Protein AF-0000000084530466 (afdb_homodimer)

InterPro domains:
  IPR011576 Pyridoxamine 5'-phosphate oxidase, N-terminal [PF01243] (36-156)
  IPR012349 FMN-binding split barrel [G3DSA:2.30.110.10] (25-154)
  IPR024029 Pyridoxamine 5-phosphate oxidase, FMN-dependent [TIGR04025] (15-194)

Sequence (422 aa):
MFAALSAGALTDPAQLREIYEQPGDHARRKQVDRLHDVAKRLIACSSLVFVASADADGNCDVSPRGGPAGLVSVLDDHTLAIPDATGNKRLDTLRNILENGRVGLLFTVPGRDTTLRVNGRACVSADPELLRQLTAVGKPPRSAIVVAVEEVYAHCPKAFLRGSAWQPDRWLAEDAQPSSAEVTLSHLRDDSLTIEMIEQTEREALLYRYEMFAALSAGALTDPAQLREIYEQPGDHARRKQVDRLHDVAKRLIACSSLVFVASADADGNCDVSPRGGPAGLVSVLDDHTLAIPDATGNKRLDTLRNILENGRVGLLFTVPGRDTTLRVNGRACVSADPELLRQLTAVGKPPRSAIVVAVEEVYAHCPKAFLRGSAWQPDRWLAEDAQPSSAEVTLSHLRDDSLTIEMIEQTEREALLYRYE

Foldseek 3Di:
DVVVVVVPDDDDPVVVCVVDPDDDPCVPVQKDFWADPVNQVLQQQFQKKKKWFAALVGRIDIDMDGDHRRQWPDPDRFKIKHFDADDPPPCVRQNRCVGPQWMKMWTDHALDLKIKIWIAGKHKDQDPVVQVPGDYQQDRGRIIIMGGTGIMGIDDSVVCVVVVVRPVVPDDDPPPDDDPLVVVCVVVVDPVDDSVNSVVVVVVCCVVRSD/DVVVVVVPDDDDPVVVCVVDPDDDPCVPVQKDFWADPVNQVLQQQFQKKKKWFAALVGRIDIDMDGDHRRQWDDPDRFKIKHFDADDPPPCVRQNRCVGPQWMWMWTDRALDLKIKIWIAGKHKDQDPVVQVPGDYQQDRGRIIIMGGTGIMGIDDSVVCVVVVVRPVVPDDDPPPDDDPLVVVCVVVVDPVDDSVNSVVVVVCCCVVRSD

Secondary structure (DSSP, 8-state):
-HHHHHHTSB--HHHHHHHSPPPPHHHHHT-BSS--HHHHHHHHH-SEEEEEEE-TT--EEEEEEE-STT-SEEEETTEEEEE--S--S--HHHHHHHHH-EEEEEEE-TT---EEEEEEEEEEE--HHHHTTSPPBSBPPS-EEEEEEEEEEEE-THHHHHTTTT-GGGSPPGGGS--HHHHHHHHH--TT--HHHHHHHHHHHHHTT--/-HHHHHHTSB--HHHHHHHSPPPPHHHHHT-BSS--HHHHHHHHH-SEEEEEEE-TT--EEEEEEE-STT-SEEEETTEEEEE--S--S--HHHHHHHHH-EEEEEEE-TT---EEEEEEEEEEE--HHHHTTSPPBSBPPS-EEEEEEEEEEEE-THHHHHTTTT-GGGSPPGGGS--HHHHHHHHH--TT--HHHHHHHHHHHHHTT--

Structure (mmCIF, N/CA/C/O backbone):
data_AF-0000000084530466-model_v1
#
loop_
_entity.id
_entity.type
_entity.pdbx_description
1 polymer "Pyridoxamine 5'-phosphate oxidase"
#
loop_
_atom_site.group_PDB
_atom_site.id
_atom_site.type_symbol
_atom_site.label_atom_id
_atom_site.label_alt_id
_atom_site.label_comp_id
_atom_site.label_asym_id
_atom_site.label_entity_id
_atom_site.label_seq_id
_atom_site.pdbx_PDB_ins_code
_atom_site.Cartn_x
_atom_site.Cartn_y
_atom_site.Cartn_z
_atom_site.occupancy
_atom_site.B_iso_or_equiv
_atom_site.auth_seq_id
_atom_site.auth_comp_id
_atom_site.auth_asym_id
_atom_site.auth_atom_id
_atom_site.pdbx_PDB_model_num
ATOM 1 N N . MET A 1 1 ? -15.133 21.594 1.714 1 93.19 1 MET A N 1
ATOM 2 C CA . MET A 1 1 ? -13.812 21.609 2.336 1 93.19 1 MET A CA 1
ATOM 3 C C . MET A 1 1 ? -12.727 21.281 1.317 1 93.19 1 MET A C 1
ATOM 5 O O . MET A 1 1 ? -11.859 22.109 1.041 1 93.19 1 MET A O 1
ATOM 9 N N . PHE A 1 2 ? -12.82 20.266 0.573 1 95.31 2 PHE A N 1
ATOM 10 C CA . PHE A 1 2 ? -11.789 19.875 -0.383 1 95.31 2 PHE A CA 1
ATOM 11 C C . PHE A 1 2 ? -11.648 20.922 -1.487 1 95.31 2 PHE A C 1
ATOM 13 O O . PHE A 1 2 ? -10.531 21.281 -1.868 1 95.31 2 PHE A O 1
ATOM 20 N N . ALA A 1 3 ? -12.781 21.344 -1.98 1 95 3 ALA A N 1
ATOM 21 C CA . ALA A 1 3 ? -12.742 22.312 -3.068 1 95 3 ALA A CA 1
ATOM 22 C C . ALA A 1 3 ? -11.93 23.547 -2.67 1 95 3 ALA A C 1
ATOM 24 O O . ALA A 1 3 ? -11.133 24.047 -3.459 1 95 3 ALA A O 1
ATOM 25 N N . ALA A 1 4 ? -12.141 23.984 -1.486 1 93.81 4 ALA A N 1
ATOM 26 C CA . ALA A 1 4 ? -11.438 25.156 -0.991 1 93.81 4 ALA A CA 1
ATOM 27 C C . ALA A 1 4 ? -9.938 24.891 -0.865 1 93.81 4 ALA A C 1
ATOM 29 O O . ALA A 1 4 ? -9.117 25.719 -1.259 1 93.81 4 ALA A O 1
ATOM 30 N N . LEU A 1 5 ? -9.586 23.766 -0.377 1 93.5 5 LEU A N 1
ATOM 31 C CA . LEU A 1 5 ? -8.18 23.406 -0.165 1 93.5 5 LEU A CA 1
ATOM 32 C C . LEU A 1 5 ? -7.484 23.141 -1.493 1 93.5 5 LEU A C 1
ATOM 34 O O . LEU A 1 5 ? -6.305 23.469 -1.657 1 93.5 5 LEU A O 1
ATOM 38 N N . SER A 1 6 ? -8.227 22.547 -2.4 1 95.62 6 SER A N 1
ATOM 39 C CA . SER A 1 6 ? -7.664 22.25 -3.711 1 95.62 6 SER A CA 1
ATOM 40 C C . SER A 1 6 ? -7.383 23.516 -4.5 1 95.62 6 SER A C 1
ATOM 42 O O . SER A 1 6 ? -6.477 23.547 -5.336 1 95.62 6 SER A O 1
ATOM 44 N N . ALA A 1 7 ? -8.141 24.547 -4.277 1 95.56 7 ALA A N 1
ATOM 45 C CA . ALA A 1 7 ? -7.957 25.828 -4.977 1 95.56 7 ALA A CA 1
ATOM 46 C C . ALA A 1 7 ? -6.578 26.406 -4.695 1 95.56 7 ALA A C 1
ATOM 48 O O . ALA A 1 7 ? -5.984 27.062 -5.559 1 95.56 7 ALA A O 1
ATOM 49 N N . GLY A 1 8 ? -5.996 26.188 -3.52 1 95.81 8 GLY A N 1
ATOM 50 C CA . GLY A 1 8 ? -4.695 26.719 -3.139 1 95.81 8 GLY A CA 1
ATOM 51 C C . GLY A 1 8 ? -3.598 25.672 -3.168 1 95.81 8 GLY A C 1
ATOM 52 O O . GLY A 1 8 ? -2.494 25.906 -2.676 1 95.81 8 GLY A O 1
ATOM 53 N N . ALA A 1 9 ? -3.92 24.516 -3.742 1 97.69 9 ALA A N 1
ATOM 54 C CA . ALA A 1 9 ? -2.984 23.391 -3.73 1 97.69 9 ALA A CA 1
ATOM 55 C C . ALA A 1 9 ? -1.842 23.625 -4.719 1 97.69 9 ALA A C 1
ATOM 57 O O . ALA A 1 9 ? -1.961 24.438 -5.637 1 97.69 9 ALA A O 1
ATOM 58 N N . LEU A 1 10 ? -0.747 22.969 -4.469 1 98 10 LEU A N 1
ATOM 59 C CA . LEU A 1 10 ? 0.37 22.984 -5.41 1 98 10 LEU A CA 1
ATOM 60 C C . LEU A 1 10 ? -0.025 22.344 -6.734 1 98 10 LEU A C 1
ATOM 62 O O . LEU A 1 10 ? -0.763 21.359 -6.754 1 98 10 LEU A O 1
ATOM 66 N N . THR A 1 11 ? 0.463 22.875 -7.859 1 96.06 11 THR A N 1
ATOM 67 C CA . THR A 1 11 ? 0.063 22.344 -9.156 1 96.06 11 THR A CA 1
ATOM 68 C C . THR A 1 11 ? 1.285 22.047 -10.023 1 96.06 11 THR A C 1
ATOM 70 O O . THR A 1 11 ? 1.169 21.422 -11.078 1 96.06 11 THR A O 1
ATOM 73 N N . ASP A 1 12 ? 2.457 22.438 -9.5 1 95.19 12 ASP A N 1
ATOM 74 C CA . ASP A 1 12 ? 3.695 22.359 -10.266 1 95.19 12 ASP A CA 1
ATOM 75 C C . ASP A 1 12 ? 4.812 21.719 -9.445 1 95.19 12 ASP A C 1
ATOM 77 O O . ASP A 1 12 ? 5.078 22.141 -8.32 1 95.19 12 ASP A O 1
ATOM 81 N N . PRO A 1 13 ? 5.473 20.828 -10.109 1 94.12 13 PRO A N 1
ATOM 82 C CA . PRO A 1 13 ? 6.594 20.203 -9.398 1 94.12 13 PRO A CA 1
ATOM 83 C C . PRO A 1 13 ? 7.621 21.234 -8.914 1 94.12 13 PRO A C 1
ATOM 85 O O . PRO A 1 13 ? 8.281 21.016 -7.895 1 94.12 13 PRO A O 1
ATOM 88 N N . ALA A 1 14 ? 7.754 22.312 -9.609 1 96.38 14 ALA A N 1
ATOM 89 C CA . ALA A 1 14 ? 8.695 23.344 -9.188 1 96.38 14 ALA A CA 1
ATOM 90 C C . ALA A 1 14 ? 8.312 23.906 -7.824 1 96.38 14 ALA A C 1
ATOM 92 O O . ALA A 1 14 ? 9.18 24.297 -7.035 1 96.38 14 ALA A O 1
ATOM 93 N N . GLN A 1 15 ? 7.027 24.031 -7.527 1 97.62 15 GLN A N 1
ATOM 94 C CA . GLN A 1 15 ? 6.559 24.516 -6.23 1 97.62 15 GLN A CA 1
ATOM 95 C C . GLN A 1 15 ? 6.977 23.562 -5.109 1 97.62 15 GLN A C 1
ATOM 97 O O . GLN A 1 15 ? 7.281 24.016 -3.998 1 97.62 15 GLN A O 1
ATOM 102 N N . LEU A 1 16 ? 6.992 22.203 -5.379 1 97.31 16 LEU A N 1
ATOM 103 C CA . LEU A 1 16 ? 7.484 21.25 -4.402 1 97.31 16 LEU A CA 1
ATOM 104 C C . LEU A 1 16 ? 8.945 21.516 -4.059 1 97.31 16 LEU A C 1
ATOM 106 O O . LEU A 1 16 ? 9.344 21.438 -2.893 1 97.31 16 LEU A O 1
ATOM 110 N N . ARG A 1 17 ? 9.688 21.953 -5.09 1 96.38 17 ARG A N 1
ATOM 111 C CA . ARG A 1 17 ? 11.117 22.141 -4.891 1 96.38 17 ARG A CA 1
ATOM 112 C C . ARG A 1 17 ? 11.391 23.484 -4.199 1 96.38 17 ARG A C 1
ATOM 114 O O . ARG A 1 17 ? 12.492 23.703 -3.695 1 96.38 17 ARG A O 1
ATOM 121 N N . GLU A 1 18 ? 10.438 24.359 -4.133 1 96.81 18 GLU A N 1
ATOM 122 C CA . GLU A 1 18 ? 10.531 25.562 -3.293 1 96.81 18 GLU A CA 1
ATOM 123 C C . GLU A 1 18 ? 10.383 25.203 -1.815 1 96.81 18 GLU A C 1
ATOM 125 O O . GLU A 1 18 ? 10.914 25.906 -0.949 1 96.81 18 GLU A O 1
ATOM 130 N N . ILE A 1 19 ? 9.688 24.109 -1.568 1 96.31 19 ILE A N 1
ATOM 131 C CA . ILE A 1 19 ? 9.367 23.688 -0.209 1 96.31 19 ILE A CA 1
ATOM 132 C C . ILE A 1 19 ? 10.398 22.672 0.273 1 96.31 19 ILE A C 1
ATOM 134 O O . ILE A 1 19 ? 10.812 22.703 1.436 1 96.31 19 ILE A O 1
ATOM 138 N N . TYR A 1 20 ? 10.828 21.797 -0.697 1 95.94 20 TYR A N 1
ATOM 139 C CA . TYR A 1 20 ? 11.727 20.703 -0.349 1 95.94 20 TYR A CA 1
ATOM 140 C C . TYR A 1 20 ? 13.062 20.844 -1.077 1 95.94 20 TYR A C 1
ATOM 142 O O . TYR A 1 20 ? 13.094 21.109 -2.277 1 95.94 20 TYR A O 1
ATOM 150 N N . GLU A 1 21 ? 14.125 20.547 -0.371 1 94.69 21 GLU A N 1
ATOM 151 C CA . GLU A 1 21 ? 15.43 20.438 -1.012 1 94.69 21 GLU A CA 1
ATOM 152 C C . GLU A 1 21 ? 15.5 19.188 -1.89 1 94.69 21 GLU A C 1
ATOM 154 O O . GLU A 1 21 ? 14.633 18.312 -1.814 1 94.69 21 GLU A O 1
ATOM 159 N N . GLN A 1 22 ? 16.547 19.141 -2.746 1 93.69 22 GLN A N 1
ATOM 160 C CA . GLN A 1 22 ? 16.797 17.953 -3.562 1 93.69 22 GLN A CA 1
ATOM 161 C C . GLN A 1 22 ? 17.219 16.766 -2.699 1 93.69 22 GLN A C 1
ATOM 163 O O . GLN A 1 22 ? 17.859 16.938 -1.661 1 93.69 22 GLN A O 1
ATOM 168 N N . PRO A 1 23 ? 16.75 15.555 -3.195 1 91.56 23 PRO A N 1
ATOM 169 C CA . PRO A 1 23 ? 17.25 14.398 -2.451 1 91.56 23 PRO A CA 1
ATOM 170 C C . PRO A 1 23 ? 18.766 14.273 -2.5 1 91.56 23 PRO A C 1
ATOM 172 O O . PRO A 1 23 ? 19.406 14.773 -3.432 1 91.56 23 PRO A O 1
ATOM 175 N N . GLY A 1 24 ? 19.234 13.656 -1.497 1 86.25 24 GLY A N 1
ATOM 176 C CA . GLY A 1 24 ? 20.656 13.367 -1.513 1 86.25 24 GLY A CA 1
ATOM 177 C C . GLY A 1 24 ? 21.047 12.352 -2.568 1 86.25 24 GLY A C 1
ATOM 178 O O . GLY A 1 24 ? 20.188 11.68 -3.139 1 86.25 24 GLY A O 1
ATOM 179 N N . ASP A 1 25 ? 22.328 12.234 -2.879 1 84 25 ASP A N 1
ATOM 180 C CA . ASP A 1 25 ? 22.859 11.344 -3.9 1 84 25 ASP A CA 1
ATOM 181 C C . ASP A 1 25 ? 22.484 9.891 -3.607 1 84 25 ASP A C 1
ATOM 183 O O . ASP A 1 25 ? 22.094 9.148 -4.512 1 84 25 ASP A O 1
ATOM 187 N N . HIS A 1 26 ? 22.5 9.516 -2.428 1 78.81 26 HIS A N 1
ATOM 188 C CA . HIS A 1 26 ? 22.203 8.141 -2.057 1 78.81 26 HIS A CA 1
ATOM 189 C C . HIS A 1 26 ? 20.75 7.797 -2.334 1 78.81 26 HIS A C 1
ATOM 191 O O . HIS A 1 26 ? 20.438 6.711 -2.83 1 78.81 26 HIS A O 1
ATOM 197 N N . ALA A 1 27 ? 19.922 8.711 -2.016 1 80.94 27 ALA A N 1
ATOM 198 C CA . ALA A 1 27 ? 18.5 8.484 -2.225 1 80.94 27 ALA A CA 1
ATOM 199 C C . ALA A 1 27 ? 18.188 8.266 -3.701 1 80.94 27 ALA A C 1
ATOM 201 O O . ALA A 1 27 ? 17.281 7.512 -4.043 1 80.94 27 ALA A O 1
ATOM 202 N N . ARG A 1 28 ? 19.031 8.781 -4.477 1 81.94 28 ARG A N 1
ATOM 203 C CA . ARG A 1 28 ? 18.844 8.633 -5.914 1 81.94 28 ARG A CA 1
ATOM 204 C C . ARG A 1 28 ? 19.5 7.355 -6.426 1 81.94 28 ARG A C 1
ATOM 206 O O . ARG A 1 28 ? 18.906 6.625 -7.223 1 81.94 28 ARG A O 1
ATOM 213 N N . ARG A 1 29 ? 20.594 7.094 -5.949 1 85.94 29 ARG A N 1
ATOM 214 C CA . ARG A 1 29 ? 21.406 6.027 -6.516 1 85.94 29 ARG A CA 1
ATOM 215 C C . ARG A 1 29 ? 20.938 4.66 -6.031 1 85.94 29 ARG A C 1
ATOM 217 O O . ARG A 1 29 ? 21.312 3.633 -6.602 1 85.94 29 ARG A O 1
ATOM 224 N N . LYS A 1 30 ? 20.125 4.711 -5.086 1 90.5 30 LYS A N 1
ATOM 225 C CA . LYS A 1 30 ? 19.734 3.422 -4.52 1 90.5 30 LYS A CA 1
ATOM 226 C C . LYS A 1 30 ? 18.734 2.709 -5.418 1 90.5 30 LYS A C 1
ATOM 228 O O . LYS A 1 30 ? 18.453 1.522 -5.227 1 90.5 30 LYS A O 1
ATOM 233 N N . GLN A 1 31 ? 18.156 3.385 -6.246 1 94.94 31 GLN A N 1
ATOM 234 C CA . GLN A 1 31 ? 17.188 2.809 -7.172 1 94.94 31 GLN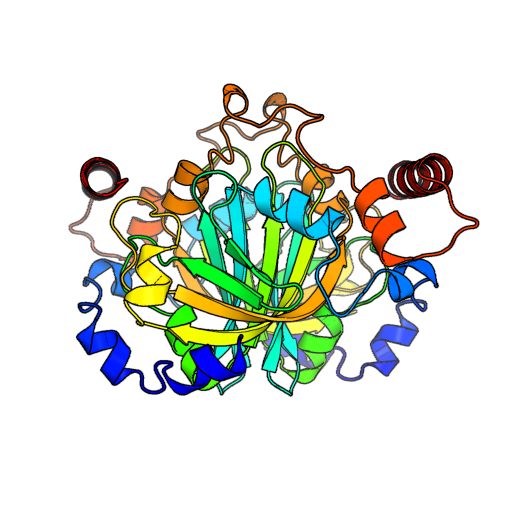 A CA 1
ATOM 235 C C . GLN A 1 31 ? 17.891 2.102 -8.328 1 94.94 31 GLN A C 1
ATOM 237 O O . GLN A 1 31 ? 18.75 2.684 -8.984 1 94.94 31 GLN A O 1
ATOM 242 N N . VAL A 1 32 ? 17.531 0.839 -8.523 1 97.19 32 VAL A N 1
ATOM 243 C CA . VAL A 1 32 ? 18.094 0.057 -9.617 1 97.19 32 VAL A CA 1
ATOM 244 C C . VAL A 1 32 ? 16.969 -0.461 -10.516 1 97.19 32 VAL A C 1
ATOM 246 O O . VAL A 1 32 ? 15.781 -0.312 -10.188 1 97.19 32 VAL A O 1
ATOM 249 N N . ASP A 1 33 ? 17.359 -1.123 -11.672 1 97.44 33 ASP A N 1
ATOM 250 C CA . ASP A 1 33 ? 16.359 -1.459 -12.688 1 97.44 33 ASP A CA 1
ATOM 251 C C . ASP A 1 33 ? 16.141 -2.967 -12.758 1 97.44 33 ASP A C 1
ATOM 253 O O . ASP A 1 33 ? 15.531 -3.467 -13.711 1 97.44 33 ASP A O 1
ATOM 257 N N . ARG A 1 34 ? 16.672 -3.693 -11.781 1 97.62 34 ARG A N 1
ATOM 258 C CA . ARG A 1 34 ? 16.516 -5.141 -11.734 1 97.62 34 ARG A CA 1
ATOM 259 C C . ARG A 1 34 ? 16.688 -5.672 -10.32 1 97.62 34 ARG A C 1
ATOM 261 O O . ARG A 1 34 ? 17.156 -4.953 -9.438 1 97.62 34 ARG A O 1
ATOM 268 N N . LEU A 1 35 ? 16.281 -6.883 -10.109 1 98.06 35 LEU A N 1
ATOM 269 C CA . LEU A 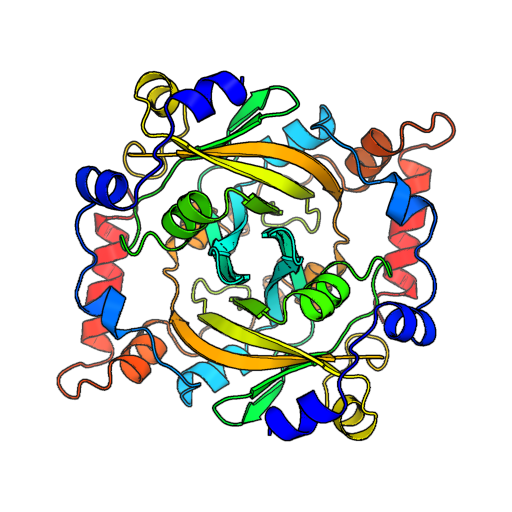1 35 ? 16.422 -7.543 -8.82 1 98.06 35 LEU A CA 1
ATOM 270 C C . LEU A 1 35 ? 17.828 -8.109 -8.648 1 98.06 35 LEU A C 1
ATOM 272 O O . LEU A 1 35 ? 18.156 -9.133 -9.25 1 98.06 35 LEU A O 1
ATOM 276 N N . HIS A 1 36 ? 18.594 -7.453 -7.832 1 96.56 36 HIS A N 1
ATOM 277 C CA . HIS A 1 36 ? 19.859 -8.055 -7.422 1 96.56 36 HIS A CA 1
ATOM 278 C C . HIS A 1 36 ? 19.625 -9.188 -6.422 1 96.56 36 HIS A C 1
ATOM 280 O O . HIS A 1 36 ? 18.547 -9.297 -5.844 1 96.56 36 HIS A O 1
ATOM 286 N N . ASP A 1 37 ? 20.656 -9.977 -6.195 1 96.62 37 ASP A N 1
ATOM 287 C CA . ASP A 1 37 ? 20.516 -11.188 -5.395 1 96.62 37 ASP A CA 1
ATOM 288 C C . ASP A 1 37 ? 19.984 -10.875 -3.998 1 96.62 37 ASP A C 1
ATOM 290 O O . ASP A 1 37 ? 19.172 -11.617 -3.455 1 96.62 37 ASP A O 1
ATOM 294 N N . VAL A 1 38 ? 20.438 -9.805 -3.408 1 96.25 38 VAL A N 1
ATOM 295 C CA . VAL A 1 38 ? 20.031 -9.445 -2.057 1 96.25 38 VAL A CA 1
ATOM 296 C C . VAL A 1 38 ? 18.547 -9.102 -2.041 1 96.25 38 VAL A C 1
ATOM 298 O O . VAL A 1 38 ? 17.828 -9.484 -1.116 1 96.25 38 VAL A O 1
ATOM 301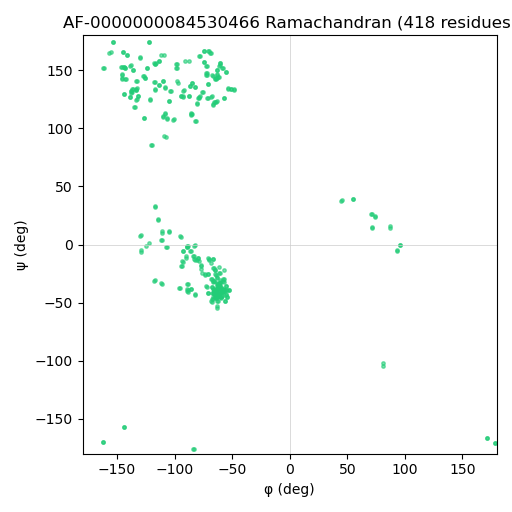 N N . ALA A 1 39 ? 18.062 -8.422 -3.045 1 96.69 39 ALA A N 1
ATOM 302 C CA . ALA A 1 39 ? 16.641 -8.109 -3.166 1 96.69 39 ALA A CA 1
ATOM 303 C C . ALA A 1 39 ? 15.82 -9.383 -3.322 1 96.69 39 ALA A C 1
ATOM 305 O O . ALA A 1 39 ? 14.742 -9.508 -2.732 1 96.69 39 ALA A O 1
ATOM 306 N N . LYS A 1 40 ? 16.312 -10.328 -4.117 1 98.12 40 LYS A N 1
ATOM 307 C CA . LYS A 1 40 ? 15.633 -11.609 -4.289 1 98.12 40 LYS A CA 1
ATOM 308 C C . LYS A 1 40 ? 15.484 -12.336 -2.953 1 98.12 40 LYS A C 1
ATOM 310 O O . LYS A 1 40 ? 14.43 -12.898 -2.664 1 98.12 40 LYS A O 1
ATOM 315 N N . ARG A 1 41 ? 16.484 -12.289 -2.148 1 97.38 41 ARG A N 1
ATOM 316 C CA . ARG A 1 41 ? 16.453 -12.93 -0.835 1 97.38 41 ARG A CA 1
ATOM 317 C C . ARG A 1 41 ? 15.43 -12.25 0.073 1 97.38 41 ARG A C 1
ATOM 319 O O . ARG A 1 41 ? 14.734 -12.922 0.844 1 97.38 41 ARG A O 1
ATOM 326 N N . LEU A 1 42 ? 15.414 -10.945 0.017 1 97 42 LEU A N 1
ATOM 327 C CA . LEU A 1 42 ? 14.422 -10.227 0.81 1 97 42 LEU A CA 1
ATOM 328 C C . LEU A 1 42 ? 13.008 -10.609 0.389 1 97 42 LEU A C 1
ATOM 330 O O . LEU A 1 42 ? 12.148 -10.852 1.238 1 97 42 LEU A O 1
ATOM 334 N N . ILE A 1 43 ? 12.758 -10.672 -0.922 1 98.12 43 ILE A N 1
ATOM 335 C CA . ILE A 1 43 ? 11.453 -11.047 -1.448 1 98.12 43 ILE A CA 1
ATOM 336 C C . ILE A 1 43 ? 11.102 -12.461 -0.985 1 98.12 43 ILE A C 1
ATOM 338 O O . ILE A 1 43 ? 9.953 -12.727 -0.609 1 98.12 43 ILE A O 1
ATOM 342 N N . ALA A 1 44 ? 12.086 -13.328 -0.935 1 97.56 44 ALA A N 1
ATOM 343 C CA . ALA A 1 44 ? 11.875 -14.711 -0.497 1 97.56 44 ALA A CA 1
ATOM 344 C C . ALA A 1 44 ? 11.461 -14.766 0.972 1 97.56 44 ALA A C 1
ATOM 346 O O . ALA A 1 44 ? 10.844 -15.727 1.414 1 97.56 44 ALA A O 1
ATOM 347 N N . CYS A 1 45 ? 11.773 -13.734 1.723 1 97.5 45 CYS A N 1
ATOM 348 C CA . CYS A 1 45 ? 11.445 -13.672 3.141 1 97.5 45 CYS A CA 1
ATOM 349 C C . CYS A 1 45 ? 10.109 -12.969 3.355 1 97.5 45 CYS A C 1
ATOM 351 O O . CYS A 1 45 ? 9.547 -13.016 4.453 1 97.5 45 CYS A O 1
ATOM 353 N N . SER A 1 46 ? 9.633 -12.312 2.379 1 97.62 46 SER A N 1
ATOM 354 C CA . SER A 1 46 ? 8.438 -11.492 2.533 1 97.62 46 SER A CA 1
ATOM 355 C C . SER A 1 46 ? 7.172 -12.344 2.514 1 97.62 46 SER A C 1
ATOM 357 O O . SER A 1 46 ? 6.949 -13.117 1.576 1 97.62 46 SER A O 1
ATOM 359 N N . SER A 1 47 ? 6.352 -12.172 3.549 1 97.5 47 SER A N 1
ATOM 360 C CA . SER A 1 47 ? 5.066 -12.859 3.602 1 97.5 47 SER A CA 1
ATOM 361 C C . SER A 1 47 ? 3.914 -11.898 3.334 1 97.5 47 SER A C 1
ATOM 363 O O . SER A 1 47 ? 2.75 -12.305 3.336 1 97.5 47 SER A O 1
ATOM 365 N N . LEU A 1 48 ? 4.199 -10.625 3.145 1 97.81 48 LEU A N 1
ATOM 366 C CA . LEU A 1 48 ? 3.223 -9.578 2.848 1 97.81 48 LEU A CA 1
ATOM 367 C C . LEU A 1 48 ? 3.727 -8.664 1.736 1 97.81 48 LEU A C 1
ATOM 369 O O . LEU A 1 48 ? 4.895 -8.273 1.731 1 97.81 48 LEU A O 1
ATOM 373 N N . VAL A 1 49 ? 2.867 -8.375 0.786 1 98.69 49 VAL A N 1
ATOM 374 C CA . VAL A 1 49 ? 3.166 -7.391 -0.25 1 98.69 49 VAL A CA 1
ATOM 375 C C . VAL A 1 49 ? 1.94 -6.516 -0.504 1 98.69 49 VAL A C 1
ATOM 377 O O . VAL A 1 49 ? 0.813 -7.016 -0.545 1 98.69 49 VAL A O 1
ATOM 380 N N . PHE A 1 50 ? 2.115 -5.223 -0.539 1 98.88 50 PHE A N 1
ATOM 381 C CA . PHE A 1 50 ? 1.072 -4.27 -0.902 1 98.88 50 PHE A CA 1
ATOM 382 C C . PHE A 1 50 ? 1.151 -3.918 -2.383 1 98.88 50 PHE A C 1
ATOM 384 O O . PHE A 1 50 ? 2.221 -3.57 -2.887 1 98.88 50 PHE A O 1
ATOM 391 N N . VAL A 1 51 ? 0.058 -4.043 -3.08 1 98.94 51 VAL A N 1
ATOM 392 C CA . VAL A 1 51 ? 0.005 -3.852 -4.523 1 98.94 51 VAL A CA 1
ATOM 393 C C . VAL A 1 51 ? -0.771 -2.576 -4.848 1 98.94 51 VAL A C 1
ATOM 395 O O . VAL A 1 51 ? -1.984 -2.508 -4.633 1 98.94 51 VAL A O 1
ATOM 398 N N . ALA A 1 52 ? -0.117 -1.593 -5.305 1 98.94 52 ALA A N 1
ATOM 399 C CA . ALA A 1 52 ? -0.75 -0.394 -5.848 1 98.94 52 ALA A CA 1
ATOM 400 C C . ALA A 1 52 ? -1.081 -0.57 -7.328 1 98.94 52 ALA A C 1
ATOM 402 O O . ALA A 1 52 ? -0.277 -1.111 -8.094 1 98.94 52 ALA A O 1
ATOM 403 N N . SER A 1 53 ? -2.199 -0.175 -7.719 1 98.88 53 SER A N 1
ATOM 404 C CA . SER A 1 53 ? -2.65 -0.215 -9.109 1 98.88 53 SER A CA 1
ATOM 405 C C . SER A 1 53 ? -3.529 0.987 -9.438 1 98.88 53 SER A C 1
ATOM 407 O O . SER A 1 53 ? -3.936 1.73 -8.539 1 98.88 53 SER A O 1
ATOM 409 N N . ALA A 1 54 ? -3.766 1.229 -10.695 1 98.81 54 ALA A N 1
ATOM 410 C CA . ALA A 1 54 ? -4.641 2.297 -11.164 1 98.81 54 ALA A CA 1
ATOM 411 C C . ALA A 1 54 ? -5.387 1.876 -12.43 1 98.81 54 ALA A C 1
ATOM 413 O O . ALA A 1 54 ? -4.871 1.091 -13.227 1 98.81 54 ALA A O 1
ATOM 414 N N . ASP A 1 55 ? -6.598 2.357 -12.562 1 98.38 55 ASP A N 1
ATOM 415 C CA . ASP A 1 55 ? -7.309 2.096 -13.812 1 98.38 55 ASP A CA 1
ATOM 416 C C . ASP A 1 55 ? -6.926 3.109 -14.883 1 98.38 55 ASP A C 1
ATOM 418 O O . ASP A 1 55 ? -6.012 3.914 -14.688 1 98.38 55 ASP A O 1
ATOM 422 N N . ALA A 1 56 ? -7.547 3.053 -16.031 1 97.38 56 ALA A N 1
ATOM 423 C CA . ALA A 1 56 ? -7.199 3.873 -17.188 1 97.38 56 ALA A CA 1
ATOM 424 C C . ALA A 1 56 ? -7.449 5.352 -16.906 1 97.38 56 ALA A C 1
ATOM 426 O O . ALA A 1 56 ? -6.824 6.223 -17.516 1 97.38 56 ALA A O 1
ATOM 427 N N . ASP A 1 57 ? -8.375 5.68 -15.977 1 97.75 57 ASP A N 1
ATOM 428 C CA . ASP A 1 57 ? -8.703 7.059 -15.641 1 97.75 57 ASP A CA 1
ATOM 429 C C . ASP A 1 57 ? -7.816 7.582 -14.516 1 97.75 57 ASP A C 1
ATOM 431 O O . ASP A 1 57 ? -7.945 8.734 -14.094 1 97.75 57 ASP A O 1
ATOM 435 N N . GLY A 1 58 ? -6.898 6.746 -13.945 1 98.31 58 GLY A N 1
ATOM 436 C CA . GLY A 1 58 ? -5.945 7.164 -12.93 1 98.31 58 GLY A CA 1
ATOM 437 C C . GLY A 1 58 ? -6.426 6.887 -11.516 1 98.31 58 GLY A C 1
ATOM 438 O O . GLY A 1 58 ? -5.73 7.203 -10.547 1 98.31 58 GLY A O 1
ATOM 439 N N . ASN A 1 59 ? -7.652 6.316 -11.359 1 98.75 59 ASN A N 1
ATOM 440 C CA . ASN A 1 59 ? -8.117 5.957 -10.023 1 98.75 59 ASN A CA 1
ATOM 441 C C . ASN A 1 59 ? -7.227 4.895 -9.383 1 98.75 59 ASN A C 1
ATOM 443 O O . ASN A 1 59 ? -7.051 3.811 -9.938 1 98.75 59 ASN A O 1
ATOM 447 N N . CYS A 1 60 ? -6.688 5.191 -8.227 1 98.81 60 CYS A N 1
ATOM 448 C CA . CYS A 1 60 ? -5.688 4.348 -7.586 1 98.81 60 CYS A CA 1
ATOM 449 C C . CYS A 1 60 ? -6.32 3.463 -6.52 1 98.81 60 CYS A C 1
ATOM 451 O O . CYS A 1 60 ? -7.336 3.826 -5.926 1 98.81 60 CYS A O 1
ATOM 453 N N . ASP A 1 61 ? -5.711 2.35 -6.31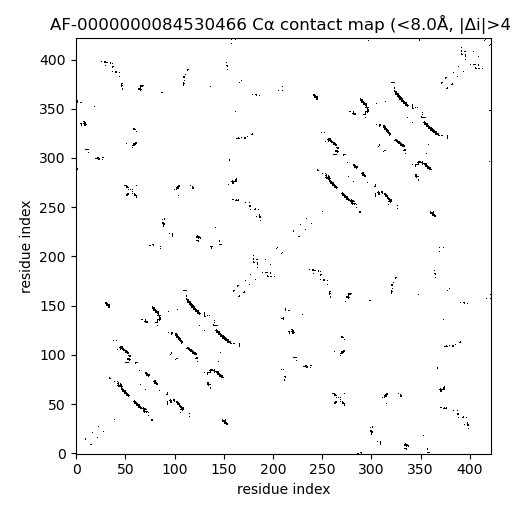6 1 98.5 61 ASP A N 1
ATOM 454 C CA . ASP A 1 61 ? -6.059 1.393 -5.273 1 98.5 61 ASP A CA 1
ATOM 455 C C . ASP A 1 61 ? -4.809 0.726 -4.699 1 98.5 61 ASP A C 1
ATOM 457 O O . ASP A 1 61 ? -3.773 0.66 -5.367 1 98.5 61 ASP A O 1
ATOM 461 N N . VAL A 1 62 ? -4.891 0.299 -3.473 1 98.88 62 VAL A N 1
ATOM 462 C CA . VAL A 1 62 ? -3.836 -0.508 -2.871 1 98.88 62 VAL A CA 1
ATOM 463 C C . VAL A 1 62 ? -4.453 -1.649 -2.064 1 98.88 62 VAL A C 1
ATOM 465 O O . VAL A 1 62 ? -5.391 -1.438 -1.295 1 98.88 62 VAL A O 1
ATOM 468 N N . SER A 1 63 ? -3.971 -2.82 -2.293 1 98 63 SER A N 1
ATOM 469 C CA . SER A 1 63 ? -4.473 -4.016 -1.627 1 98 63 SER A CA 1
ATOM 470 C C . SER A 1 63 ? -3.328 -4.875 -1.095 1 98 63 SER A C 1
ATOM 472 O O . SER A 1 63 ? -2.285 -4.996 -1.739 1 98 63 SER A O 1
ATOM 474 N N . PRO A 1 64 ? -3.514 -5.43 0.063 1 98.12 64 PRO A N 1
ATOM 475 C CA . PRO A 1 64 ? -2.506 -6.344 0.602 1 98.12 64 PRO A CA 1
ATOM 476 C C . PRO A 1 64 ? -2.678 -7.773 0.094 1 98.12 64 PRO A C 1
ATOM 478 O O . PRO A 1 64 ? -3.807 -8.234 -0.088 1 98.12 64 PRO A O 1
ATOM 481 N N . ARG A 1 65 ? -1.578 -8.398 -0.215 1 97.06 65 ARG A N 1
ATOM 482 C CA . ARG A 1 65 ? -1.486 -9.836 -0.451 1 97.06 65 ARG A CA 1
ATOM 483 C C . ARG A 1 65 ? -0.586 -10.5 0.582 1 97.06 65 ARG A C 1
ATOM 485 O O . ARG A 1 65 ? 0.459 -9.961 0.946 1 97.06 65 ARG A O 1
ATOM 492 N N . GLY A 1 66 ? -1.06 -11.578 1.105 1 96.69 66 GLY A N 1
ATOM 493 C CA . GLY A 1 66 ? -0.294 -12.273 2.129 1 96.69 66 GLY A CA 1
ATOM 494 C C . GLY A 1 66 ? -0.323 -13.781 1.976 1 96.69 66 GLY A C 1
ATOM 495 O O . GLY A 1 66 ? -1.285 -14.344 1.443 1 96.69 66 GLY A O 1
ATOM 496 N N . GLY A 1 67 ? 0.638 -14.43 2.441 1 95.94 67 GLY A N 1
ATOM 497 C CA . GLY A 1 67 ? 0.854 -15.867 2.414 1 95.94 67 GLY A CA 1
ATOM 498 C C . GLY A 1 67 ? 2.162 -16.281 3.057 1 95.94 67 GLY A C 1
ATOM 499 O O . GLY A 1 67 ? 2.787 -15.5 3.773 1 95.94 67 GLY A O 1
ATOM 500 N N . PRO A 1 68 ? 2.512 -17.547 2.893 1 94.75 68 PRO A N 1
ATOM 501 C CA . PRO A 1 68 ? 3.809 -17.969 3.426 1 94.75 68 PRO A CA 1
ATOM 502 C C . PRO A 1 68 ? 4.977 -17.172 2.842 1 94.75 68 PRO A C 1
ATOM 504 O O . PRO A 1 68 ? 4.871 -16.641 1.733 1 94.75 68 PRO A O 1
ATOM 507 N N . ALA A 1 69 ? 6.051 -17.062 3.633 1 94.06 69 ALA A N 1
ATOM 508 C CA . ALA A 1 69 ? 7.254 -16.422 3.1 1 94.06 69 ALA A CA 1
ATOM 509 C C . ALA A 1 69 ? 7.609 -16.984 1.728 1 94.06 69 ALA A C 1
ATOM 511 O O . ALA A 1 69 ? 7.578 -18.203 1.523 1 94.06 69 ALA A O 1
ATOM 512 N N . GLY A 1 70 ? 7.898 -16.094 0.8 1 92.56 70 GLY A N 1
ATOM 513 C CA . GLY A 1 70 ? 8.172 -16.5 -0.566 1 92.56 70 GLY A CA 1
ATOM 514 C C . GLY A 1 70 ? 6.918 -16.625 -1.415 1 92.56 70 GLY A C 1
ATOM 515 O O . GLY A 1 70 ? 6.93 -17.281 -2.453 1 92.56 70 GLY A O 1
ATOM 516 N N . LEU A 1 71 ? 5.828 -16.062 -0.949 1 96.19 71 LEU A N 1
ATOM 517 C CA . LEU A 1 71 ? 4.57 -16.078 -1.688 1 96.19 71 LEU A CA 1
ATOM 518 C C . LEU A 1 71 ? 4.766 -15.555 -3.104 1 96.19 71 LEU A C 1
ATOM 520 O O . LEU A 1 71 ? 4.156 -16.062 -4.047 1 96.19 71 LEU A O 1
ATOM 524 N N . VAL A 1 72 ? 5.574 -14.531 -3.273 1 98.44 72 VAL A N 1
ATOM 525 C CA . VAL A 1 72 ? 5.871 -13.969 -4.586 1 98.44 72 VAL A CA 1
ATOM 526 C C . VAL A 1 72 ? 7.055 -14.703 -5.207 1 98.44 72 VAL A C 1
ATOM 528 O O . VAL A 1 72 ? 8.102 -14.852 -4.574 1 98.44 72 VAL A O 1
ATOM 531 N N . SER A 1 73 ? 6.91 -15.172 -6.395 1 98.44 73 SER A N 1
ATOM 532 C CA . SER A 1 73 ? 7.965 -15.906 -7.086 1 98.44 73 SER A CA 1
ATOM 533 C C . SER A 1 73 ? 8.82 -14.969 -7.938 1 98.44 73 SER A C 1
ATOM 535 O O . SER A 1 73 ? 8.289 -14.188 -8.727 1 98.44 73 SER A O 1
ATOM 537 N N . VAL A 1 74 ? 10.07 -15.055 -7.723 1 98.56 74 VAL A N 1
ATOM 538 C CA . VAL A 1 74 ? 11.016 -14.422 -8.633 1 98.56 74 VAL A CA 1
ATOM 539 C C . VAL A 1 74 ? 11.312 -15.359 -9.797 1 98.56 74 VAL A C 1
ATOM 541 O O . VAL A 1 74 ? 11.938 -16.406 -9.617 1 98.56 74 VAL A O 1
ATOM 544 N N . LEU A 1 75 ? 10.891 -14.969 -11.008 1 98.12 75 LEU A N 1
ATOM 545 C CA . LEU A 1 75 ? 11.031 -15.852 -12.164 1 98.12 75 LEU A CA 1
ATOM 546 C C . LEU A 1 75 ? 12.383 -15.641 -12.844 1 98.12 75 LEU A C 1
ATOM 548 O O . LEU A 1 75 ? 12.953 -16.578 -13.406 1 98.12 75 LEU A O 1
ATOM 552 N N . ASP A 1 76 ? 12.898 -14.438 -12.859 1 98.06 76 ASP A N 1
ATOM 553 C CA . ASP A 1 76 ? 14.242 -14.023 -13.242 1 98.06 76 ASP A CA 1
ATOM 554 C C . ASP A 1 76 ? 14.562 -12.633 -12.703 1 98.06 76 ASP A C 1
ATOM 556 O O . ASP A 1 76 ? 13.82 -12.094 -11.875 1 98.06 76 ASP A O 1
ATOM 560 N N . ASP A 1 77 ? 15.656 -12.008 -13.117 1 98.19 77 ASP A N 1
ATOM 561 C CA . ASP A 1 77 ? 16.109 -10.75 -12.547 1 98.19 77 ASP A CA 1
ATOM 562 C C . ASP A 1 77 ? 15.141 -9.617 -12.859 1 98.19 77 ASP A C 1
ATOM 564 O O . ASP A 1 77 ? 15.219 -8.539 -12.266 1 98.19 77 ASP A O 1
ATOM 568 N N . HIS A 1 78 ? 14.195 -9.844 -13.781 1 98.62 78 HIS A N 1
ATOM 569 C CA . HIS A 1 78 ? 13.352 -8.75 -14.258 1 98.62 78 HIS A CA 1
ATOM 570 C C . HIS A 1 78 ? 11.875 -9.117 -14.18 1 98.62 78 HIS A C 1
ATOM 572 O O . HIS A 1 78 ? 11.016 -8.383 -14.672 1 98.62 78 HIS A O 1
ATOM 578 N N . THR A 1 79 ? 11.547 -10.289 -13.547 1 98.75 79 THR A N 1
ATOM 579 C CA . THR A 1 79 ? 10.164 -10.734 -13.617 1 98.75 79 THR A CA 1
ATOM 580 C C . THR A 1 79 ? 9.734 -11.398 -12.312 1 98.75 79 THR A C 1
ATOM 582 O O . THR A 1 79 ? 10.438 -12.258 -11.789 1 98.75 79 THR A O 1
ATOM 585 N N . LEU A 1 80 ? 8.602 -10.945 -11.805 1 98.69 80 LEU A N 1
ATOM 586 C CA . LEU A 1 80 ? 7.938 -11.516 -10.641 1 98.69 80 LEU A CA 1
ATOM 587 C C . LEU A 1 80 ? 6.566 -12.07 -11.008 1 98.69 80 LEU A C 1
ATOM 589 O O . LEU A 1 80 ? 5.957 -11.633 -11.984 1 98.69 80 LEU A O 1
ATOM 593 N N . ALA A 1 81 ? 6.141 -13.031 -10.188 1 98.81 81 ALA A N 1
ATOM 594 C CA . ALA A 1 81 ? 4.758 -13.5 -10.273 1 98.81 81 ALA A CA 1
ATOM 595 C C . ALA A 1 81 ? 4.117 -13.555 -8.891 1 98.81 81 ALA A C 1
ATOM 597 O O . ALA A 1 81 ? 4.684 -14.125 -7.957 1 98.81 81 ALA A O 1
ATOM 598 N N . ILE A 1 82 ? 2.986 -12.961 -8.734 1 98.69 82 ILE A N 1
ATOM 599 C CA . ILE A 1 82 ? 2.182 -12.969 -7.52 1 98.69 82 ILE A CA 1
ATOM 600 C C . ILE A 1 82 ? 0.941 -13.836 -7.73 1 98.69 82 ILE A C 1
ATOM 602 O O . ILE A 1 82 ? 0.046 -13.477 -8.5 1 98.69 82 ILE A O 1
ATOM 606 N N . PRO A 1 83 ? 0.872 -14.945 -7.035 1 98.25 83 PRO A N 1
ATOM 607 C CA . PRO A 1 83 ? -0.318 -15.781 -7.211 1 98.25 83 PRO A CA 1
ATOM 608 C C . PRO A 1 83 ? -1.569 -15.164 -6.594 1 98.25 83 PRO A C 1
ATOM 610 O O . PRO A 1 83 ? -1.494 -14.531 -5.531 1 98.25 83 PRO A O 1
ATOM 613 N N . ASP A 1 84 ? -2.631 -15.297 -7.344 1 96 84 ASP A N 1
ATOM 614 C CA . ASP A 1 84 ? -3.9 -14.906 -6.738 1 96 84 ASP A CA 1
ATOM 615 C C . ASP A 1 84 ? -4.25 -15.812 -5.562 1 96 84 ASP A C 1
ATOM 617 O O . ASP A 1 84 ? -3.918 -17 -5.57 1 96 84 ASP A O 1
ATOM 621 N N . ALA A 1 85 ? -4.824 -15.242 -4.543 1 92.81 85 ALA A N 1
ATOM 622 C CA . ALA A 1 85 ? -5.363 -15.977 -3.4 1 92.81 85 ALA A CA 1
ATOM 623 C C . ALA A 1 85 ? -6.883 -15.852 -3.34 1 92.81 85 ALA A C 1
ATOM 625 O O . ALA A 1 85 ? -7.461 -14.922 -3.908 1 92.81 85 ALA A O 1
ATOM 626 N N . THR A 1 86 ? -7.492 -16.766 -2.689 1 86.88 86 THR A N 1
ATOM 627 C CA . THR A 1 86 ? -8.945 -16.719 -2.543 1 86.88 86 THR A CA 1
ATOM 628 C C . THR A 1 86 ? -9.367 -15.398 -1.887 1 86.88 86 THR A C 1
ATOM 630 O O . THR A 1 86 ? -8.852 -15.031 -0.83 1 86.88 86 THR A O 1
ATOM 633 N N . GLY A 1 87 ? -10.289 -14.688 -2.564 1 86.69 87 GLY A N 1
ATOM 634 C CA . GLY A 1 87 ? -10.727 -13.398 -2.059 1 86.69 87 GLY A CA 1
ATOM 635 C C . GLY A 1 87 ? -12.203 -13.125 -2.316 1 86.69 87 GLY A C 1
ATOM 636 O O . GLY A 1 87 ? -13 -14.062 -2.398 1 86.69 87 GLY A O 1
ATO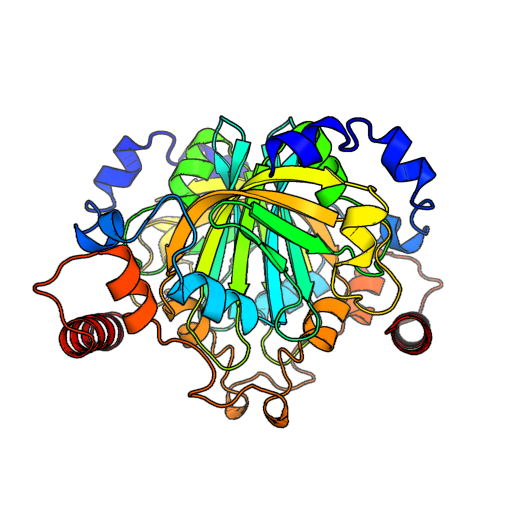M 637 N N . ASN A 1 88 ? -12.578 -11.898 -2.328 1 85.75 88 ASN A N 1
ATOM 638 C CA . ASN A 1 88 ? -13.969 -11.453 -2.385 1 85.75 88 ASN A CA 1
ATOM 639 C C . ASN A 1 88 ? -14.477 -11.383 -3.824 1 85.75 88 ASN A C 1
ATOM 641 O O . ASN A 1 88 ? -15.633 -11.039 -4.059 1 85.75 88 ASN A O 1
ATOM 645 N N . LYS A 1 89 ? -13.656 -11.594 -4.805 1 91.31 89 LYS A N 1
ATOM 646 C CA . LYS A 1 89 ? -13.969 -11.695 -6.227 1 91.31 89 LYS A CA 1
ATOM 647 C C . LYS A 1 89 ? -14.344 -10.336 -6.809 1 91.31 89 LYS A C 1
ATOM 649 O O . LYS A 1 89 ? -14.945 -10.258 -7.879 1 91.31 89 LYS A O 1
ATOM 654 N N . ARG A 1 90 ? -14.062 -9.25 -6.086 1 93.44 90 ARG A N 1
ATOM 655 C CA . ARG A 1 90 ? -14.234 -7.926 -6.668 1 93.44 90 ARG A CA 1
ATOM 656 C C . ARG A 1 90 ? -13.32 -7.73 -7.871 1 93.44 90 ARG A C 1
ATOM 658 O O . ARG A 1 90 ? -13.727 -7.16 -8.883 1 93.44 90 ARG A O 1
ATOM 665 N N . LEU A 1 91 ? -12.047 -8.156 -7.781 1 96.44 91 LEU A N 1
ATOM 666 C CA . LEU A 1 91 ? -11.039 -8.219 -8.836 1 96.44 91 LEU A CA 1
ATOM 667 C C . LEU A 1 91 ? -10.57 -6.82 -9.227 1 96.44 91 LEU A C 1
ATOM 669 O O . LEU A 1 91 ? -10.211 -6.578 -10.383 1 96.44 91 LEU A O 1
ATOM 673 N N . ASP A 1 92 ? -10.664 -5.855 -8.281 1 96.62 92 ASP A N 1
ATOM 674 C CA . ASP A 1 92 ? -10.32 -4.469 -8.57 1 96.62 92 ASP A CA 1
ATOM 675 C C . ASP A 1 92 ? -8.898 -4.355 -9.102 1 96.62 92 ASP A C 1
ATOM 677 O O . ASP A 1 92 ? -8.672 -3.734 -10.148 1 96.62 92 ASP A O 1
ATOM 681 N N . THR A 1 93 ? -7.938 -4.973 -8.445 1 98.25 93 THR A N 1
ATOM 682 C CA . THR A 1 93 ? -6.535 -4.891 -8.852 1 98.25 93 THR A CA 1
ATOM 683 C C . THR A 1 93 ? -6.332 -5.512 -10.227 1 98.25 93 THR A C 1
ATOM 685 O O . THR A 1 93 ? -5.668 -4.926 -11.086 1 98.25 93 THR A O 1
ATOM 688 N N . LEU A 1 94 ? -6.91 -6.664 -10.445 1 98.5 94 LEU A N 1
ATOM 689 C CA . LEU A 1 94 ? -6.742 -7.355 -11.727 1 98.5 94 LEU A CA 1
ATOM 690 C C . LEU A 1 94 ? -7.336 -6.535 -12.867 1 98.5 94 LEU A C 1
ATOM 692 O O . LEU A 1 94 ? -6.727 -6.418 -13.93 1 98.5 94 LEU A O 1
ATOM 696 N N . ARG A 1 95 ? -8.5 -5.945 -12.633 1 98.25 95 ARG A N 1
ATOM 697 C CA . ARG A 1 95 ? -9.125 -5.105 -13.648 1 98.25 95 ARG A CA 1
ATOM 698 C C . ARG A 1 95 ? -8.266 -3.881 -13.953 1 98.25 95 ARG A C 1
ATOM 700 O O . ARG A 1 95 ? -8.086 -3.514 -15.117 1 98.25 95 ARG A O 1
ATOM 707 N N . ASN A 1 96 ? -7.789 -3.242 -12.898 1 98.69 96 ASN A N 1
ATOM 708 C CA . ASN A 1 96 ? -6.895 -2.104 -13.086 1 98.69 96 ASN A CA 1
ATOM 709 C C . ASN A 1 96 ? -5.699 -2.471 -13.961 1 98.69 96 ASN A C 1
ATOM 711 O O . ASN A 1 96 ? -5.316 -1.708 -14.852 1 98.69 96 ASN A O 1
ATOM 715 N N . ILE A 1 97 ? -5.094 -3.627 -13.68 1 98.75 97 ILE A N 1
ATOM 716 C CA . ILE A 1 97 ? -3.912 -4.074 -14.414 1 98.75 97 ILE A CA 1
ATOM 717 C C . ILE A 1 97 ? -4.27 -4.309 -15.875 1 98.75 97 ILE A C 1
ATOM 719 O O . ILE A 1 97 ? -3.49 -3.975 -16.781 1 98.75 97 ILE A O 1
ATOM 723 N N . LEU A 1 98 ? -5.441 -4.84 -16.172 1 98.56 98 LEU A N 1
ATOM 724 C CA . LEU A 1 98 ? -5.867 -5.027 -17.562 1 98.56 98 LEU A CA 1
ATOM 725 C C . LEU A 1 98 ? -5.941 -3.693 -18.297 1 98.56 98 LEU A C 1
ATOM 727 O O . LEU A 1 98 ? -5.625 -3.613 -19.484 1 98.56 98 LEU A O 1
ATOM 731 N N . GLU A 1 99 ? -6.281 -2.672 -17.609 1 98.06 99 GLU A N 1
ATOM 732 C CA . GLU A 1 99 ? -6.543 -1.375 -18.219 1 98.06 99 GLU A CA 1
ATOM 733 C C . GLU A 1 99 ? -5.266 -0.547 -18.328 1 98.06 99 GLU A C 1
ATOM 735 O O . GLU A 1 99 ? -5.047 0.138 -19.328 1 98.06 99 GLU A O 1
ATOM 740 N N . ASN A 1 100 ? -4.43 -0.608 -17.328 1 97.75 100 ASN A N 1
ATOM 741 C CA . ASN A 1 100 ? -3.303 0.308 -17.188 1 97.75 100 ASN A CA 1
ATOM 742 C C . ASN A 1 100 ? -1.972 -0.409 -17.391 1 97.75 100 ASN A C 1
ATOM 744 O O . ASN A 1 100 ? -0.997 0.197 -17.844 1 97.75 100 ASN A O 1
ATOM 748 N N . GLY A 1 101 ? -1.907 -1.641 -16.984 1 98.5 101 GLY A N 1
ATOM 749 C CA . GLY A 1 101 ? -0.744 -2.488 -17.188 1 98.5 101 GLY A CA 1
ATOM 750 C C . GLY A 1 101 ? 0.422 -2.135 -16.281 1 98.5 101 GLY A C 1
ATOM 751 O O . GLY A 1 101 ? 1.582 -2.334 -16.656 1 98.5 101 GLY A O 1
ATOM 752 N N . ARG A 1 102 ? 0.177 -1.524 -15.148 1 98.81 102 ARG A N 1
ATOM 753 C CA . ARG A 1 102 ? 1.245 -1.118 -14.242 1 98.81 102 ARG A CA 1
ATOM 754 C C . ARG A 1 102 ? 0.893 -1.452 -12.797 1 98.81 102 ARG A C 1
ATOM 756 O O . ARG A 1 102 ? -0.283 -1.471 -12.43 1 98.81 102 ARG A O 1
ATOM 763 N N . VAL A 1 103 ? 1.896 -1.722 -11.984 1 98.94 103 VAL A N 1
ATOM 764 C CA . VAL A 1 103 ? 1.708 -1.901 -10.547 1 98.94 103 VAL A CA 1
ATOM 765 C C . VAL A 1 103 ? 2.896 -1.312 -9.797 1 98.94 103 VAL A C 1
ATOM 767 O O . VAL A 1 103 ? 3.977 -1.138 -10.367 1 98.94 103 VAL A O 1
ATOM 770 N N . GLY A 1 104 ? 2.715 -0.87 -8.617 1 98.94 104 GLY A N 1
ATOM 771 C CA . GLY A 1 104 ? 3.719 -0.658 -7.586 1 98.94 104 GLY A CA 1
ATOM 772 C C . GLY A 1 104 ? 3.613 -1.643 -6.438 1 98.94 104 GLY A C 1
ATOM 773 O O . GLY A 1 104 ? 2.51 -1.975 -5.996 1 98.94 104 GLY A O 1
ATOM 774 N N . LEU A 1 105 ? 4.742 -2.09 -5.945 1 98.94 105 LEU A N 1
ATOM 775 C CA . LEU A 1 105 ? 4.762 -3.096 -4.891 1 98.94 105 LEU A CA 1
ATOM 776 C C . LEU A 1 105 ? 5.59 -2.621 -3.701 1 98.94 105 LEU A C 1
ATOM 778 O O . LEU A 1 105 ? 6.641 -1.996 -3.881 1 98.94 105 LEU A O 1
ATOM 782 N N . LEU A 1 106 ? 5.156 -2.955 -2.572 1 98.88 106 LEU A N 1
ATOM 783 C CA . LEU A 1 106 ? 5.93 -2.818 -1.345 1 98.88 106 LEU A CA 1
ATOM 784 C C . LEU A 1 106 ? 6 -4.145 -0.595 1 98.88 106 LEU A C 1
ATOM 786 O O . LEU A 1 106 ? 5.004 -4.586 -0.015 1 98.88 106 LEU A O 1
ATOM 790 N N . PHE A 1 107 ? 7.164 -4.742 -0.591 1 98.69 107 PHE A N 1
ATOM 791 C CA . PHE A 1 107 ? 7.398 -5.988 0.13 1 98.69 107 PHE A CA 1
ATOM 792 C C . PHE A 1 107 ? 7.668 -5.715 1.605 1 98.69 107 PHE A C 1
ATOM 794 O O . PHE A 1 107 ? 8.461 -4.836 1.945 1 98.69 107 PHE A O 1
ATOM 801 N N . THR A 1 108 ? 7.051 -6.508 2.422 1 97.62 108 THR A N 1
ATOM 802 C CA . THR A 1 108 ? 7.156 -6.355 3.869 1 97.62 108 THR A CA 1
ATOM 803 C C . THR A 1 108 ? 7.41 -7.699 4.539 1 97.62 108 THR A C 1
ATOM 805 O O . THR A 1 108 ? 6.77 -8.695 4.203 1 97.62 108 THR A O 1
ATOM 808 N N . VAL A 1 109 ? 8.367 -7.719 5.434 1 97.31 109 VAL A N 1
ATOM 809 C CA . VAL A 1 109 ? 8.641 -8.859 6.305 1 97.31 109 VAL A CA 1
ATOM 810 C C . VAL A 1 109 ? 8.188 -8.539 7.727 1 97.31 109 VAL A C 1
ATOM 812 O O . VAL A 1 109 ? 8.812 -7.73 8.414 1 97.31 109 VAL A O 1
ATOM 815 N N . PRO A 1 110 ? 7.098 -9.188 8.156 1 97.25 110 PRO A N 1
ATOM 816 C CA . PRO A 1 110 ? 6.629 -8.906 9.516 1 97.25 110 PRO A CA 1
ATOM 817 C C . PRO A 1 110 ? 7.734 -9.023 10.562 1 97.25 110 PRO A C 1
ATOM 819 O O . PRO A 1 110 ? 8.539 -9.953 10.508 1 97.25 110 PRO A O 1
ATOM 822 N N . GLY A 1 111 ? 7.777 -8.023 11.414 1 96.5 111 GLY A N 1
ATOM 823 C CA . GLY A 1 111 ? 8.781 -8 12.461 1 96.5 111 GLY A CA 1
ATOM 824 C C . GLY A 1 111 ? 10.031 -7.23 12.07 1 96.5 111 GLY A C 1
ATOM 825 O O . GLY A 1 111 ? 10.922 -7.02 12.898 1 96.5 111 GLY A O 1
ATOM 826 N N . ARG A 1 112 ? 10.062 -6.805 10.844 1 94.19 112 ARG A N 1
ATOM 827 C CA . ARG A 1 112 ? 11.211 -6.062 10.336 1 94.19 112 ARG A CA 1
ATOM 828 C C . ARG A 1 112 ? 10.781 -4.746 9.703 1 94.19 112 ARG A C 1
ATOM 830 O O . ARG A 1 112 ? 9.758 -4.684 9.023 1 94.19 112 ARG A O 1
ATOM 837 N N . ASP A 1 113 ? 11.609 -3.809 9.883 1 89.06 113 ASP A N 1
ATOM 838 C CA . ASP A 1 113 ? 11.25 -2.498 9.352 1 89.06 113 ASP A CA 1
ATOM 839 C C . ASP A 1 113 ? 11.742 -2.326 7.918 1 89.06 113 ASP A C 1
ATOM 841 O O . ASP A 1 113 ? 11.383 -1.361 7.242 1 89.06 113 ASP A O 1
ATOM 845 N N . THR A 1 114 ? 12.602 -3.268 7.484 1 88.56 114 THR A N 1
ATOM 846 C CA . THR A 1 114 ? 13.117 -3.225 6.121 1 88.56 114 THR A CA 1
ATOM 847 C C . THR A 1 114 ? 12 -3.502 5.117 1 88.56 114 THR A C 1
ATOM 849 O O . THR A 1 114 ? 11.211 -4.434 5.297 1 88.56 114 THR A O 1
ATOM 852 N N . THR A 1 115 ? 11.859 -2.613 4.145 1 95.38 115 THR A N 1
ATOM 853 C CA . THR A 1 115 ? 10.906 -2.838 3.064 1 95.38 115 THR A CA 1
ATOM 854 C C . THR A 1 115 ? 11.562 -2.625 1.706 1 95.38 115 THR A C 1
ATOM 856 O O . THR A 1 115 ? 12.656 -2.061 1.623 1 95.38 115 THR A O 1
ATOM 859 N N . LEU A 1 116 ? 11 -3.113 0.715 1 97.69 116 LEU A N 1
ATOM 860 C CA . LEU A 1 116 ? 11.5 -3.045 -0.653 1 97.69 116 LEU A CA 1
ATOM 861 C C . LEU A 1 116 ? 10.398 -2.641 -1.62 1 97.69 116 LEU A C 1
ATOM 863 O O . LEU A 1 116 ? 9.328 -3.258 -1.643 1 97.69 116 LEU A O 1
ATOM 867 N N . ARG A 1 117 ? 10.648 -1.607 -2.342 1 98.38 117 ARG A N 1
ATOM 868 C CA . ARG A 1 117 ? 9.758 -1.179 -3.412 1 98.38 117 ARG A CA 1
ATOM 869 C C . ARG A 1 117 ? 10.164 -1.791 -4.746 1 98.38 117 ARG A C 1
ATOM 871 O O . ARG A 1 117 ? 11.352 -1.812 -5.086 1 98.38 117 ARG A O 1
ATOM 878 N N . VAL A 1 118 ? 9.211 -2.316 -5.438 1 98.81 118 VAL A N 1
ATOM 879 C CA . VAL A 1 118 ? 9.383 -2.828 -6.793 1 98.81 118 VAL A CA 1
ATOM 880 C C . VAL A 1 118 ? 8.227 -2.348 -7.676 1 98.81 118 VAL A C 1
ATOM 882 O O . VAL A 1 118 ? 7.066 -2.658 -7.41 1 98.81 118 VAL A O 1
ATOM 885 N N . ASN A 1 119 ? 8.516 -1.593 -8.711 1 98.88 119 ASN A N 1
ATOM 886 C CA . ASN A 1 119 ? 7.5 -1.07 -9.617 1 98.88 119 ASN A CA 1
ATOM 887 C C . ASN A 1 119 ? 7.777 -1.47 -11.062 1 98.88 119 ASN A C 1
ATOM 889 O O . ASN A 1 119 ? 8.93 -1.693 -11.438 1 98.88 119 ASN A O 1
ATOM 893 N N . GLY A 1 120 ? 6.68 -1.575 -11.836 1 98.88 120 GLY A N 1
ATOM 894 C CA . GLY A 1 120 ? 6.898 -1.86 -13.25 1 98.88 120 GLY A CA 1
ATOM 895 C C . GLY A 1 120 ? 5.617 -2.168 -14 1 98.88 120 GLY A C 1
ATOM 896 O O . GLY A 1 120 ? 4.523 -1.838 -13.539 1 98.88 120 GLY A O 1
ATOM 897 N N . ARG A 1 121 ? 5.777 -2.695 -15.195 1 98.75 121 ARG A N 1
ATOM 898 C CA . ARG A 1 121 ? 4.652 -3.168 -16 1 98.75 121 ARG A CA 1
ATOM 899 C C . ARG A 1 121 ? 4.078 -4.461 -15.43 1 98.75 121 ARG A C 1
ATOM 901 O O . ARG A 1 121 ? 4.781 -5.211 -14.75 1 98.75 121 ARG A O 1
ATOM 908 N N . ALA A 1 122 ? 2.848 -4.652 -15.695 1 98.88 122 ALA A N 1
ATOM 909 C CA . ALA A 1 122 ? 2.211 -5.852 -15.156 1 98.88 122 ALA A CA 1
ATOM 910 C C . ALA A 1 122 ? 1.153 -6.387 -16.125 1 98.88 122 ALA A C 1
ATOM 912 O O . ALA A 1 122 ? 0.594 -5.629 -16.922 1 98.88 122 ALA A O 1
ATOM 913 N N . CYS A 1 123 ? 0.899 -7.633 -16.094 1 98.81 123 CYS A N 1
ATOM 914 C CA . CYS A 1 123 ? -0.2 -8.305 -16.766 1 98.81 123 CYS A CA 1
ATOM 915 C C . CYS A 1 123 ? -0.79 -9.406 -15.898 1 98.81 123 CYS A C 1
ATOM 917 O O . CYS A 1 123 ? -0.233 -9.742 -14.852 1 98.81 123 CYS A O 1
ATOM 919 N N . VAL A 1 124 ? -1.986 -9.844 -16.25 1 98.81 124 VAL A N 1
ATOM 920 C CA . VAL A 1 124 ? -2.652 -10.938 -15.555 1 98.81 124 VAL A CA 1
ATOM 921 C C . VAL A 1 124 ? -2.588 -12.211 -16.406 1 98.81 124 VAL A C 1
ATOM 923 O O . VAL A 1 124 ? -3.045 -12.219 -17.547 1 98.81 124 VAL A O 1
ATOM 926 N N . SER A 1 125 ? -2.023 -13.266 -15.812 1 98.62 125 SER A N 1
ATOM 927 C CA . SER A 1 125 ? -1.886 -14.523 -16.531 1 98.62 125 SER A CA 1
ATOM 928 C C . SER A 1 125 ? -2.756 -15.609 -15.914 1 98.62 125 SER A C 1
ATOM 930 O O . SER A 1 125 ? -2.844 -15.727 -14.695 1 98.62 125 SER A O 1
ATOM 932 N N . ALA A 1 126 ? -3.396 -16.359 -16.766 1 97.75 126 ALA A N 1
ATOM 933 C CA . ALA A 1 126 ? -4.109 -17.562 -16.359 1 97.75 126 ALA A CA 1
ATOM 934 C C . ALA A 1 126 ? -3.467 -18.812 -16.953 1 97.75 126 ALA A C 1
ATOM 936 O O . ALA A 1 126 ? -4.113 -19.859 -17.062 1 97.75 126 ALA A O 1
ATOM 937 N N . ASP A 1 127 ? -2.211 -18.75 -17.344 1 97 127 ASP A N 1
ATOM 938 C CA . ASP A 1 127 ? -1.481 -19.859 -17.938 1 97 127 ASP A CA 1
ATOM 939 C C . ASP A 1 127 ? -1.279 -20.984 -16.922 1 97 127 ASP A C 1
ATOM 941 O O . ASP A 1 127 ? -0.584 -20.812 -15.922 1 97 127 ASP A O 1
ATOM 945 N N . PRO A 1 128 ? -1.801 -22.188 -17.219 1 96.62 128 PRO A N 1
ATOM 946 C CA . PRO A 1 128 ? -1.699 -23.266 -16.25 1 96.62 128 PRO A CA 1
ATOM 947 C C . PRO A 1 128 ? -0.254 -23.672 -15.953 1 96.62 128 PRO A C 1
ATOM 949 O O . PRO A 1 128 ? 0.058 -24.094 -14.836 1 96.62 128 PRO A O 1
ATOM 952 N N . GLU A 1 129 ? 0.629 -23.578 -16.938 1 96.81 129 GLU A N 1
ATOM 953 C CA . GLU A 1 129 ? 2.027 -23.938 -16.719 1 96.81 129 GLU A CA 1
ATOM 954 C C . GLU A 1 129 ? 2.693 -23 -15.711 1 96.81 129 GLU A C 1
ATOM 956 O O . GLU A 1 129 ? 3.457 -23.453 -14.852 1 96.81 129 GLU A O 1
ATOM 961 N N . LEU A 1 130 ? 2.377 -21.75 -15.812 1 97.81 130 LEU A N 1
ATOM 962 C CA . LEU A 1 130 ? 2.885 -20.797 -14.828 1 97.81 130 LEU A CA 1
ATOM 963 C C . LEU A 1 130 ? 2.266 -21.062 -13.461 1 97.81 130 LEU A C 1
ATOM 965 O O . LEU A 1 130 ? 2.98 -21.156 -12.461 1 97.81 130 LEU A O 1
ATOM 969 N N . LEU A 1 131 ? 0.974 -21.188 -13.422 1 97.88 131 LEU A N 1
ATOM 970 C CA . LEU A 1 131 ? 0.234 -21.25 -12.164 1 97.88 131 LEU A CA 1
ATOM 971 C C . LEU A 1 131 ? 0.66 -22.469 -11.352 1 97.88 131 LEU A C 1
ATOM 973 O O . LEU A 1 131 ? 0.731 -22.406 -10.125 1 97.88 131 LEU A O 1
ATOM 977 N N . ARG A 1 132 ? 0.99 -23.547 -11.953 1 96.81 132 ARG A N 1
ATOM 978 C CA . ARG A 1 132 ? 1.394 -24.766 -11.273 1 96.81 132 ARG A CA 1
ATOM 979 C C . ARG A 1 132 ? 2.719 -24.578 -10.547 1 96.81 132 ARG A C 1
ATOM 981 O O . ARG A 1 132 ? 3.045 -25.344 -9.633 1 96.81 132 ARG A O 1
ATOM 988 N N . GLN A 1 133 ? 3.461 -23.594 -10.938 1 96.25 133 GLN A N 1
ATOM 989 C CA . GLN A 1 133 ? 4.789 -23.375 -10.367 1 96.25 133 GLN A CA 1
ATOM 990 C C . GLN A 1 133 ? 4.727 -22.406 -9.188 1 96.25 133 GLN A C 1
ATOM 992 O O . GLN A 1 133 ? 5.723 -22.203 -8.492 1 96.25 133 GLN A O 1
ATOM 997 N N . LEU A 1 134 ? 3.578 -21.828 -8.93 1 97.12 134 LEU A N 1
ATOM 998 C CA . LEU A 1 134 ? 3.482 -20.766 -7.934 1 97.12 134 LEU A CA 1
ATOM 999 C C . LEU A 1 134 ? 2.99 -21.312 -6.598 1 97.12 134 LEU A C 1
ATOM 1001 O O . LEU A 1 134 ? 2.357 -22.375 -6.551 1 97.12 134 LEU A O 1
ATOM 1005 N N . THR A 1 135 ? 3.361 -20.578 -5.559 1 92.38 135 THR A N 1
ATOM 1006 C CA . THR A 1 135 ? 2.912 -20.922 -4.215 1 92.38 135 THR A CA 1
ATOM 1007 C C . THR A 1 135 ? 1.398 -20.766 -4.094 1 92.38 135 THR A C 1
ATOM 1009 O O . THR A 1 135 ? 0.861 -19.688 -4.359 1 92.38 135 THR A O 1
ATOM 1012 N N . ALA A 1 136 ? 0.762 -21.844 -3.723 1 90.62 136 ALA A N 1
ATOM 1013 C CA . ALA A 1 136 ? -0.671 -21.75 -3.455 1 90.62 136 ALA A CA 1
ATOM 1014 C C . ALA A 1 136 ? -0.933 -21.094 -2.104 1 90.62 136 ALA A C 1
ATOM 1016 O O . ALA A 1 136 ? -0.25 -21.391 -1.12 1 90.62 136 ALA A O 1
ATOM 1017 N N . VAL A 1 137 ? -1.753 -20.188 -2.062 1 88.5 137 VAL A N 1
ATOM 1018 C CA . VAL A 1 137 ? -2.264 -19.594 -0.833 1 88.5 137 VAL A CA 1
ATOM 1019 C C . VAL A 1 137 ? -3.709 -20.031 -0.608 1 88.5 137 VAL A C 1
ATOM 1021 O O . VAL A 1 137 ? -4.645 -19.359 -1.049 1 88.5 137 VAL A O 1
ATOM 1024 N N . GLY A 1 138 ? -3.9 -21.078 0.119 1 81.69 138 GLY A N 1
ATOM 1025 C CA . GLY A 1 138 ? -5.176 -21.781 0.163 1 81.69 138 GLY A CA 1
ATOM 1026 C C . GLY A 1 138 ? -5.379 -22.719 -1.01 1 81.69 138 GLY A C 1
ATOM 1027 O O . GLY A 1 138 ? -4.781 -23.797 -1.062 1 81.69 138 GLY A O 1
ATOM 1028 N N . LYS A 1 139 ? -6.188 -22.328 -1.942 1 87.94 139 LYS A N 1
ATOM 1029 C CA . LYS A 1 139 ? -6.438 -23.078 -3.17 1 87.94 139 LYS A CA 1
ATOM 1030 C C . LYS A 1 139 ? -5.43 -22.719 -4.254 1 87.94 139 LYS A C 1
ATOM 1032 O O . LYS A 1 139 ? -4.797 -21.656 -4.191 1 87.94 139 LYS A O 1
ATOM 1037 N N . PRO A 1 140 ? -5.293 -23.656 -5.191 1 93.31 140 PRO A N 1
ATOM 1038 C CA . PRO A 1 140 ? -4.449 -23.266 -6.324 1 93.31 140 PRO A CA 1
ATOM 1039 C C . PRO A 1 140 ? -4.891 -21.953 -6.977 1 93.31 140 PRO A C 1
ATOM 1041 O O . PRO A 1 140 ? -6.09 -21.703 -7.121 1 93.31 140 PRO A O 1
ATOM 1044 N N . PRO A 1 141 ? -3.932 -21.141 -7.223 1 96.38 141 PRO A N 1
ATOM 1045 C CA . PRO A 1 141 ? -4.328 -19.859 -7.809 1 96.38 141 PRO A CA 1
ATOM 1046 C C . PRO A 1 141 ? -5.004 -20.016 -9.172 1 96.38 141 PRO A C 1
ATOM 1048 O O . PRO A 1 141 ? -4.605 -20.875 -9.961 1 96.38 141 PRO A O 1
ATOM 1051 N N . ARG A 1 142 ? -5.941 -19.203 -9.438 1 96.81 142 ARG A N 1
ATOM 1052 C CA . ARG A 1 142 ? -6.652 -19.234 -10.711 1 96.81 142 ARG A CA 1
ATOM 1053 C C . ARG A 1 142 ? -6.035 -18.25 -11.695 1 96.81 142 ARG A C 1
ATOM 1055 O O . ARG A 1 142 ? -6.297 -18.312 -12.898 1 96.81 142 ARG A O 1
ATOM 1062 N N . SER A 1 143 ? -5.289 -17.328 -11.25 1 97.94 143 SER A N 1
ATOM 1063 C CA . SER A 1 143 ? -4.496 -16.375 -12.031 1 97.94 143 SER A CA 1
ATOM 1064 C C . SER A 1 143 ? -3.293 -15.883 -11.242 1 97.94 143 SER A C 1
ATOM 1066 O O . SER A 1 143 ? -3.105 -16.266 -10.078 1 97.94 143 SER A O 1
ATOM 1068 N N . ALA A 1 144 ? -2.477 -15.125 -11.891 1 98.62 144 ALA A N 1
ATOM 1069 C CA . ALA A 1 144 ? -1.326 -14.484 -11.266 1 98.62 144 ALA A CA 1
ATOM 1070 C C . ALA A 1 144 ? -1.05 -13.117 -11.883 1 98.62 144 ALA A C 1
ATOM 1072 O O . ALA A 1 144 ? -1.271 -12.914 -13.078 1 98.62 144 ALA A O 1
ATOM 1073 N N . ILE A 1 145 ? -0.666 -12.234 -11.07 1 98.88 145 ILE A N 1
ATOM 1074 C CA . ILE A 1 145 ? -0.088 -10.984 -11.57 1 98.88 145 ILE A CA 1
ATOM 1075 C C . ILE A 1 145 ? 1.379 -11.203 -11.93 1 98.88 145 ILE A C 1
ATOM 1077 O O . ILE A 1 145 ? 2.174 -11.641 -11.086 1 98.88 145 ILE A O 1
ATOM 1081 N N . VAL A 1 146 ? 1.724 -10.945 -13.164 1 98.94 146 VAL A N 1
ATOM 1082 C CA . VAL A 1 146 ? 3.111 -11 -13.609 1 98.94 146 VAL A CA 1
ATOM 1083 C C . VAL A 1 146 ? 3.656 -9.578 -13.758 1 98.94 146 VAL A C 1
ATOM 1085 O O . VAL A 1 146 ? 3.014 -8.719 -14.367 1 98.94 146 VAL A O 1
ATOM 1088 N N . VAL A 1 147 ? 4.844 -9.344 -13.203 1 98.94 147 VAL A N 1
ATOM 1089 C CA . VAL A 1 147 ? 5.398 -7.996 -13.164 1 98.94 147 VAL A CA 1
ATOM 1090 C C . VAL A 1 147 ? 6.742 -7.961 -13.883 1 98.94 147 VAL A C 1
ATOM 1092 O O . VAL A 1 147 ? 7.625 -8.773 -13.602 1 98.94 147 VAL A O 1
ATOM 1095 N N . ALA A 1 148 ? 6.844 -7.078 -14.836 1 98.94 148 ALA A N 1
ATOM 1096 C CA . ALA A 1 148 ? 8.141 -6.703 -15.391 1 98.94 148 ALA A CA 1
ATOM 1097 C C . ALA A 1 148 ? 8.789 -5.59 -14.562 1 98.94 148 ALA A C 1
ATOM 1099 O O . ALA A 1 148 ? 8.352 -4.441 -14.609 1 98.94 148 ALA A O 1
ATOM 1100 N N . VAL A 1 149 ? 9.859 -5.914 -13.891 1 98.81 149 VAL A N 1
ATOM 1101 C CA . VAL A 1 149 ? 10.508 -5.023 -12.93 1 98.81 149 VAL A CA 1
ATOM 1102 C C . VAL A 1 149 ? 11.195 -3.879 -13.672 1 98.81 149 VAL A C 1
ATOM 1104 O O . VAL A 1 149 ? 12.008 -4.113 -14.57 1 98.81 149 VAL A O 1
ATOM 1107 N N . GLU A 1 150 ? 10.852 -2.664 -13.266 1 98.62 150 GLU A N 1
ATOM 1108 C CA . GLU A 1 150 ? 11.484 -1.498 -13.875 1 98.62 150 GLU A CA 1
ATOM 1109 C C . GLU A 1 150 ? 12.281 -0.698 -12.852 1 98.62 150 GLU A C 1
ATOM 1111 O O . GLU A 1 150 ? 13.258 -0.027 -13.195 1 98.62 150 GLU A O 1
ATOM 1116 N N . GLU A 1 151 ? 11.883 -0.697 -11.617 1 97.94 151 GLU A N 1
ATOM 1117 C CA . GLU A 1 151 ? 12.609 -0.036 -10.531 1 97.94 151 GLU A CA 1
ATOM 1118 C C . GLU A 1 151 ? 12.531 -0.845 -9.242 1 97.94 151 GLU A C 1
ATOM 1120 O O . GLU A 1 151 ? 11.5 -1.435 -8.93 1 97.94 151 GLU A O 1
ATOM 1125 N N . VAL A 1 152 ? 13.602 -0.861 -8.523 1 98.31 152 VAL A N 1
ATOM 1126 C CA . VAL A 1 152 ? 13.758 -1.528 -7.238 1 98.31 152 VAL A CA 1
ATOM 1127 C C . VAL A 1 152 ? 14.547 -0.63 -6.285 1 98.31 152 VAL A C 1
ATOM 1129 O O . VAL A 1 152 ? 15.625 -0.14 -6.629 1 98.31 152 VAL A O 1
ATOM 1132 N N . TYR A 1 153 ? 14.039 -0.375 -5.129 1 96.44 153 TYR A N 1
ATOM 1133 C CA . TYR A 1 153 ? 14.789 0.398 -4.141 1 96.44 153 TYR A CA 1
ATOM 1134 C C . TYR A 1 153 ? 14.227 0.183 -2.742 1 96.44 153 TYR A C 1
ATOM 1136 O O . TYR A 1 153 ? 13.031 -0.086 -2.58 1 96.44 153 TYR A O 1
ATOM 1144 N N . ALA A 1 154 ? 15.094 0.322 -1.776 1 94.5 154 ALA A N 1
ATOM 1145 C CA . ALA A 1 154 ? 14.68 0.218 -0.379 1 94.5 154 ALA A CA 1
ATOM 1146 C C . ALA A 1 154 ? 13.867 1.44 0.047 1 94.5 154 ALA A C 1
ATOM 1148 O O . ALA A 1 154 ? 14.062 2.535 -0.488 1 94.5 154 ALA A O 1
ATOM 1149 N N . HIS A 1 155 ? 12.938 1.201 0.902 1 92.56 155 HIS A N 1
ATOM 1150 C CA . HIS A 1 155 ? 12.18 2.279 1.524 1 92.56 155 HIS A CA 1
ATOM 1151 C C . HIS A 1 155 ? 12.562 2.449 2.99 1 92.56 155 HIS A C 1
ATOM 1153 O O . HIS A 1 155 ? 12.695 1.466 3.719 1 92.56 155 HIS A O 1
ATOM 1159 N N . CYS A 1 156 ? 12.75 3.6 3.391 1 90.25 156 CYS A N 1
ATOM 1160 C CA . CYS A 1 156 ? 13.172 3.898 4.754 1 90.25 156 CYS A CA 1
ATOM 1161 C C . CYS A 1 156 ? 12.219 3.283 5.77 1 90.25 156 CYS A C 1
ATOM 1163 O O . CYS A 1 156 ? 11 3.271 5.559 1 90.25 156 CYS A O 1
ATOM 1165 N N . PRO A 1 157 ? 12.734 2.885 6.953 1 92.81 157 PRO A N 1
ATOM 1166 C CA . PRO A 1 157 ? 11.93 2.158 7.941 1 92.81 157 PRO A CA 1
ATOM 1167 C C . PRO A 1 157 ? 11.078 3.082 8.805 1 92.81 157 PRO A C 1
ATOM 1169 O O . PRO A 1 157 ? 10.289 2.611 9.625 1 92.81 157 PRO A O 1
ATOM 1172 N N . LYS A 1 158 ? 11.086 4.336 8.672 1 93.06 158 LYS A N 1
ATOM 1173 C CA . LYS A 1 158 ? 10.586 5.312 9.641 1 93.06 158 LYS A CA 1
ATOM 1174 C C . LYS A 1 158 ? 9.078 5.156 9.836 1 93.06 158 LYS A C 1
ATOM 1176 O O . LYS A 1 158 ? 8.586 5.281 10.961 1 93.06 158 LYS A O 1
ATOM 1181 N N . ALA A 1 159 ? 8.383 4.906 8.758 1 95.5 159 ALA A N 1
ATOM 1182 C CA . ALA A 1 159 ? 6.93 4.805 8.891 1 95.5 159 ALA A CA 1
ATOM 1183 C C . ALA A 1 159 ? 6.547 3.686 9.859 1 95.5 159 ALA A C 1
ATOM 1185 O O . ALA A 1 159 ? 5.695 3.873 10.727 1 95.5 159 ALA A O 1
ATOM 1186 N N . PHE A 1 160 ? 7.168 2.516 9.719 1 96.5 160 PHE A N 1
ATOM 1187 C CA . PHE A 1 160 ? 6.871 1.362 10.555 1 96.5 160 PHE A CA 1
ATOM 1188 C C . PHE A 1 160 ? 7.312 1.608 11.992 1 96.5 160 PHE A C 1
ATOM 1190 O O . PHE A 1 160 ? 6.645 1.18 12.938 1 96.5 160 PHE A O 1
ATOM 1197 N N . LEU A 1 161 ? 8.438 2.305 12.133 1 94.75 161 LEU A N 1
ATOM 1198 C CA . LEU A 1 161 ? 8.922 2.654 13.461 1 94.75 161 LEU A CA 1
ATOM 1199 C C . LEU A 1 161 ? 7.977 3.643 14.141 1 94.75 161 LEU A C 1
ATOM 1201 O O . LEU A 1 161 ? 7.562 3.43 15.281 1 94.75 161 LEU A O 1
ATOM 1205 N N . ARG A 1 162 ? 7.578 4.656 13.461 1 94.81 162 ARG A N 1
ATOM 1206 C CA . ARG A 1 162 ? 6.73 5.715 14 1 94.81 162 ARG A CA 1
ATOM 1207 C C . ARG A 1 162 ? 5.336 5.184 14.328 1 94.81 162 ARG A C 1
ATOM 1209 O O . ARG A 1 162 ? 4.695 5.652 15.266 1 94.81 162 ARG A O 1
ATOM 1216 N N . GLY A 1 163 ? 4.941 4.211 13.547 1 95.88 163 GLY A N 1
ATOM 1217 C CA . GLY A 1 163 ? 3.635 3.611 13.766 1 95.88 163 GLY A CA 1
ATOM 1218 C C . GLY A 1 163 ? 3.66 2.451 14.742 1 95.88 163 GLY A C 1
ATOM 1219 O O . GLY A 1 163 ? 2.631 1.823 14.992 1 95.88 163 GLY A O 1
ATOM 1220 N N . SER A 1 164 ? 4.828 2.127 15.242 1 96.88 164 SER A N 1
ATOM 1221 C CA . SER A 1 164 ? 5.016 1.001 16.156 1 96.88 164 SER A CA 1
ATOM 1222 C C . SER A 1 164 ? 4.477 -0.292 15.547 1 96.88 164 SER A C 1
ATOM 1224 O O . SER A 1 164 ? 3.852 -1.094 16.25 1 96.88 164 SER A O 1
ATOM 1226 N N . ALA A 1 165 ? 4.672 -0.49 14.25 1 97.06 165 ALA A N 1
ATOM 1227 C CA . ALA A 1 165 ? 4.066 -1.599 13.516 1 97.06 165 ALA A CA 1
ATOM 1228 C C . ALA A 1 165 ? 4.453 -2.939 14.133 1 97.06 165 ALA A C 1
ATOM 1230 O O . ALA A 1 165 ? 3.609 -3.83 14.281 1 97.06 165 ALA A O 1
ATOM 1231 N N . TRP A 1 166 ? 5.723 -3.051 14.562 1 97.5 166 TRP A N 1
ATOM 1232 C CA . TRP A 1 166 ? 6.219 -4.348 15 1 97.5 166 TRP A CA 1
ATOM 1233 C C . TRP A 1 166 ? 6.602 -4.316 16.484 1 97.5 166 TRP A C 1
ATOM 1235 O O . TRP A 1 166 ? 7.578 -4.945 16.891 1 97.5 166 TRP A O 1
ATOM 1245 N N . GLN A 1 167 ? 5.867 -3.516 17.219 1 97.19 167 GLN A N 1
ATOM 1246 C CA . GLN A 1 167 ? 6.059 -3.393 18.656 1 97.19 167 GLN A CA 1
ATOM 1247 C C . GLN A 1 167 ? 4.793 -3.773 19.422 1 97.19 167 GLN A C 1
ATOM 1249 O O . GLN A 1 167 ? 4.039 -2.902 19.859 1 97.19 167 GLN A O 1
ATOM 1254 N N . PRO A 1 168 ? 4.617 -5.07 19.703 1 97.06 168 PRO A N 1
ATOM 1255 C CA . PRO A 1 168 ? 3.365 -5.551 20.281 1 97.06 168 PRO A CA 1
ATOM 1256 C C . PRO A 1 168 ? 3.039 -4.871 21.609 1 97.06 168 PRO A C 1
ATOM 1258 O O . PRO A 1 168 ? 1.865 -4.668 21.938 1 97.06 168 PRO A O 1
ATOM 1261 N N . ASP A 1 169 ? 4.02 -4.492 22.359 1 96.81 169 ASP A N 1
ATOM 1262 C CA . ASP A 1 169 ? 3.797 -3.867 23.656 1 96.81 169 ASP A CA 1
ATOM 1263 C C . ASP A 1 169 ? 3.23 -2.457 23.5 1 96.81 169 ASP A C 1
ATOM 1265 O O . ASP A 1 169 ? 2.732 -1.872 24.469 1 96.81 169 ASP A O 1
ATOM 1269 N N . ARG A 1 170 ? 3.246 -1.909 22.281 1 96.5 170 ARG A N 1
ATOM 1270 C CA . ARG A 1 170 ? 2.779 -0.549 22.031 1 96.5 170 ARG A CA 1
ATOM 1271 C C . ARG A 1 170 ? 1.491 -0.552 21.203 1 96.5 170 ARG A C 1
ATOM 1273 O O . ARG A 1 170 ? 0.982 0.508 20.844 1 96.5 170 ARG A O 1
ATOM 1280 N N . TRP A 1 171 ? 0.986 -1.731 20.938 1 97.06 171 TRP A N 1
ATOM 1281 C CA . TRP A 1 171 ? -0.255 -1.808 20.172 1 97.06 171 TRP A CA 1
ATOM 1282 C C . TRP A 1 171 ? -1.443 -1.365 21.016 1 97.06 171 TRP A C 1
ATOM 1284 O O . TRP A 1 171 ? -1.438 -1.526 22.234 1 97.06 171 TRP A O 1
ATOM 1294 N N . LEU A 1 172 ? -2.432 -0.766 20.359 1 94.94 172 LEU A N 1
ATOM 1295 C CA . LEU A 1 172 ? -3.66 -0.382 21.047 1 94.94 172 LEU A CA 1
ATOM 1296 C C . LEU A 1 172 ? -4.355 -1.603 21.641 1 94.94 172 LEU A C 1
ATOM 1298 O O . LEU A 1 172 ? -4.234 -2.711 21.109 1 94.94 172 LEU A O 1
ATOM 1302 N N . ALA A 1 173 ? -5.117 -1.32 22.625 1 93.5 173 ALA A N 1
ATOM 1303 C CA . ALA A 1 173 ? -5.945 -2.377 23.203 1 93.5 173 ALA A CA 1
ATOM 1304 C C . ALA A 1 173 ? -6.957 -2.896 22.188 1 93.5 173 ALA A C 1
ATOM 1306 O O . ALA A 1 173 ? -7.383 -2.16 21.297 1 93.5 173 ALA A O 1
ATOM 1307 N N . GLU A 1 174 ? -7.301 -4.152 22.328 1 86.06 174 GLU A N 1
ATOM 1308 C CA . GLU A 1 174 ? -8.18 -4.82 21.375 1 86.06 174 GLU A CA 1
ATOM 1309 C C . GLU A 1 174 ? -9.492 -4.07 21.219 1 86.06 174 GLU A C 1
ATOM 1311 O O . GLU A 1 174 ? -10.039 -3.99 20.109 1 86.06 174 GLU A O 1
ATOM 1316 N N . ASP A 1 175 ? -9.969 -3.512 22.219 1 88.56 175 ASP A N 1
ATOM 1317 C CA . ASP A 1 175 ? -11.289 -2.887 22.188 1 88.56 175 ASP A CA 1
ATOM 1318 C C . ASP A 1 175 ? -11.188 -1.395 21.875 1 88.56 175 ASP A C 1
ATOM 1320 O O . ASP A 1 175 ? -12.18 -0.671 21.938 1 88.56 175 ASP A O 1
ATOM 1324 N N . ALA A 1 176 ? -9.992 -0.963 21.562 1 90.25 176 ALA A N 1
ATOM 1325 C CA . ALA A 1 176 ? -9.797 0.457 21.297 1 90.25 176 ALA A CA 1
ATOM 1326 C C . ALA A 1 176 ? -10.305 0.826 19.906 1 90.25 176 ALA A C 1
ATOM 1328 O O . ALA A 1 176 ? -10.602 1.993 19.641 1 90.25 176 ALA A O 1
ATOM 1329 N N . GLN A 1 177 ? -10.414 -0.144 19.062 1 90.94 177 GLN A N 1
ATOM 1330 C CA . GLN A 1 177 ? -10.82 0.14 17.688 1 90.94 177 GLN A CA 1
ATOM 1331 C C . GLN A 1 177 ? -12.141 -0.56 17.359 1 90.94 177 GLN A C 1
ATOM 1333 O O . GLN A 1 177 ? -12.477 -1.58 17.953 1 90.94 177 GLN A O 1
ATOM 1338 N N . PRO A 1 178 ? -12.836 0.045 16.344 1 92.31 178 PRO A N 1
ATOM 1339 C CA . PRO A 1 178 ? -13.992 -0.698 15.844 1 92.31 178 PRO A CA 1
ATOM 1340 C C . PRO A 1 178 ? -13.609 -2.031 15.211 1 92.31 178 PRO A C 1
ATOM 1342 O O . PRO A 1 178 ? -12.539 -2.143 14.602 1 92.31 178 PRO A O 1
ATOM 1345 N N . SER A 1 179 ? -14.547 -2.979 15.414 1 90.5 179 SER A N 1
ATOM 1346 C CA . SER A 1 179 ? -14.336 -4.266 14.758 1 90.5 179 SER A CA 1
ATOM 1347 C C . SER A 1 179 ? -14.695 -4.199 13.281 1 90.5 179 SER A C 1
ATOM 1349 O O . SER A 1 179 ? -15.375 -3.268 12.844 1 90.5 179 SER A O 1
ATOM 1351 N N . SER A 1 180 ? -14.188 -5.191 12.547 1 90.06 180 SER A N 1
ATOM 1352 C CA . SER A 1 180 ? -14.57 -5.316 11.141 1 90.06 180 SER A CA 1
ATOM 1353 C C . SER A 1 180 ? -16.078 -5.391 10.984 1 90.06 180 SER A C 1
ATOM 1355 O O . SER A 1 180 ? -16.641 -4.789 10.062 1 90.06 180 SER A O 1
ATOM 1357 N N . ALA A 1 181 ? -16.688 -6.066 11.852 1 91.25 181 ALA A N 1
ATOM 1358 C CA . ALA A 1 181 ? -18.141 -6.23 11.797 1 91.25 181 ALA A CA 1
ATOM 1359 C C . ALA A 1 181 ? -18.859 -4.895 12.016 1 91.25 181 ALA A C 1
ATOM 1361 O O . ALA A 1 181 ? -19.875 -4.613 11.383 1 91.25 181 ALA A O 1
ATOM 1362 N N . GLU A 1 182 ? -18.375 -4.105 12.906 1 93.31 182 GLU A N 1
ATOM 1363 C CA . GLU A 1 182 ? -18.953 -2.789 13.148 1 93.31 182 GLU A CA 1
ATOM 1364 C C . GLU A 1 182 ? -18.844 -1.897 11.914 1 93.31 182 GLU A C 1
ATOM 1366 O O . GLU A 1 182 ? -19.797 -1.201 11.562 1 93.31 182 GLU A O 1
ATOM 1371 N N . VAL A 1 183 ? -17.719 -1.891 11.289 1 92.5 183 VAL A N 1
ATOM 1372 C CA . VAL A 1 183 ? -17.516 -1.093 10.086 1 92.5 183 VAL A CA 1
ATOM 1373 C C . VAL A 1 183 ? -18.469 -1.56 8.984 1 92.5 183 VAL A C 1
ATOM 1375 O O . VAL A 1 183 ? -19.156 -0.746 8.375 1 92.5 183 VAL A O 1
ATOM 1378 N N . THR A 1 184 ? -18.484 -2.922 8.781 1 91.44 184 THR A N 1
ATOM 1379 C CA . THR A 1 184 ? -19.328 -3.5 7.754 1 91.44 184 THR A CA 1
ATOM 1380 C C . THR A 1 184 ? -20.797 -3.141 8 1 91.44 184 THR A C 1
ATOM 1382 O O . THR A 1 184 ? -21.5 -2.729 7.078 1 91.44 184 THR A O 1
ATOM 1385 N N . LEU A 1 185 ? -21.203 -3.242 9.203 1 92.38 185 LEU A N 1
ATOM 1386 C CA . LEU A 1 185 ? -22.578 -2.916 9.555 1 92.38 185 LEU A CA 1
ATOM 1387 C C . LEU A 1 185 ? -22.875 -1.449 9.258 1 92.38 185 LEU A C 1
ATOM 1389 O O . LEU A 1 185 ? -23.953 -1.12 8.734 1 92.38 185 LEU A O 1
ATOM 1393 N N . SER A 1 186 ? -22 -0.624 9.594 1 92.69 186 SER A N 1
ATOM 1394 C CA . SER A 1 186 ? -22.203 0.807 9.391 1 92.69 186 SER A CA 1
ATOM 1395 C C . SER A 1 186 ? -22.328 1.14 7.906 1 92.69 186 SER A C 1
ATOM 1397 O O . SER A 1 186 ? -22.984 2.117 7.539 1 92.69 186 SER A O 1
ATOM 1399 N N . HIS A 1 187 ? -21.734 0.397 7.016 1 93.44 187 HIS A N 1
ATOM 1400 C CA . HIS A 1 187 ? -21.766 0.649 5.578 1 93.44 187 HIS A CA 1
ATOM 1401 C C . HIS A 1 187 ? -23 0.043 4.93 1 93.44 187 HIS A C 1
ATOM 1403 O O . HIS A 1 187 ? -23.562 0.623 4 1 93.44 187 HIS A O 1
ATOM 1409 N N . LEU A 1 188 ? -23.391 -1.105 5.379 1 89.94 188 LEU A N 1
ATOM 1410 C CA . LEU A 1 188 ? -24.5 -1.815 4.75 1 89.94 188 LEU A CA 1
ATOM 1411 C C . LEU A 1 188 ? -25.828 -1.119 5.039 1 89.94 188 LEU A C 1
ATOM 1413 O O . LEU A 1 188 ? -26.766 -1.229 4.258 1 89.94 188 LEU A O 1
ATOM 1417 N N . ARG A 1 189 ? -26 -0.368 6.102 1 85 189 ARG A N 1
ATOM 1418 C CA . ARG A 1 189 ? -27.203 0.327 6.52 1 85 189 ARG A CA 1
ATOM 1419 C C . ARG A 1 189 ? -28.438 -0.574 6.375 1 85 189 ARG A C 1
ATOM 1421 O O . ARG A 1 189 ? -29.453 -0.164 5.812 1 85 189 ARG A O 1
ATOM 1428 N N . ASP A 1 190 ? -28.328 -1.792 6.645 1 87.06 190 ASP A N 1
ATOM 1429 C CA . ASP A 1 190 ? -29.375 -2.805 6.648 1 87.06 190 ASP A CA 1
ATOM 1430 C C . ASP A 1 190 ? -29.859 -3.092 8.07 1 87.06 190 ASP A C 1
ATOM 1432 O O . ASP A 1 190 ? -29.156 -3.734 8.852 1 87.06 190 ASP A O 1
ATOM 1436 N N . ASP A 1 191 ? -31 -2.676 8.398 1 89.44 191 ASP A N 1
ATOM 1437 C CA . ASP A 1 191 ? -31.516 -2.732 9.758 1 89.44 191 ASP A CA 1
ATOM 1438 C C . ASP A 1 191 ? -31.812 -4.172 10.18 1 89.44 191 ASP A C 1
ATOM 1440 O O . ASP A 1 191 ? -32 -4.453 11.359 1 89.44 191 ASP A O 1
ATOM 1444 N N . SER A 1 192 ? -31.828 -5.012 9.234 1 92.75 192 SER A N 1
ATOM 1445 C CA . SER A 1 192 ? -32.094 -6.406 9.555 1 92.75 192 SER A CA 1
ATOM 1446 C C . SER A 1 192 ? -30.844 -7.137 10 1 92.75 192 SER A C 1
ATOM 1448 O O . SER A 1 192 ? -30.906 -8.258 10.516 1 92.75 192 SER A O 1
ATOM 1450 N N . LEU A 1 193 ? -29.75 -6.512 9.844 1 91.94 193 LEU A N 1
ATOM 1451 C CA . LEU A 1 193 ? -28.469 -7.133 10.211 1 91.94 193 LEU A CA 1
ATOM 1452 C C . LEU A 1 193 ? -28.031 -6.688 11.602 1 91.94 193 LEU A C 1
ATOM 1454 O O . LEU A 1 193 ? -28.219 -5.523 11.969 1 91.94 193 LEU A O 1
ATOM 1458 N N . THR A 1 194 ? -27.516 -7.664 12.352 1 93.94 194 THR A N 1
ATOM 1459 C CA . THR A 1 194 ? -26.859 -7.367 13.625 1 93.94 194 THR A CA 1
ATOM 1460 C C . THR A 1 194 ? -25.359 -7.59 13.531 1 93.94 194 THR A C 1
ATOM 1462 O O . THR A 1 194 ? -24.875 -8.242 12.602 1 93.94 194 THR A O 1
ATOM 1465 N N . ILE A 1 195 ? -24.672 -7.035 14.477 1 93 195 ILE A N 1
ATOM 1466 C CA . ILE A 1 195 ? -23.219 -7.207 14.523 1 93 195 ILE A CA 1
ATOM 1467 C C . ILE A 1 195 ? -22.891 -8.695 14.617 1 93 195 ILE A C 1
ATOM 1469 O O . ILE A 1 195 ? -21.938 -9.164 13.977 1 93 195 ILE A O 1
ATOM 1473 N N . GLU A 1 196 ? -23.656 -9.391 15.367 1 94 196 GLU A N 1
ATOM 1474 C CA . GLU A 1 196 ? -23.422 -10.812 15.578 1 94 196 GLU A CA 1
ATOM 1475 C C . GLU A 1 196 ? -23.578 -11.602 14.281 1 94 196 GLU A C 1
ATOM 1477 O O . GLU A 1 196 ? -22.812 -12.539 14.023 1 94 196 GLU A O 1
ATOM 1482 N N . MET A 1 197 ? -24.547 -11.25 13.516 1 93.56 197 MET A N 1
ATOM 1483 C CA . MET A 1 197 ? -24.766 -11.914 12.234 1 93.56 197 MET A CA 1
ATOM 1484 C C . MET A 1 197 ? -23.578 -11.711 11.297 1 93.56 197 MET A C 1
ATOM 1486 O O . MET A 1 197 ? -23.141 -12.641 10.633 1 93.56 197 MET A O 1
ATOM 1490 N N . ILE A 1 198 ? -23.062 -10.516 11.336 1 91 198 ILE A N 1
ATOM 1491 C CA . ILE A 1 198 ? -21.938 -10.195 10.477 1 91 198 ILE A CA 1
ATOM 1492 C C . ILE A 1 198 ? -20.688 -10.922 10.969 1 91 198 ILE A C 1
ATOM 1494 O O . ILE A 1 198 ? -19.938 -11.484 10.172 1 91 198 ILE A O 1
ATOM 1498 N N . GLU A 1 199 ? -20.5 -10.945 12.242 1 91 199 GLU A N 1
ATOM 1499 C CA . GLU A 1 199 ? -19.359 -11.656 12.82 1 91 199 GLU A CA 1
ATOM 1500 C C . GLU A 1 199 ? -19.375 -13.133 12.445 1 91 199 GLU A C 1
ATOM 1502 O O . GLU A 1 199 ? -18.344 -13.719 12.148 1 91 199 GLU A O 1
ATOM 1507 N N . GLN A 1 200 ? -20.531 -13.688 12.477 1 90.31 200 GLN A N 1
ATOM 1508 C CA . GLN A 1 200 ? -20.688 -15.094 12.117 1 90.31 200 GLN A CA 1
ATOM 1509 C C . GLN A 1 200 ? -20.328 -15.328 10.648 1 90.31 200 GLN A C 1
ATOM 1511 O O . GLN A 1 200 ? -19.641 -16.297 10.32 1 90.31 200 GLN A O 1
ATOM 1516 N N . THR A 1 201 ? -20.797 -14.469 9.867 1 85.75 201 THR A N 1
ATOM 1517 C CA . THR A 1 201 ? -20.5 -14.562 8.438 1 85.75 201 THR A CA 1
ATOM 1518 C C . THR A 1 201 ? -18.984 -14.445 8.195 1 85.75 201 THR A C 1
ATOM 1520 O O . THR A 1 201 ? -18.422 -15.195 7.395 1 85.75 201 THR A O 1
ATOM 1523 N N . GLU A 1 202 ? -18.344 -13.523 8.891 1 86 202 GLU A N 1
ATOM 1524 C CA . GLU A 1 202 ? -16.906 -13.32 8.75 1 86 202 GLU A CA 1
ATOM 1525 C C . GLU A 1 202 ? -16.141 -14.539 9.25 1 86 202 GLU A C 1
ATOM 1527 O O . GLU A 1 202 ? -15.148 -14.945 8.633 1 86 202 GLU A O 1
ATOM 1532 N N . ARG A 1 203 ? -16.594 -15.094 10.359 1 85.88 203 ARG A N 1
ATOM 1533 C CA . ARG A 1 203 ? -15.945 -16.281 10.898 1 85.88 203 ARG A CA 1
ATOM 1534 C C . ARG A 1 203 ? -16.031 -17.453 9.922 1 85.88 203 ARG A C 1
ATOM 1536 O O . ARG A 1 203 ? -15.055 -18.172 9.711 1 85.88 203 ARG A O 1
ATOM 1543 N N . GLU A 1 204 ? -17.109 -17.625 9.359 1 82.88 204 GLU A N 1
ATOM 1544 C CA . GLU A 1 204 ? -17.328 -18.703 8.406 1 82.88 204 GLU A CA 1
ATOM 1545 C C . GLU A 1 204 ? -16.484 -18.516 7.152 1 82.88 204 GLU A C 1
ATOM 1547 O O . GLU A 1 204 ? -15.953 -19.484 6.598 1 82.88 204 GLU A O 1
ATOM 1552 N N . ALA A 1 205 ? -16.422 -17.266 6.809 1 77.75 205 ALA A N 1
ATOM 1553 C CA . ALA A 1 205 ? -15.602 -16.953 5.637 1 77.75 205 ALA A CA 1
ATOM 1554 C C . ALA A 1 205 ? -14.125 -17.25 5.895 1 77.75 205 ALA A C 1
ATOM 1556 O O . ALA A 1 205 ? -13.398 -17.641 4.977 1 77.75 205 ALA A O 1
ATOM 1557 N N . LEU A 1 206 ? -13.688 -17.109 7.105 1 80.06 206 LEU A N 1
ATOM 1558 C CA . LEU A 1 206 ? -12.289 -17.328 7.473 1 80.06 206 LEU A CA 1
ATOM 1559 C C . LEU A 1 206 ? -12.016 -18.812 7.695 1 80.06 206 LEU A C 1
ATOM 1561 O O . LEU A 1 206 ? -10.922 -19.297 7.402 1 80.06 206 LEU A O 1
ATOM 1565 N N . LEU A 1 207 ? -12.883 -19.516 8.352 1 66.5 207 LEU A N 1
ATOM 1566 C CA . LEU A 1 207 ? -12.734 -20.938 8.641 1 66.5 207 LEU A CA 1
ATOM 1567 C C . LEU A 1 207 ? -12.711 -21.766 7.359 1 66.5 207 LEU A C 1
ATOM 1569 O O . LEU A 1 207 ? -11.891 -22.672 7.211 1 66.5 207 LEU A O 1
ATOM 1573 N N . TYR A 1 208 ? -13.688 -21.562 6.59 1 52.44 208 TYR A N 1
ATOM 1574 C CA . TYR A 1 208 ? -13.852 -22.438 5.438 1 52.44 208 TYR A CA 1
ATOM 1575 C C . TYR A 1 208 ? -12.984 -21.969 4.27 1 52.44 208 TYR A C 1
ATOM 1577 O O . TYR A 1 208 ? -12.789 -22.703 3.301 1 52.44 208 TYR A O 1
ATOM 1585 N N . ARG A 1 209 ? -12.469 -20.75 4.422 1 52 209 ARG A N 1
ATOM 1586 C CA . ARG A 1 209 ? -11.852 -20.234 3.205 1 52 209 ARG A CA 1
ATOM 1587 C C . ARG A 1 209 ? -10.406 -19.828 3.453 1 52 209 ARG A C 1
ATOM 1589 O O . ARG A 1 209 ? -9.789 -19.156 2.625 1 52 209 ARG A O 1
ATOM 1596 N N . TYR A 1 210 ? -9.906 -19.984 4.797 1 50.75 210 TYR A N 1
ATOM 1597 C CA . TYR A 1 210 ? -8.508 -19.594 4.93 1 50.75 210 TYR A CA 1
ATOM 1598 C C . TYR A 1 210 ? -7.613 -20.453 4.047 1 50.75 210 TYR A C 1
ATOM 1600 O O . TYR A 1 210 ? -6.488 -20.062 3.723 1 50.75 210 TYR A O 1
ATOM 1608 N N . GLU A 1 211 ? -8.203 -21.625 3.656 1 45.41 211 GLU A N 1
ATOM 1609 C CA . GLU A 1 211 ? -7.48 -22.484 2.711 1 45.41 211 GLU A CA 1
ATOM 1610 C C . GLU A 1 211 ? -7.707 -22.016 1.273 1 45.41 211 GLU A C 1
ATOM 1612 O O . GLU A 1 211 ? -8.766 -21.469 0.95 1 45.41 211 GLU A O 1
ATOM 1617 N N . MET B 1 1 ? 11.297 -13.445 -20.484 1 93.12 1 MET B N 1
ATOM 1618 C CA . MET B 1 1 ? 10.297 -14.133 -19.672 1 93.12 1 MET B CA 1
ATOM 1619 C C . MET B 1 1 ? 8.992 -13.344 -19.625 1 93.12 1 MET B C 1
ATOM 1621 O O . MET B 1 1 ? 7.957 -13.828 -20.094 1 93.12 1 MET B O 1
ATOM 1625 N N . PHE B 1 2 ? 8.977 -12.125 -19.359 1 95.25 2 PHE B N 1
ATOM 1626 C CA . PHE B 1 2 ? 7.762 -11.328 -19.25 1 95.25 2 PHE B CA 1
ATOM 1627 C C . PHE B 1 2 ? 7.066 -11.219 -20.609 1 95.25 2 PHE B C 1
ATOM 1629 O O . PHE B 1 2 ? 5.848 -11.359 -20.703 1 95.25 2 PHE B O 1
ATOM 1636 N N . ALA B 1 3 ? 7.879 -10.953 -21.594 1 94.94 3 ALA B N 1
ATOM 1637 C CA . ALA B 1 3 ? 7.297 -10.805 -22.938 1 94.94 3 ALA B CA 1
ATOM 1638 C C . ALA B 1 3 ? 6.492 -12.039 -23.312 1 94.94 3 ALA B C 1
ATOM 1640 O O . ALA B 1 3 ? 5.395 -11.93 -23.859 1 94.94 3 ALA B O 1
ATOM 1641 N N . ALA B 1 4 ? 7.031 -13.172 -23.031 1 93.69 4 ALA B N 1
ATOM 1642 C CA . ALA B 1 4 ? 6.359 -14.422 -23.359 1 93.69 4 ALA B CA 1
ATOM 1643 C C . ALA B 1 4 ? 5.07 -14.586 -22.562 1 93.69 4 ALA B C 1
ATOM 1645 O O . ALA B 1 4 ? 4.035 -14.977 -23.109 1 93.69 4 ALA B O 1
ATOM 1646 N N . LEU B 1 5 ? 5.098 -14.258 -21.328 1 93.44 5 LEU B N 1
ATOM 1647 C CA . LEU B 1 5 ? 3.941 -14.414 -20.453 1 93.44 5 LEU B CA 1
ATOM 1648 C C . LEU B 1 5 ? 2.873 -13.375 -20.766 1 93.44 5 LEU B C 1
ATOM 1650 O O . LEU B 1 5 ? 1.677 -13.656 -20.688 1 93.44 5 LEU B O 1
ATOM 1654 N N . SER B 1 6 ? 3.342 -12.203 -21.125 1 95.56 6 SER B N 1
ATOM 1655 C CA . SER B 1 6 ? 2.41 -11.133 -21.453 1 95.56 6 SER B CA 1
ATOM 1656 C C . SER B 1 6 ? 1.658 -11.438 -22.75 1 95.56 6 SER B C 1
ATOM 1658 O O . SER B 1 6 ? 0.522 -10.992 -22.938 1 95.56 6 SER B O 1
ATOM 1660 N N . ALA B 1 7 ? 2.264 -12.156 -23.656 1 95.62 7 ALA B N 1
ATOM 1661 C CA . ALA B 1 7 ? 1.637 -12.508 -24.922 1 95.62 7 ALA B CA 1
ATOM 1662 C C . ALA B 1 7 ? 0.373 -13.328 -24.703 1 95.62 7 ALA B C 1
ATOM 1664 O O . ALA B 1 7 ? -0.589 -13.227 -25.469 1 95.62 7 ALA B O 1
ATOM 1665 N N . GLY B 1 8 ? 0.294 -14.133 -23.641 1 95.81 8 GLY B N 1
ATOM 1666 C CA . GLY B 1 8 ? -0.853 -14.977 -23.344 1 95.81 8 GLY B CA 1
ATOM 1667 C C . GLY B 1 8 ? -1.704 -14.445 -22.203 1 95.81 8 GLY B C 1
ATOM 1668 O O . GLY B 1 8 ? -2.584 -15.148 -21.703 1 95.81 8 GLY B O 1
ATOM 1669 N N . ALA B 1 9 ? -1.429 -13.211 -21.812 1 97.69 9 ALA B N 1
ATOM 1670 C CA . ALA B 1 9 ? -2.104 -12.633 -20.656 1 97.69 9 ALA B CA 1
ATOM 1671 C C . ALA B 1 9 ? -3.543 -12.258 -21 1 97.69 9 ALA B C 1
ATOM 1673 O O . ALA B 1 9 ? -3.895 -12.102 -22.172 1 97.69 9 ALA B O 1
ATOM 1674 N N . LEU B 1 10 ? -4.355 -12.18 -19.984 1 98 10 LEU B N 1
ATOM 1675 C CA . LEU B 1 10 ? -5.715 -11.688 -20.141 1 98 10 LEU B CA 1
ATOM 1676 C C . LEU B 1 10 ? -5.715 -10.227 -20.578 1 98 10 LEU B C 1
ATOM 1678 O O . LEU B 1 10 ? -4.883 -9.438 -20.125 1 98 10 LEU B O 1
ATOM 1682 N N . THR B 1 11 ? -6.648 -9.844 -21.453 1 96.12 11 THR B N 1
ATOM 1683 C CA . THR B 1 11 ? -6.652 -8.469 -21.953 1 96.12 11 THR B CA 1
ATOM 1684 C C . THR B 1 11 ? -8.039 -7.844 -21.812 1 96.12 11 THR B C 1
ATOM 1686 O O . THR B 1 11 ? -8.203 -6.641 -22.031 1 96.12 11 THR B O 1
ATOM 1689 N N . ASP B 1 12 ? -8.984 -8.672 -21.359 1 95.19 12 ASP B N 1
ATOM 1690 C CA . ASP B 1 12 ? -10.391 -8.266 -21.312 1 95.19 12 ASP B CA 1
ATOM 1691 C C . ASP B 1 12 ? -11.023 -8.625 -19.969 1 95.19 12 ASP B C 1
ATOM 1693 O O . ASP B 1 12 ? -10.93 -9.773 -19.531 1 95.19 12 ASP B O 1
ATOM 1697 N N . PRO B 1 13 ? -11.719 -7.656 -19.469 1 94.12 13 PRO B N 1
ATOM 1698 C CA . PRO B 1 13 ? -12.406 -7.957 -18.203 1 94.12 13 PRO B CA 1
ATOM 1699 C C . PRO B 1 13 ? -13.352 -9.148 -18.312 1 94.12 13 PRO B C 1
ATOM 1701 O O . PRO B 1 13 ? -13.555 -9.867 -17.328 1 94.12 13 PRO B O 1
ATOM 1704 N N . ALA B 1 14 ? -13.898 -9.367 -19.453 1 96.31 14 ALA B N 1
ATOM 1705 C CA . ALA B 1 14 ? -14.781 -10.516 -19.641 1 96.31 14 ALA B CA 1
ATOM 1706 C C . ALA B 1 14 ? -14.039 -11.828 -19.406 1 96.31 14 ALA B C 1
ATOM 1708 O O . ALA B 1 14 ? -14.625 -12.805 -18.922 1 96.31 14 ALA B O 1
ATOM 1709 N N . GLN B 1 15 ? -12.773 -11.922 -19.781 1 97.56 15 GLN B N 1
ATOM 1710 C CA . GLN B 1 15 ? -11.961 -13.109 -19.547 1 97.56 15 GLN B CA 1
ATOM 1711 C C . GLN B 1 15 ? -11.797 -13.383 -18.062 1 97.56 15 GLN B C 1
ATOM 1713 O O . GLN B 1 15 ? -11.75 -14.539 -17.625 1 97.56 15 GLN B O 1
ATOM 1718 N N . LEU B 1 16 ? -11.68 -12.289 -17.219 1 97.25 16 LEU B N 1
ATOM 1719 C CA . LEU B 1 16 ? -11.625 -12.453 -15.766 1 97.25 16 LEU B CA 1
ATOM 1720 C C . LEU B 1 16 ? -12.891 -13.133 -15.25 1 97.25 16 LEU B C 1
ATOM 1722 O O . LEU B 1 16 ? -12.828 -13.992 -14.367 1 97.25 16 LEU B O 1
ATOM 1726 N N . ARG B 1 17 ? -14.008 -12.773 -15.891 1 96.38 17 ARG B N 1
ATOM 1727 C CA . ARG B 1 17 ? -15.289 -13.289 -15.414 1 96.38 17 ARG B CA 1
ATOM 1728 C C . ARG B 1 17 ? -15.516 -14.719 -15.883 1 96.38 17 ARG B C 1
ATOM 1730 O O . ARG B 1 17 ? -16.391 -15.422 -15.367 1 96.38 17 ARG B O 1
ATOM 1737 N N . GLU B 1 18 ? -14.742 -15.195 -16.844 1 96.75 18 GLU B N 1
ATOM 1738 C CA . GLU B 1 18 ? -14.734 -16.609 -17.203 1 96.75 18 GLU B CA 1
ATOM 1739 C C . GLU B 1 18 ? -14.016 -17.438 -16.141 1 96.75 18 GLU B C 1
ATOM 1741 O O . GLU B 1 18 ? -14.305 -18.625 -15.961 1 96.75 18 GLU B O 1
ATOM 1746 N N . ILE B 1 19 ? -13.125 -16.781 -15.438 1 96.25 19 ILE B N 1
ATOM 1747 C CA . ILE B 1 19 ? -12.273 -17.453 -14.453 1 96.25 19 ILE B CA 1
ATOM 1748 C C . ILE B 1 19 ? -12.891 -17.297 -13.062 1 96.25 19 ILE B C 1
ATOM 1750 O O . ILE B 1 19 ? -12.867 -18.234 -12.266 1 96.25 19 ILE B O 1
ATOM 1754 N N . TYR B 1 20 ? -13.477 -16.094 -12.828 1 95.88 20 TYR B N 1
ATOM 1755 C CA . TYR B 1 20 ? -14 -15.773 -11.5 1 95.88 20 TYR B CA 1
ATOM 1756 C C . TYR B 1 20 ? -15.508 -15.547 -11.555 1 95.88 20 TYR B C 1
ATOM 1758 O O . TYR B 1 20 ? -16.016 -14.867 -12.445 1 95.88 20 TYR B O 1
ATOM 1766 N N . GLU B 1 21 ? -16.188 -16.047 -10.547 1 94.62 21 GLU B N 1
ATOM 1767 C CA . GLU B 1 21 ? -17.594 -15.711 -10.375 1 94.62 21 GLU B CA 1
ATOM 1768 C C . GLU B 1 21 ? -17.766 -14.258 -9.945 1 94.62 21 GLU B C 1
ATOM 1770 O O . GLU B 1 21 ? -16.797 -13.586 -9.586 1 94.62 21 GLU B O 1
ATOM 1775 N N . GLN B 1 22 ? -19.031 -13.766 -10.039 1 93.62 22 GLN B N 1
ATOM 1776 C CA . GLN B 1 22 ? -19.359 -12.43 -9.562 1 93.62 22 GLN B CA 1
ATOM 1777 C C . GLN B 1 22 ? -19.234 -12.336 -8.047 1 93.62 22 GLN B C 1
ATOM 1779 O O . GLN B 1 22 ? -19.5 -13.32 -7.34 1 93.62 22 GLN B O 1
ATOM 1784 N N . PRO B 1 23 ? -18.781 -11.109 -7.613 1 91.38 23 PRO B N 1
ATOM 1785 C CA . PRO B 1 23 ? -18.797 -10.969 -6.156 1 91.38 23 PRO B CA 1
ATOM 1786 C C . PRO B 1 23 ? -20.188 -11.102 -5.555 1 91.38 23 PRO B C 1
ATOM 1788 O O . PRO B 1 23 ? -21.188 -10.844 -6.238 1 91.38 23 PRO B O 1
ATOM 1791 N N . GLY B 1 24 ? -20.172 -11.492 -4.359 1 86.06 24 GLY B N 1
ATOM 1792 C CA . GLY B 1 24 ? -21.438 -11.523 -3.654 1 86.06 24 GLY B CA 1
ATOM 1793 C C . GLY B 1 24 ? -22 -10.148 -3.379 1 86.06 24 GLY B C 1
ATOM 1794 O O . GLY B 1 24 ? -21.297 -9.141 -3.512 1 86.06 24 GLY B O 1
ATOM 1795 N N . ASP B 1 25 ? -23.266 -10.055 -3.031 1 83.62 25 ASP B N 1
ATOM 1796 C CA . ASP B 1 25 ? -23.969 -8.797 -2.775 1 83.62 25 ASP B CA 1
ATOM 1797 C C . ASP B 1 25 ? -23.297 -8 -1.666 1 83.62 25 ASP B C 1
ATOM 1799 O O . ASP B 1 25 ? -23.141 -6.785 -1.776 1 83.62 25 ASP B O 1
ATOM 1803 N N . HIS B 1 26 ? -22.844 -8.641 -0.71 1 78.5 26 HIS B N 1
ATOM 1804 C CA . HIS B 1 26 ? -22.219 -7.961 0.418 1 78.5 26 HIS B CA 1
ATOM 1805 C C . HIS B 1 26 ? -20.906 -7.285 -0.001 1 78.5 26 HIS B C 1
ATOM 1807 O O . HIS B 1 26 ? -20.641 -6.156 0.405 1 78.5 26 HIS B O 1
ATOM 1813 N N . ALA B 1 27 ? -20.188 -7.984 -0.769 1 80 27 ALA B N 1
ATOM 1814 C CA . ALA B 1 27 ? -18.906 -7.449 -1.225 1 80 27 ALA B CA 1
ATOM 1815 C C . ALA B 1 27 ? -19.094 -6.164 -2.021 1 80 27 ALA B C 1
ATOM 1817 O O . ALA B 1 27 ? -18.266 -5.262 -1.975 1 80 27 ALA B O 1
ATOM 1818 N N . ARG B 1 28 ? -20.25 -6.066 -2.555 1 81.5 28 ARG B N 1
ATOM 1819 C CA . ARG B 1 28 ? -20.547 -4.879 -3.344 1 81.5 28 ARG B CA 1
ATOM 1820 C C . ARG B 1 28 ? -21.125 -3.771 -2.467 1 81.5 28 ARG B C 1
ATOM 1822 O O . ARG B 1 28 ? -20.734 -2.607 -2.592 1 81.5 28 ARG B O 1
ATOM 1829 N N . ARG B 1 29 ? -21.922 -4.129 -1.606 1 85.75 29 ARG B N 1
ATOM 1830 C CA . ARG B 1 29 ? -22.703 -3.15 -0.859 1 85.75 29 ARG B CA 1
ATOM 1831 C C . ARG B 1 29 ? -21.875 -2.529 0.262 1 85.75 29 ARG B C 1
ATOM 1833 O O . ARG B 1 29 ? -22.266 -1.494 0.817 1 85.75 29 ARG B O 1
ATOM 1840 N N . LYS B 1 30 ? -20.812 -3.109 0.479 1 90.5 30 LYS B N 1
ATOM 1841 C CA . LYS B 1 30 ? -20.031 -2.607 1.612 1 90.5 30 LYS B CA 1
ATOM 1842 C C . LYS B 1 30 ? -19.312 -1.313 1.254 1 90.5 30 LYS B C 1
ATOM 1844 O O . LYS B 1 30 ? -18.797 -0.621 2.133 1 90.5 30 LYS B O 1
ATOM 1849 N N . GLN B 1 31 ? -19.188 -1.07 0.072 1 94.88 31 GLN B N 1
ATOM 1850 C CA . GLN B 1 31 ? -18.516 0.145 -0.39 1 94.88 31 GLN B CA 1
ATOM 1851 C C . GLN B 1 31 ? -19.453 1.348 -0.301 1 94.88 31 GLN B C 1
ATOM 1853 O O . GLN B 1 31 ? -20.578 1.304 -0.801 1 94.88 31 GLN B O 1
ATOM 1858 N N . VAL B 1 32 ? -18.984 2.381 0.389 1 97.19 32 VAL B N 1
ATOM 1859 C CA . VAL B 1 32 ? -19.766 3.607 0.522 1 97.19 32 VAL B CA 1
ATOM 1860 C C . VAL B 1 32 ? -18.953 4.789 -0.018 1 97.19 32 VAL B C 1
ATOM 1862 O O . VAL B 1 32 ? -17.781 4.645 -0.357 1 97.19 32 VAL B O 1
ATOM 1865 N N . ASP B 1 33 ? -19.609 6.012 -0.069 1 97.44 33 ASP B N 1
ATOM 1866 C CA . ASP B 1 33 ? -19 7.141 -0.766 1 97.44 33 ASP B CA 1
ATOM 1867 C C . ASP B 1 33 ? -18.562 8.227 0.217 1 97.44 33 ASP B C 1
ATOM 1869 O O . ASP B 1 33 ? -18.281 9.359 -0.185 1 97.44 33 ASP B O 1
ATOM 1873 N N . ARG B 1 34 ? -18.609 7.91 1.508 1 97.69 34 ARG B N 1
ATOM 1874 C CA . ARG B 1 34 ? -18.203 8.867 2.537 1 97.69 34 ARG B CA 1
ATOM 1875 C C . ARG B 1 34 ? -17.766 8.141 3.809 1 97.69 34 ARG B C 1
ATOM 1877 O O . ARG B 1 34 ? -18 6.945 3.961 1 97.69 34 ARG B O 1
ATOM 1884 N N . LEU B 1 35 ? -17.125 8.852 4.676 1 98.06 35 LEU B N 1
ATOM 1885 C CA . LEU B 1 35 ? -16.688 8.312 5.961 1 98.06 35 LEU B CA 1
ATOM 1886 C C . LEU B 1 35 ? -17.844 8.336 6.973 1 98.06 35 LEU B C 1
ATOM 1888 O O . LEU B 1 35 ? -18.172 9.398 7.504 1 98.06 35 LEU B O 1
ATOM 1892 N N . HIS B 1 36 ? -18.359 7.191 7.234 1 96.62 36 HIS B N 1
ATOM 1893 C CA . HIS B 1 36 ? -19.281 7.082 8.359 1 96.62 36 HIS B CA 1
ATOM 1894 C C . HIS B 1 36 ? -18.531 7.133 9.688 1 96.62 36 HIS B C 1
ATOM 1896 O O . HIS B 1 36 ? -17.312 6.961 9.727 1 96.62 36 HIS B O 1
ATOM 1902 N N . ASP B 1 37 ? -19.266 7.32 10.773 1 96.75 37 ASP B N 1
ATOM 1903 C CA . ASP B 1 37 ? -18.672 7.555 12.078 1 96.75 37 ASP B CA 1
ATOM 1904 C C . ASP B 1 37 ? -17.734 6.406 12.469 1 96.75 37 ASP B C 1
ATOM 1906 O O . ASP B 1 37 ? -16.672 6.633 13.039 1 96.75 37 ASP B O 1
ATOM 1910 N N . VAL B 1 38 ? -18.125 5.203 12.195 1 96.31 38 VAL B N 1
ATOM 1911 C CA . VAL B 1 38 ? -17.328 4.039 12.57 1 96.31 38 VAL B CA 1
ATOM 1912 C C . VAL B 1 38 ? -16.016 4.043 11.805 1 96.31 38 VAL B C 1
ATOM 1914 O O . VAL B 1 38 ? -14.961 3.732 12.367 1 96.31 38 VAL B O 1
ATOM 1917 N N . ALA B 1 39 ? -16.047 4.402 10.547 1 96.75 39 ALA B N 1
ATOM 1918 C CA . ALA B 1 39 ? -14.828 4.516 9.75 1 96.75 39 ALA B CA 1
ATOM 1919 C C . ALA B 1 39 ? -13.906 5.602 10.297 1 96.75 39 ALA B C 1
ATOM 1921 O O . ALA B 1 39 ? -12.688 5.426 10.344 1 96.75 39 ALA B O 1
ATOM 1922 N N . LYS B 1 40 ? -14.477 6.734 10.695 1 98.12 40 LYS B N 1
ATOM 1923 C CA . LYS B 1 40 ? -13.695 7.816 11.289 1 98.12 40 LYS B CA 1
ATOM 1924 C C . LYS B 1 40 ? -12.969 7.344 12.547 1 98.12 40 LYS B C 1
ATOM 1926 O O . LYS B 1 40 ? -11.805 7.672 12.758 1 98.12 40 LYS B O 1
ATOM 1931 N N . ARG B 1 41 ? -13.625 6.562 13.344 1 97.38 41 ARG B N 1
ATOM 1932 C CA . ARG B 1 41 ? -13.023 6.023 14.562 1 97.38 41 ARG B CA 1
ATOM 1933 C C . ARG B 1 41 ? -11.883 5.074 14.234 1 97.38 41 ARG B C 1
ATOM 1935 O O . ARG B 1 41 ? -10.859 5.059 14.93 1 97.38 41 ARG B O 1
ATOM 1942 N N . LEU B 1 42 ? -12.094 4.258 13.242 1 97.06 42 LEU B N 1
ATOM 1943 C CA . LEU B 1 42 ? -11.023 3.359 12.82 1 97.06 42 LEU B CA 1
ATOM 1944 C C . LEU B 1 42 ? -9.805 4.148 12.359 1 97.06 42 LEU B C 1
ATOM 1946 O O . LEU B 1 42 ? -8.672 3.824 12.727 1 97.06 42 LEU B O 1
ATOM 1950 N N . ILE B 1 43 ? -10.023 5.191 11.555 1 98.12 43 ILE B N 1
ATOM 1951 C CA . ILE B 1 43 ? -8.945 6.039 11.062 1 98.12 43 ILE B CA 1
ATOM 1952 C C . ILE B 1 43 ? -8.219 6.684 12.242 1 98.12 43 ILE B C 1
ATOM 1954 O O . ILE B 1 43 ? -6.988 6.773 12.25 1 98.12 43 ILE B O 1
ATOM 1958 N N . ALA B 1 44 ? -8.961 7.062 13.258 1 97.56 44 ALA B N 1
ATOM 1959 C CA . ALA B 1 44 ? -8.383 7.68 14.453 1 97.56 44 ALA B CA 1
ATOM 1960 C C . ALA B 1 44 ? -7.48 6.703 15.195 1 97.56 44 ALA B C 1
ATOM 1962 O O . ALA B 1 44 ? -6.598 7.117 15.953 1 97.56 44 ALA B O 1
ATOM 1963 N N . CYS B 1 45 ? -7.68 5.418 14.984 1 97.5 45 CYS B N 1
ATOM 1964 C CA . CYS B 1 45 ? -6.879 4.391 15.633 1 97.5 45 CYS B CA 1
ATOM 1965 C C . CYS B 1 45 ? -5.688 3.99 14.773 1 97.5 45 CYS B C 1
ATOM 1967 O O . CYS B 1 45 ? -4.777 3.309 15.242 1 97.5 45 CYS B O 1
ATOM 1969 N N . SER B 1 46 ? -5.703 4.348 13.555 1 97.56 46 SER B N 1
ATOM 1970 C CA . SER B 1 46 ? -4.68 3.889 12.617 1 97.56 46 SER B CA 1
ATOM 1971 C C . SER B 1 46 ? -3.385 4.672 12.789 1 97.56 46 SER B C 1
ATOM 1973 O O . SER B 1 46 ? -3.387 5.906 12.742 1 97.56 46 SER B O 1
ATOM 1975 N N . SER B 1 47 ? -2.289 3.932 12.953 1 97.44 47 SER B N 1
ATOM 1976 C CA . SER B 1 47 ? -0.974 4.559 13.039 1 97.44 47 SER B CA 1
ATOM 1977 C C . SER B 1 47 ? -0.162 4.309 11.773 1 97.44 47 SER B C 1
ATOM 1979 O O . SER B 1 47 ? 0.981 4.758 11.664 1 97.44 47 SER B O 1
ATOM 1981 N N . LEU B 1 48 ? -0.708 3.566 10.836 1 97.81 48 LEU B N 1
ATOM 1982 C CA . LEU B 1 48 ? -0.082 3.246 9.555 1 97.81 48 LEU B CA 1
ATOM 1983 C C . LEU B 1 48 ? -1.086 3.361 8.414 1 97.81 48 LEU B C 1
ATOM 1985 O O . LEU B 1 48 ? -2.227 2.91 8.539 1 97.81 48 LEU B O 1
ATOM 1989 N N . VAL B 1 49 ? -0.677 4.02 7.34 1 98.69 49 VAL B N 1
ATOM 1990 C CA . VAL B 1 49 ? -1.483 4.082 6.125 1 98.69 49 VAL B CA 1
ATOM 1991 C C . VAL B 1 49 ? -0.59 3.896 4.902 1 98.69 49 VAL B C 1
ATOM 1993 O O . VAL B 1 49 ? 0.515 4.441 4.844 1 98.69 49 VAL B O 1
ATOM 1996 N N . PHE B 1 50 ? -0.973 3.035 3.992 1 98.88 50 PHE B N 1
ATOM 1997 C CA . PHE B 1 50 ? -0.3 2.846 2.713 1 98.88 50 PHE B CA 1
ATOM 1998 C C . PHE B 1 50 ? -0.956 3.689 1.625 1 98.88 50 PHE B C 1
ATOM 2000 O O . PHE B 1 50 ? -2.178 3.66 1.462 1 98.88 50 PHE B O 1
ATOM 2007 N N . VAL B 1 51 ? -0.172 4.461 0.929 1 98.94 51 VAL B N 1
ATOM 2008 C CA . VAL B 1 51 ? -0.666 5.402 -0.069 1 98.94 51 VAL B CA 1
ATOM 2009 C C . VAL B 1 51 ? -0.276 4.93 -1.467 1 98.94 51 VAL B C 1
ATOM 2011 O O . VAL B 1 51 ? 0.905 4.926 -1.821 1 98.94 51 VAL B O 1
ATOM 2014 N N . ALA B 1 52 ? -1.201 4.512 -2.23 1 98.94 52 ALA B N 1
ATOM 2015 C CA . ALA B 1 52 ? -1.009 4.227 -3.65 1 98.94 52 ALA B CA 1
ATOM 2016 C C . ALA B 1 52 ? -1.197 5.484 -4.496 1 98.94 52 ALA B C 1
ATOM 2018 O O . ALA B 1 52 ? -2.115 6.27 -4.25 1 98.94 52 ALA B O 1
ATOM 2019 N N . SER B 1 53 ? -0.367 5.695 -5.41 1 98.88 53 SER B N 1
ATOM 2020 C CA . SER B 1 53 ? -0.434 6.812 -6.344 1 98.88 53 SER B CA 1
ATOM 2021 C C . SER B 1 53 ? 0.055 6.406 -7.73 1 98.88 53 SER B C 1
ATOM 2023 O O . SER B 1 53 ? 0.624 5.328 -7.902 1 98.88 53 SER B O 1
ATOM 2025 N N . ALA B 1 54 ? -0.21 7.211 -8.719 1 98.81 54 ALA B N 1
ATOM 2026 C CA . ALA B 1 54 ? 0.252 7 -10.086 1 98.81 54 ALA B CA 1
ATOM 2027 C C . ALA B 1 54 ? 0.557 8.328 -10.773 1 98.81 54 ALA B C 1
ATOM 2029 O O . ALA B 1 54 ? -0.078 9.344 -10.484 1 98.81 54 ALA B O 1
ATOM 2030 N N . ASP B 1 55 ? 1.554 8.312 -11.625 1 98.38 55 ASP B N 1
ATOM 2031 C CA . ASP B 1 55 ? 1.81 9.516 -12.406 1 98.38 55 ASP B CA 1
ATOM 2032 C C . ASP B 1 55 ? 0.908 9.57 -13.641 1 98.38 55 ASP B C 1
ATOM 2034 O O . ASP B 1 55 ? 0.006 8.75 -13.789 1 98.38 55 ASP B O 1
ATOM 2038 N N . ALA B 1 56 ? 1.083 10.555 -14.477 1 97.38 56 ALA B N 1
ATOM 2039 C CA . ALA B 1 56 ? 0.218 10.805 -15.633 1 97.38 56 ALA B CA 1
ATOM 2040 C C . ALA B 1 56 ? 0.304 9.664 -16.641 1 97.38 56 ALA B C 1
ATOM 2042 O O . ALA B 1 56 ? -0.632 9.438 -17.406 1 97.38 56 ALA B O 1
ATOM 2043 N N . ASP B 1 57 ? 1.428 8.93 -16.672 1 97.81 57 ASP B N 1
ATOM 2044 C CA . ASP B 1 57 ? 1.628 7.824 -17.609 1 97.81 57 ASP B CA 1
ATOM 2045 C C . ASP B 1 57 ? 1.122 6.508 -17.031 1 97.81 57 ASP B C 1
ATOM 2047 O O . ASP B 1 57 ? 1.203 5.461 -17.672 1 97.81 57 ASP B O 1
ATOM 2051 N N . GLY B 1 58 ? 0.618 6.496 -15.758 1 98.31 58 GLY B N 1
ATOM 2052 C CA . GLY B 1 58 ? 0.035 5.312 -15.141 1 98.31 58 GLY B CA 1
ATOM 2053 C C . GLY B 1 58 ? 1.022 4.539 -14.289 1 98.31 58 GLY B C 1
ATOM 2054 O O . GLY B 1 58 ? 0.676 3.504 -13.711 1 98.31 58 GLY B O 1
ATOM 2055 N N . ASN B 1 59 ? 2.299 5.004 -14.195 1 98.75 59 ASN B N 1
ATOM 2056 C CA . ASN B 1 59 ? 3.26 4.332 -13.328 1 98.75 59 ASN B CA 1
ATOM 2057 C C . ASN B 1 59 ? 2.842 4.418 -11.867 1 98.75 59 ASN B C 1
ATOM 2059 O O . ASN B 1 59 ? 2.678 5.512 -11.32 1 98.75 59 ASN B O 1
ATOM 2063 N N . CYS B 1 60 ? 2.701 3.281 -11.234 1 98.81 60 CYS B N 1
ATOM 2064 C CA . CYS B 1 60 ? 2.145 3.199 -9.883 1 98.81 60 CYS B CA 1
ATOM 2065 C C . CYS B 1 60 ? 3.25 3.105 -8.844 1 98.81 60 CYS B C 1
ATOM 2067 O O . CYS B 1 60 ? 4.34 2.605 -9.133 1 98.81 60 CYS B O 1
ATOM 2069 N N . ASP B 1 61 ? 2.945 3.584 -7.691 1 98.56 61 ASP B N 1
ATOM 2070 C CA . ASP B 1 61 ? 3.795 3.506 -6.508 1 98.56 61 ASP B CA 1
ATOM 2071 C C . ASP B 1 61 ? 2.961 3.32 -5.242 1 98.56 61 ASP B C 1
ATOM 2073 O O . ASP B 1 61 ? 1.787 3.691 -5.207 1 98.56 61 ASP B O 1
ATOM 2077 N N . VAL B 1 62 ? 3.533 2.703 -4.246 1 98.88 62 VAL B N 1
ATOM 2078 C CA . VAL B 1 62 ? 2.91 2.617 -2.932 1 98.88 62 VAL B CA 1
ATOM 2079 C C . VAL B 1 62 ? 3.953 2.879 -1.847 1 98.88 62 VAL B C 1
ATOM 2081 O O . VAL B 1 62 ? 5.059 2.332 -1.896 1 98.88 62 VAL B O 1
ATOM 2084 N N . SER B 1 63 ? 3.621 3.738 -0.94 1 98.06 63 SER B N 1
ATOM 2085 C CA . SER B 1 63 ? 4.52 4.117 0.147 1 98.06 63 SER B CA 1
ATOM 2086 C C . SER B 1 63 ? 3.791 4.113 1.488 1 98.06 63 SER B C 1
ATOM 2088 O O . SER B 1 63 ? 2.625 4.5 1.569 1 98.06 63 SER B O 1
ATOM 2090 N N . PRO B 1 64 ? 4.449 3.666 2.504 1 98.12 64 PRO B N 1
ATOM 2091 C CA . PRO B 1 64 ? 3.859 3.715 3.844 1 98.12 64 PRO B CA 1
ATOM 2092 C C . PRO B 1 64 ? 4.074 5.062 4.535 1 98.12 64 PRO B C 1
ATOM 2094 O O . PRO B 1 64 ? 5.125 5.684 4.367 1 98.12 64 PRO B O 1
ATOM 2097 N N . ARG B 1 65 ? 3.053 5.516 5.199 1 97.06 65 ARG B N 1
ATOM 2098 C CA . ARG B 1 65 ? 3.121 6.621 6.148 1 97.06 65 ARG B CA 1
ATOM 2099 C C . ARG B 1 65 ? 2.764 6.16 7.559 1 97.06 65 ARG B C 1
ATOM 2101 O O . ARG B 1 65 ? 1.83 5.375 7.742 1 97.06 65 ARG B O 1
ATOM 2108 N N . GLY B 1 66 ? 3.564 6.547 8.484 1 96.75 66 GLY B N 1
ATOM 2109 C CA . GLY B 1 66 ? 3.33 6.129 9.859 1 96.75 66 GLY B CA 1
ATOM 2110 C C . GLY B 1 66 ? 3.549 7.242 10.867 1 96.75 66 GLY B C 1
ATOM 2111 O O . GLY B 1 66 ? 4.332 8.164 10.625 1 96.75 66 GLY B O 1
ATOM 2112 N N . GLY B 1 67 ? 2.941 7.172 11.953 1 95.94 67 GLY B N 1
ATOM 2113 C CA . GLY B 1 67 ? 2.967 8.102 13.062 1 95.94 67 GLY B CA 1
ATOM 2114 C C . GLY B 1 67 ? 2.062 7.691 14.211 1 95.94 67 GLY B C 1
ATOM 2115 O O . GLY B 1 67 ? 1.611 6.547 14.266 1 95.94 67 GLY B O 1
ATOM 2116 N N . PRO B 1 68 ? 1.894 8.586 15.156 1 94.75 68 PRO B N 1
ATOM 2117 C CA . PRO B 1 68 ? 0.959 8.258 16.234 1 94.75 68 PRO B CA 1
ATOM 2118 C C . PRO B 1 68 ? -0.453 7.977 15.734 1 94.75 68 PRO B C 1
ATOM 2120 O O . PRO B 1 68 ? -0.839 8.461 14.664 1 94.75 68 PRO B O 1
ATOM 2123 N N . ALA B 1 69 ? -1.177 7.141 16.5 1 94.12 69 ALA B N 1
ATOM 2124 C CA . ALA B 1 69 ? -2.578 6.918 16.141 1 94.12 69 ALA B CA 1
ATOM 2125 C C . ALA B 1 69 ? -3.297 8.242 15.891 1 94.12 69 ALA B C 1
ATOM 2127 O O . ALA B 1 69 ? -3.141 9.195 16.656 1 94.12 69 ALA B O 1
ATOM 2128 N N . GLY B 1 70 ? -4.039 8.281 14.797 1 92.44 70 GLY B N 1
ATOM 2129 C CA . GLY B 1 70 ? -4.703 9.516 14.414 1 92.44 70 GLY B CA 1
ATOM 2130 C C . GLY B 1 70 ? -3.832 10.422 13.562 1 92.44 70 GLY B C 1
ATOM 2131 O O . GLY B 1 70 ? -4.098 11.625 13.461 1 92.44 70 GLY B O 1
ATOM 2132 N N . LEU B 1 71 ? -2.762 9.898 13.039 1 96.06 71 LEU B N 1
ATOM 2133 C CA . LEU B 1 71 ? -1.863 10.656 12.18 1 96.06 71 LEU B CA 1
ATOM 2134 C C . LEU B 1 71 ? -2.631 11.312 11.031 1 96.06 71 LEU B C 1
ATOM 2136 O O . LEU B 1 71 ? -2.324 12.445 10.641 1 96.06 71 LEU B O 1
ATOM 2140 N N . VAL B 1 72 ? -3.6 10.641 10.469 1 98.44 72 VAL B N 1
ATOM 2141 C CA . VAL B 1 72 ? -4.43 11.18 9.398 1 98.44 72 VAL B CA 1
ATOM 2142 C C . VAL B 1 72 ? -5.617 11.93 10 1 98.44 72 VAL B C 1
ATOM 2144 O O . VAL B 1 72 ? -6.332 11.398 10.852 1 98.44 72 VAL B O 1
ATOM 2147 N N . SER B 1 73 ? -5.828 13.133 9.594 1 98.38 73 SER B N 1
ATOM 2148 C CA . SER B 1 73 ? -6.926 13.953 10.094 1 98.38 73 SER B CA 1
ATOM 2149 C C . SER B 1 73 ? -8.164 13.82 9.219 1 98.38 73 SER B C 1
ATOM 2151 O O . SER B 1 73 ? -8.086 13.977 7.996 1 98.38 73 SER B O 1
ATOM 2153 N N . VAL B 1 74 ? -9.227 13.508 9.844 1 98.5 74 VAL B N 1
ATOM 2154 C CA . VAL B 1 74 ? -10.523 13.609 9.188 1 98.5 74 VAL B CA 1
ATOM 2155 C C . VAL B 1 74 ? -11.062 15.031 9.305 1 98.5 74 VAL B C 1
ATOM 2157 O O . VAL B 1 74 ? -11.398 15.484 10.398 1 98.5 74 VAL B O 1
ATOM 2160 N N . LEU B 1 75 ? -11.148 15.727 8.172 1 98.12 75 LEU B N 1
ATOM 2161 C CA . LEU B 1 75 ? -11.547 17.141 8.195 1 98.12 75 LEU B CA 1
ATOM 2162 C C . LEU B 1 75 ? -13.062 17.266 8.117 1 98.12 75 LEU B C 1
ATOM 2164 O O . LEU B 1 75 ? -13.641 18.203 8.68 1 98.12 75 LEU B O 1
ATOM 2168 N N . ASP B 1 76 ? -13.742 16.406 7.418 1 98.06 76 ASP B N 1
ATOM 2169 C CA . ASP B 1 76 ? -15.18 16.188 7.363 1 98.06 76 ASP B CA 1
ATOM 2170 C C . ASP B 1 76 ? -15.516 14.828 6.766 1 98.06 76 ASP B C 1
ATOM 2172 O O . ASP B 1 76 ? -14.633 13.984 6.59 1 98.06 76 ASP B O 1
ATOM 2176 N N . ASP B 1 77 ? -16.766 14.547 6.453 1 98.19 77 ASP B N 1
ATOM 2177 C CA . ASP B 1 77 ? -17.203 13.219 6.023 1 98.19 77 ASP B CA 1
ATOM 2178 C C . ASP B 1 77 ? -16.594 12.859 4.664 1 98.19 77 ASP B C 1
ATOM 2180 O O . ASP B 1 77 ? -16.641 11.703 4.25 1 98.19 77 ASP B O 1
ATOM 2184 N N . HIS B 1 78 ? -16 13.836 3.971 1 98.62 78 HIS B N 1
ATOM 2185 C CA . HIS B 1 78 ? -15.578 13.602 2.594 1 98.62 78 HIS B CA 1
ATOM 2186 C C . HIS B 1 78 ? -14.125 14.031 2.389 1 98.62 78 HIS B C 1
ATOM 2188 O O . HIS B 1 78 ? -13.633 14.039 1.261 1 98.62 78 HIS B O 1
ATOM 2194 N N . THR B 1 79 ? -13.422 14.391 3.496 1 98.75 79 THR B N 1
ATOM 2195 C CA . THR B 1 79 ? -12.094 14.969 3.287 1 98.75 79 THR B CA 1
ATOM 2196 C C . THR B 1 79 ? -11.133 14.523 4.383 1 98.75 79 THR B C 1
ATOM 2198 O O . THR B 1 79 ? -11.461 14.594 5.57 1 98.75 79 THR B O 1
ATOM 2201 N N . LEU B 1 80 ? -9.969 14.031 3.945 1 98.62 80 LEU B N 1
ATOM 2202 C CA . LEU B 1 80 ? -8.859 13.664 4.812 1 98.62 80 LEU B CA 1
ATOM 2203 C C . LEU B 1 80 ? -7.637 14.531 4.52 1 98.62 80 LEU B C 1
ATOM 2205 O O . LEU B 1 80 ? -7.488 15.055 3.414 1 98.62 80 LEU B O 1
ATOM 2209 N N . ALA B 1 81 ? -6.801 14.625 5.551 1 98.81 81 ALA B N 1
ATOM 2210 C CA . ALA B 1 81 ? -5.48 15.219 5.355 1 98.81 81 ALA B CA 1
ATOM 2211 C C . ALA B 1 81 ? -4.387 14.344 5.973 1 98.81 81 ALA B C 1
ATOM 2213 O O . ALA B 1 81 ? -4.488 13.945 7.133 1 98.81 81 ALA B O 1
ATOM 2214 N N . ILE B 1 82 ? -3.4 14.031 5.219 1 98.69 82 ILE B N 1
ATOM 2215 C CA . ILE B 1 82 ? -2.229 13.281 5.648 1 98.69 82 ILE B CA 1
ATOM 2216 C C . ILE B 1 82 ? -1.018 14.203 5.723 1 98.69 82 ILE B C 1
ATOM 2218 O O . ILE B 1 82 ? -0.525 14.68 4.695 1 98.69 82 ILE B O 1
ATOM 2222 N N . PRO B 1 83 ? -0.521 14.438 6.91 1 98.25 83 PRO B N 1
ATOM 2223 C CA . PRO B 1 83 ? 0.65 15.312 7.004 1 98.25 83 PRO B CA 1
ATOM 2224 C C . PRO B 1 83 ? 1.919 14.656 6.461 1 98.25 83 PRO B C 1
ATOM 2226 O O . PRO B 1 83 ? 2.121 13.453 6.637 1 98.25 83 PRO B O 1
ATOM 2229 N N . ASP B 1 84 ? 2.648 15.469 5.754 1 96.06 84 ASP B N 1
ATOM 2230 C CA . ASP B 1 84 ? 3.967 14.977 5.367 1 96.06 84 ASP B CA 1
ATOM 2231 C C . ASP B 1 84 ? 4.855 14.773 6.594 1 96.06 84 ASP B C 1
ATOM 2233 O O . ASP B 1 84 ? 4.75 15.508 7.574 1 96.06 84 ASP B O 1
ATOM 2237 N N . ALA B 1 85 ? 5.656 13.75 6.559 1 92.94 85 ALA B N 1
ATOM 2238 C CA . ALA B 1 85 ? 6.68 13.477 7.566 1 92.94 85 ALA B CA 1
ATOM 2239 C C . ALA B 1 85 ? 8.078 13.602 6.973 1 92.94 85 ALA B C 1
ATOM 2241 O O . ALA B 1 85 ? 8.258 13.508 5.754 1 92.94 85 ALA B O 1
ATOM 2242 N N . THR B 1 86 ? 9.023 13.812 7.805 1 87.06 86 THR B N 1
ATOM 2243 C CA . THR B 1 86 ? 10.406 13.898 7.336 1 87.06 86 THR B CA 1
ATOM 2244 C C . THR B 1 86 ? 10.805 12.625 6.598 1 87.06 86 THR B C 1
ATOM 2246 O O . THR B 1 86 ? 10.641 11.523 7.117 1 87.06 86 THR B O 1
ATOM 2249 N N . GLY B 1 87 ? 11.289 12.805 5.363 1 86.81 87 GLY B N 1
ATOM 2250 C CA . GLY B 1 87 ? 11.656 11.656 4.547 1 86.81 87 GLY B CA 1
ATOM 2251 C C . GLY B 1 87 ? 12.875 11.914 3.682 1 86.81 87 GLY B C 1
ATOM 2252 O O . GLY B 1 87 ? 13.742 12.719 4.035 1 86.81 87 GLY B O 1
ATOM 2253 N N . ASN B 1 88 ? 13.023 11.188 2.637 1 86.06 88 ASN B N 1
ATOM 2254 C CA . ASN B 1 88 ? 14.211 11.164 1.79 1 86.06 88 ASN B CA 1
ATOM 225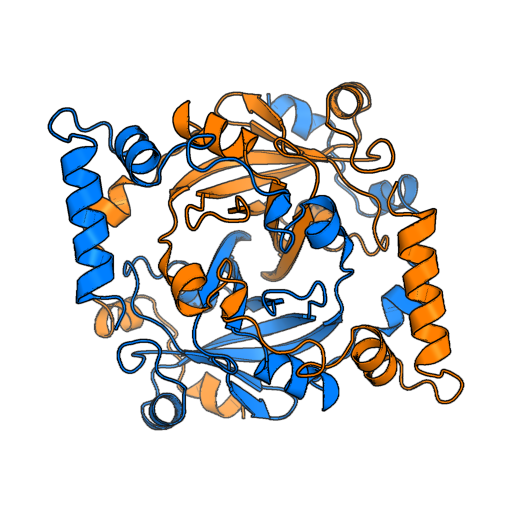5 C C . ASN B 1 88 ? 14.156 12.25 0.723 1 86.06 88 ASN B C 1
ATOM 2257 O O . ASN B 1 88 ? 15.086 12.383 -0.079 1 86.06 88 ASN B O 1
ATOM 2261 N N . LYS B 1 89 ? 13.078 12.977 0.601 1 91.44 89 LYS B N 1
ATOM 2262 C CA . LYS B 1 89 ? 12.883 14.141 -0.259 1 91.44 89 LYS B CA 1
ATOM 2263 C C . LYS B 1 89 ? 12.805 13.727 -1.728 1 91.44 89 LYS B C 1
ATOM 2265 O O . LYS B 1 89 ? 12.961 14.562 -2.619 1 91.44 89 LYS B O 1
ATOM 2270 N N . ARG B 1 90 ? 12.617 12.438 -2.006 1 93.5 90 ARG B N 1
ATOM 2271 C CA . ARG B 1 90 ? 12.352 12.008 -3.377 1 93.5 90 ARG B CA 1
ATOM 2272 C C . ARG B 1 90 ? 11.047 12.609 -3.893 1 93.5 90 ARG B C 1
ATOM 2274 O O . ARG B 1 90 ? 10.977 13.047 -5.043 1 93.5 90 ARG B O 1
ATOM 2281 N N . LEU B 1 91 ? 9.984 12.625 -3.072 1 96.5 91 LEU B N 1
ATOM 2282 C CA . LEU B 1 91 ? 8.695 13.273 -3.283 1 96.5 91 LEU B CA 1
ATOM 2283 C C . LEU B 1 91 ? 7.898 12.555 -4.367 1 96.5 91 LEU B C 1
ATOM 2285 O O . LEU B 1 91 ? 7.121 13.18 -5.09 1 96.5 91 LEU B O 1
ATOM 2289 N N . ASP B 1 92 ? 8.156 11.242 -4.559 1 96.69 92 ASP B N 1
ATOM 2290 C CA . ASP B 1 92 ? 7.512 10.477 -5.621 1 96.69 92 ASP B CA 1
ATOM 2291 C C . ASP B 1 92 ? 5.992 10.562 -5.512 1 96.69 92 ASP B C 1
ATOM 2293 O O . ASP B 1 92 ? 5.312 10.883 -6.492 1 96.69 92 ASP B O 1
ATOM 2297 N N . THR B 1 93 ? 5.434 10.336 -4.336 1 98.25 93 THR B N 1
ATOM 2298 C CA . THR B 1 93 ? 3.988 10.352 -4.137 1 98.25 93 THR B CA 1
ATOM 2299 C C . THR B 1 93 ? 3.416 11.734 -4.406 1 98.25 93 THR B C 1
ATOM 2301 O O . THR B 1 93 ? 2.406 11.875 -5.102 1 98.25 93 THR B O 1
ATOM 2304 N N . LEU B 1 94 ? 4.066 12.75 -3.889 1 98.56 94 LEU B N 1
ATOM 2305 C CA . LEU B 1 94 ? 3.576 14.109 -4.062 1 98.56 94 LEU B CA 1
ATOM 2306 C C . LEU B 1 94 ? 3.582 14.508 -5.535 1 98.56 94 LEU B C 1
ATOM 2308 O O . LEU B 1 94 ? 2.625 15.109 -6.023 1 98.56 94 LEU B O 1
ATOM 2312 N N . ARG B 1 95 ? 4.641 14.133 -6.242 1 98.25 95 ARG B N 1
ATOM 2313 C CA . ARG B 1 95 ? 4.719 14.43 -7.668 1 98.25 95 ARG B CA 1
ATOM 2314 C C . ARG B 1 95 ? 3.621 13.703 -8.438 1 98.25 95 ARG B C 1
ATOM 2316 O O . ARG B 1 95 ? 2.988 14.289 -9.32 1 98.25 95 ARG B O 1
ATOM 2323 N N . ASN B 1 96 ? 3.445 12.43 -8.133 1 98.69 96 ASN B N 1
ATOM 2324 C CA . ASN B 1 96 ? 2.369 11.68 -8.766 1 98.69 96 ASN B CA 1
ATOM 2325 C C . ASN B 1 96 ? 1.018 12.367 -8.578 1 98.69 96 ASN B C 1
ATOM 2327 O O . ASN B 1 96 ? 0.226 12.453 -9.516 1 98.69 96 ASN B O 1
ATOM 2331 N N . ILE B 1 97 ? 0.748 12.82 -7.352 1 98.75 97 ILE B N 1
ATOM 2332 C CA . ILE B 1 97 ? -0.524 13.461 -7.031 1 98.75 97 ILE B CA 1
ATOM 2333 C C . ILE B 1 97 ? -0.674 14.75 -7.832 1 98.75 97 ILE B C 1
ATOM 2335 O O . ILE B 1 97 ? -1.763 15.062 -8.32 1 98.75 97 ILE B O 1
ATOM 2339 N N . LEU B 1 98 ? 0.392 15.508 -8.023 1 98.56 98 LEU B N 1
ATOM 2340 C CA . LEU B 1 98 ? 0.327 16.719 -8.836 1 98.56 98 LEU B CA 1
ATOM 2341 C C . LEU B 1 98 ? -0.085 16.391 -10.273 1 98.56 98 LEU B C 1
ATOM 2343 O O . LEU B 1 98 ? -0.816 17.156 -10.906 1 98.56 98 LEU B O 1
ATOM 2347 N N . GLU B 1 99 ? 0.302 15.266 -10.742 1 98.06 99 GLU B N 1
ATOM 2348 C CA . GLU B 1 99 ? 0.111 14.914 -12.148 1 98.06 99 GLU B CA 1
ATOM 2349 C C . GLU B 1 99 ? -1.239 14.234 -12.367 1 98.06 99 GLU B C 1
ATOM 2351 O O . GLU B 1 99 ? -1.909 14.484 -13.367 1 98.06 99 GLU B O 1
ATOM 2356 N N . ASN B 1 100 ? -1.641 13.414 -11.438 1 97.81 100 ASN B N 1
ATOM 2357 C CA . ASN B 1 100 ? -2.781 12.523 -11.641 1 97.81 100 ASN B CA 1
ATOM 2358 C C . ASN B 1 100 ? -3.961 12.922 -10.75 1 97.81 100 ASN B C 1
ATOM 2360 O O . ASN B 1 100 ? -5.117 12.68 -11.109 1 97.81 100 ASN B O 1
ATOM 2364 N N . GLY B 1 101 ? -3.67 13.43 -9.594 1 98.5 101 GLY B N 1
ATOM 2365 C CA . GLY B 1 101 ? -4.676 13.945 -8.688 1 98.5 101 GLY B CA 1
ATOM 2366 C C . GLY B 1 101 ? -5.484 12.859 -8 1 98.5 101 GLY B C 1
ATOM 2367 O O . GLY B 1 101 ? -6.648 13.07 -7.656 1 98.5 101 GLY B O 1
ATOM 2368 N N . ARG B 1 102 ? -4.945 11.656 -7.875 1 98.81 102 ARG B N 1
ATOM 2369 C CA . ARG B 1 102 ? -5.676 10.547 -7.273 1 98.81 102 ARG B CA 1
ATOM 2370 C C . ARG B 1 102 ? -4.785 9.766 -6.309 1 98.81 102 ARG B C 1
ATOM 2372 O O . ARG B 1 102 ? -3.568 9.711 -6.488 1 98.81 102 ARG B O 1
ATOM 2379 N N . VAL B 1 103 ? -5.391 9.18 -5.289 1 98.94 103 VAL B N 1
ATOM 2380 C CA . VAL B 1 103 ? -4.684 8.281 -4.391 1 98.94 103 VAL B CA 1
ATOM 2381 C C . VAL B 1 103 ? -5.605 7.141 -3.969 1 98.94 103 VAL B C 1
ATOM 2383 O O . VAL B 1 103 ? -6.832 7.262 -4.051 1 98.94 103 VAL B O 1
ATOM 2386 N N . GLY B 1 104 ? -5.09 6.016 -3.67 1 98.94 104 GLY B N 1
ATOM 2387 C CA . GLY B 1 104 ? -5.688 4.953 -2.877 1 98.94 104 GLY B CA 1
ATOM 2388 C C . GLY B 1 104 ? -5.023 4.773 -1.525 1 98.94 104 GLY B C 1
ATOM 2389 O O . GLY B 1 104 ? -3.797 4.852 -1.415 1 98.94 104 GLY B O 1
ATOM 2390 N N . LEU B 1 105 ? -5.816 4.523 -0.513 1 98.94 105 LEU B N 1
ATOM 2391 C CA . LEU B 1 105 ? -5.297 4.406 0.844 1 98.94 105 LEU B CA 1
ATOM 2392 C C . LEU B 1 105 ? -5.719 3.086 1.478 1 98.94 105 LEU B C 1
ATOM 2394 O O . LEU B 1 105 ? -6.852 2.635 1.284 1 98.94 105 LEU B O 1
ATOM 2398 N N . LEU B 1 106 ? -4.867 2.547 2.225 1 98.88 106 LEU B N 1
ATOM 2399 C CA . LEU B 1 106 ? -5.168 1.428 3.109 1 98.88 106 LEU B CA 1
ATOM 2400 C C . LEU B 1 106 ? -4.746 1.74 4.543 1 98.88 106 LEU B C 1
ATOM 2402 O O . LEU B 1 106 ? -3.553 1.769 4.852 1 98.88 106 LEU B O 1
ATOM 2406 N N . PHE B 1 107 ? -5.723 1.942 5.395 1 98.69 107 PHE B N 1
ATOM 2407 C CA . PHE B 1 107 ? -5.473 2.195 6.809 1 98.69 107 PHE B CA 1
ATOM 2408 C C . PHE B 1 107 ? -5.246 0.888 7.562 1 98.69 107 PHE B C 1
ATOM 2410 O O . PHE B 1 107 ? -6.004 -0.071 7.391 1 98.69 107 PHE B O 1
ATOM 2417 N N . THR B 1 108 ? -4.262 0.901 8.391 1 97.62 108 THR B N 1
ATOM 2418 C CA . THR B 1 108 ? -3.881 -0.279 9.164 1 97.62 108 THR B CA 1
ATOM 2419 C C . THR B 1 108 ? -3.662 0.078 10.633 1 97.62 108 THR B C 1
ATOM 2421 O O . THR B 1 108 ? -3.031 1.091 10.938 1 97.62 108 THR B O 1
ATOM 2424 N N . VAL B 1 109 ? -4.23 -0.719 11.5 1 97.25 109 VAL B N 1
ATOM 2425 C CA . VAL B 1 109 ? -3.988 -0.648 12.938 1 97.25 109 VAL B CA 1
ATOM 2426 C C . VAL B 1 109 ? -3.125 -1.829 13.375 1 97.25 109 VAL B C 1
ATOM 2428 O O . VAL B 1 109 ? -3.594 -2.969 13.406 1 97.25 109 VAL B O 1
ATOM 2431 N N . PRO B 1 110 ? -1.857 -1.535 13.711 1 97.19 110 PRO B N 1
ATOM 2432 C CA . PRO B 1 110 ? -0.99 -2.641 14.125 1 97.19 110 PRO B CA 1
ATOM 2433 C C . PRO B 1 110 ? -1.621 -3.512 15.211 1 97.19 110 PRO B C 1
ATOM 2435 O O . PRO B 1 110 ? -2.232 -2.992 16.141 1 97.19 110 PRO B O 1
ATOM 2438 N N . GLY B 1 111 ? -1.514 -4.793 14.984 1 96.44 111 GLY B N 1
ATOM 2439 C CA . GLY B 1 111 ? -2.07 -5.746 15.93 1 96.44 111 GLY B CA 1
ATOM 2440 C C . GLY B 1 111 ? -3.486 -6.172 15.586 1 96.44 111 GLY B C 1
ATOM 2441 O O . GLY B 1 111 ? -4.047 -7.062 16.219 1 96.44 111 GLY B O 1
ATOM 2442 N N . ARG B 1 112 ? -4.02 -5.555 14.57 1 94 112 ARG B N 1
ATOM 2443 C CA . ARG B 1 112 ? -5.387 -5.852 14.148 1 94 112 ARG B CA 1
ATOM 2444 C C . ARG B 1 112 ? -5.441 -6.203 12.672 1 94 112 ARG B C 1
ATOM 2446 O O . ARG B 1 112 ? -4.738 -5.598 11.859 1 94 112 ARG B O 1
ATOM 2453 N N . ASP B 1 113 ? -6.301 -7.082 12.398 1 88.5 113 ASP B N 1
ATOM 2454 C CA . ASP B 1 113 ? -6.391 -7.504 11 1 88.5 113 ASP B CA 1
ATOM 2455 C C . ASP B 1 113 ? -7.383 -6.641 10.227 1 88.5 113 ASP B C 1
ATOM 2457 O O . ASP B 1 113 ? -7.473 -6.738 9 1 88.5 113 ASP B O 1
ATOM 2461 N N . THR B 1 114 ? -8.141 -5.82 10.969 1 88.06 114 THR B N 1
ATOM 2462 C CA . THR B 1 114 ? -9.094 -4.918 10.336 1 88.06 114 THR B CA 1
ATOM 2463 C C . THR B 1 114 ? -8.367 -3.836 9.547 1 88.06 114 THR B C 1
ATOM 2465 O O . THR B 1 114 ? -7.41 -3.232 10.039 1 88.06 114 THR B O 1
ATOM 2468 N N . THR B 1 115 ? -8.734 -3.693 8.273 1 95.31 115 THR B N 1
ATOM 2469 C CA . THR B 1 115 ? -8.195 -2.609 7.461 1 95.31 115 THR B CA 1
ATOM 2470 C C . THR B 1 115 ? -9.312 -1.858 6.75 1 95.31 115 THR B C 1
ATOM 2472 O O . THR B 1 115 ? -10.445 -2.346 6.672 1 95.31 115 THR B O 1
ATOM 2475 N N . LEU B 1 116 ? -9.062 -0.714 6.336 1 97.69 116 LEU B N 1
ATOM 2476 C CA . LEU B 1 116 ? -10.016 0.164 5.668 1 97.69 116 LEU B CA 1
ATOM 2477 C C . LEU B 1 116 ? -9.406 0.782 4.414 1 97.69 116 LEU B C 1
ATOM 2479 O O . LEU B 1 116 ? -8.328 1.378 4.477 1 97.69 116 LEU B O 1
ATOM 2483 N N . ARG B 1 117 ? -10.07 0.592 3.326 1 98.31 117 ARG B N 1
ATOM 2484 C CA . ARG B 1 117 ? -9.703 1.239 2.07 1 98.31 117 ARG B CA 1
ATOM 2485 C C . ARG B 1 117 ? -10.453 2.555 1.892 1 98.31 117 ARG B C 1
ATOM 2487 O O . ARG B 1 117 ? -11.656 2.623 2.127 1 98.31 117 ARG B O 1
ATOM 2494 N N . VAL B 1 118 ? -9.727 3.564 1.541 1 98.81 118 VAL B N 1
ATOM 2495 C CA . VAL B 1 118 ? -10.273 4.871 1.189 1 98.81 118 VAL B CA 1
ATOM 2496 C C . VAL B 1 118 ? -9.602 5.387 -0.08 1 98.81 118 VAL B C 1
ATOM 2498 O O . VAL B 1 118 ? -8.391 5.594 -0.107 1 98.81 118 VAL B O 1
ATOM 2501 N N . ASN B 1 119 ? -10.352 5.598 -1.137 1 98.88 119 ASN B N 1
ATOM 2502 C CA . ASN B 1 119 ? -9.82 6.082 -2.406 1 98.88 119 ASN B CA 1
ATOM 2503 C C . ASN B 1 119 ? -10.523 7.359 -2.857 1 98.88 119 ASN B C 1
ATOM 2505 O O . ASN B 1 119 ? -11.68 7.594 -2.506 1 98.88 119 ASN B O 1
ATOM 2509 N N . GLY B 1 120 ? -9.766 8.18 -3.625 1 98.88 120 GLY B N 1
ATOM 2510 C CA . GLY B 1 120 ? -10.422 9.367 -4.16 1 98.88 120 GLY B CA 1
ATOM 2511 C C . GLY B 1 120 ? -9.461 10.336 -4.82 1 98.88 120 GLY B C 1
ATOM 2512 O O . GLY B 1 120 ? -8.336 9.953 -5.176 1 98.88 120 GLY B O 1
ATOM 2513 N N . ARG B 1 121 ? -9.945 11.539 -5.078 1 98.75 121 ARG B N 1
ATOM 2514 C CA . ARG B 1 121 ? -9.117 12.625 -5.59 1 98.75 121 ARG B CA 1
ATOM 2515 C C . ARG B 1 121 ? -8.172 13.148 -4.512 1 98.75 121 ARG B C 1
ATOM 2517 O O . ARG B 1 121 ? -8.445 13.016 -3.32 1 98.75 121 ARG B O 1
ATOM 2524 N N . ALA B 1 122 ? -7.098 13.68 -4.957 1 98.88 122 ALA B N 1
ATOM 2525 C CA . ALA B 1 122 ? -6.125 14.18 -3.994 1 98.88 122 ALA B CA 1
ATOM 2526 C C . ALA B 1 122 ? -5.406 15.414 -4.531 1 98.88 122 ALA B C 1
ATOM 2528 O O . ALA B 1 122 ? -5.297 15.594 -5.746 1 98.88 122 ALA B O 1
ATOM 2529 N N . CYS B 1 123 ? -4.953 16.25 -3.689 1 98.81 123 CYS B N 1
ATOM 2530 C CA . CYS B 1 123 ? -4.07 17.375 -3.982 1 98.81 123 CYS B CA 1
ATOM 2531 C C . CYS B 1 123 ? -3.037 17.562 -2.879 1 98.81 123 CYS B C 1
ATOM 2533 O O . CYS B 1 123 ? -3.119 16.922 -1.83 1 98.81 123 CYS B O 1
ATOM 2535 N N . VAL B 1 124 ? -1.994 18.297 -3.184 1 98.81 124 VAL B N 1
ATOM 2536 C CA . VAL B 1 124 ? -0.954 18.625 -2.211 1 98.81 124 VAL B CA 1
ATOM 2537 C C . VAL B 1 124 ? -1.104 20.078 -1.749 1 98.81 124 VAL B C 1
ATOM 2539 O O . VAL B 1 124 ? -1.09 21 -2.566 1 98.81 124 VAL B O 1
ATOM 2542 N N . SER B 1 125 ? -1.239 20.25 -0.44 1 98.69 125 SER B N 1
ATOM 2543 C CA . SER B 1 125 ? -1.411 21.578 0.116 1 98.69 125 SER B CA 1
ATOM 2544 C C . SER B 1 125 ? -0.212 21.984 0.968 1 98.69 125 SER B C 1
ATOM 2546 O O . SER B 1 125 ? 0.315 21.172 1.731 1 98.69 125 SER B O 1
ATOM 2548 N N . ALA B 1 126 ? 0.193 23.203 0.792 1 97.81 126 ALA B N 1
ATOM 2549 C CA . ALA B 1 126 ? 1.194 23.812 1.667 1 97.81 126 ALA B CA 1
ATOM 2550 C C . ALA B 1 126 ? 0.6 24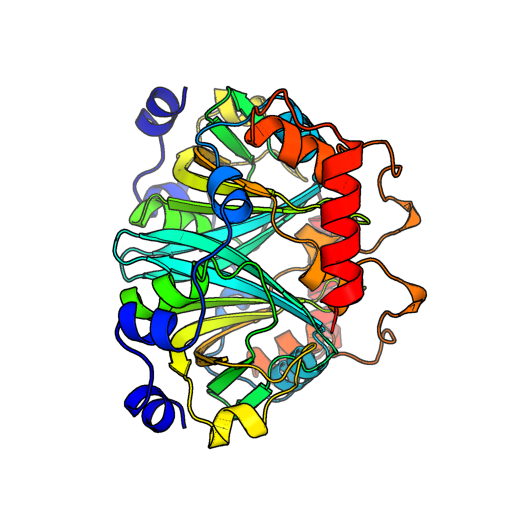.969 2.465 1 97.81 126 ALA B C 1
ATOM 2552 O O . ALA B 1 126 ? 1.327 25.844 2.93 1 97.81 126 ALA B O 1
ATOM 2553 N N . ASP B 1 127 ? -0.693 25 2.627 1 97.12 127 ASP B N 1
ATOM 2554 C CA . ASP B 1 127 ? -1.389 26.062 3.357 1 97.12 127 ASP B CA 1
ATOM 2555 C C . ASP B 1 127 ? -1.033 26.031 4.844 1 97.12 127 ASP B C 1
ATOM 2557 O O . ASP B 1 127 ? -1.352 25.062 5.539 1 97.12 127 ASP B O 1
ATOM 2561 N N . PRO B 1 128 ? -0.478 27.125 5.367 1 96.69 128 PRO B N 1
ATOM 2562 C CA . PRO B 1 128 ? -0.049 27.109 6.766 1 96.69 128 PRO B CA 1
ATOM 2563 C C . PRO B 1 128 ? -1.21 26.906 7.738 1 96.69 128 PRO B C 1
ATOM 2565 O O . PRO B 1 128 ? -1.033 26.312 8.805 1 96.69 128 PRO B O 1
ATOM 2568 N N . GLU B 1 129 ? -2.373 27.422 7.418 1 96.81 129 GLU B N 1
ATOM 2569 C CA . GLU B 1 129 ? -3.527 27.281 8.297 1 96.81 129 GLU B CA 1
ATOM 2570 C C . GLU B 1 129 ? -3.939 25.828 8.438 1 96.81 129 GLU B C 1
ATOM 2572 O O . GLU B 1 129 ? -4.266 25.359 9.531 1 96.81 129 GLU B O 1
ATOM 2577 N N . LEU B 1 130 ? -3.887 25.109 7.34 1 97.81 130 LEU B N 1
ATOM 2578 C CA . LEU B 1 130 ? -4.164 23.688 7.395 1 97.81 130 LEU B CA 1
ATOM 2579 C C . LEU B 1 130 ? -3.068 22.938 8.164 1 97.81 130 LEU B C 1
ATOM 2581 O O . LEU B 1 130 ? -3.359 22.172 9.07 1 97.81 130 LEU B O 1
ATOM 2585 N N . LEU B 1 131 ? -1.848 23.219 7.812 1 97.88 131 LEU B N 1
ATOM 2586 C CA . LEU B 1 131 ? -0.711 22.469 8.336 1 97.88 131 LEU B CA 1
ATOM 2587 C C . LEU B 1 131 ? -0.615 22.609 9.852 1 97.88 131 LEU B C 1
ATOM 2589 O O . LEU B 1 131 ? -0.257 21.656 10.539 1 97.88 131 LEU B O 1
ATOM 2593 N N . ARG B 1 132 ? -0.944 23.703 10.414 1 96.81 132 ARG B N 1
ATOM 2594 C CA . ARG B 1 132 ? -0.875 23.938 11.844 1 96.81 132 ARG B CA 1
ATOM 2595 C C . ARG B 1 132 ? -1.867 23.062 12.602 1 96.81 132 ARG B C 1
ATOM 2597 O O . ARG B 1 132 ? -1.706 22.828 13.805 1 96.81 132 ARG B O 1
ATOM 2604 N N . GLN B 1 133 ? -2.861 22.578 11.906 1 96.19 133 GLN B N 1
ATOM 2605 C CA . GLN B 1 133 ? -3.918 21.797 12.547 1 96.19 133 GLN B CA 1
ATOM 2606 C C . GLN B 1 133 ? -3.604 20.312 12.5 1 96.19 133 GLN B C 1
ATOM 2608 O O . GLN B 1 133 ? -4.312 19.5 13.102 1 96.19 133 GLN B O 1
ATOM 2613 N N . LEU B 1 134 ? -2.547 19.922 11.836 1 97.06 134 LEU B N 1
ATOM 2614 C CA . LEU B 1 134 ? -2.283 18.516 11.602 1 97.06 134 LEU B CA 1
ATOM 2615 C C . LEU B 1 134 ? -1.267 17.969 12.602 1 97.06 134 LEU B C 1
ATOM 2617 O O . LEU B 1 134 ? -0.488 18.734 13.172 1 97.06 134 LEU B O 1
ATOM 2621 N N . THR B 1 135 ? -1.358 16.672 12.797 1 92.19 135 THR B N 1
ATOM 2622 C CA . THR B 1 135 ? -0.409 15.984 13.664 1 92.19 135 THR B CA 1
ATOM 2623 C C . THR B 1 135 ? 0.999 16.031 13.078 1 92.19 135 THR B C 1
ATOM 2625 O O . THR B 1 135 ? 1.221 15.609 11.945 1 92.19 135 THR B O 1
ATOM 2628 N N . ALA B 1 136 ? 1.896 16.578 13.859 1 90.5 136 ALA B N 1
ATOM 2629 C CA . ALA B 1 136 ? 3.291 16.547 13.438 1 90.5 136 ALA B CA 1
ATOM 2630 C C . ALA B 1 136 ? 3.898 15.156 13.633 1 90.5 136 ALA B C 1
ATOM 2632 O O . ALA B 1 136 ? 3.668 14.516 14.656 1 90.5 136 ALA B O 1
ATOM 2633 N N . VAL B 1 137 ? 4.523 14.672 12.695 1 88.62 137 VAL B N 1
ATOM 2634 C CA . VAL B 1 137 ? 5.32 13.453 12.781 1 88.62 137 VAL B CA 1
ATOM 2635 C C . VAL B 1 137 ? 6.809 13.805 12.703 1 88.62 137 VAL B C 1
ATOM 2637 O O . VAL B 1 137 ? 7.391 13.836 11.617 1 88.62 137 VAL B O 1
ATOM 2640 N N . GLY B 1 138 ? 7.43 13.984 13.828 1 81.81 138 GLY B N 1
ATOM 2641 C CA . GLY B 1 138 ? 8.742 14.609 13.906 1 81.81 138 GLY B CA 1
ATOM 2642 C C . GLY B 1 138 ? 8.688 16.125 13.859 1 81.81 138 GLY B C 1
ATOM 2643 O O . GLY B 1 138 ? 8.352 16.766 14.852 1 81.81 138 GLY B O 1
ATOM 2644 N N . LYS B 1 139 ? 8.984 16.688 12.734 1 87.94 139 LYS B N 1
ATOM 2645 C CA . LYS B 1 139 ? 8.914 18.125 12.5 1 87.94 139 LYS B CA 1
ATOM 2646 C C . LYS B 1 139 ? 7.539 18.531 11.969 1 87.94 139 LYS B C 1
ATOM 2648 O O . LYS B 1 139 ? 6.793 17.688 11.461 1 87.94 139 LYS B O 1
ATOM 2653 N N . PRO B 1 140 ? 7.258 19.812 12.172 1 93.31 140 PRO B N 1
ATOM 2654 C CA . PRO B 1 140 ? 6.016 20.266 11.539 1 93.31 140 PRO B CA 1
ATOM 2655 C C . PRO B 1 140 ? 5.969 19.953 10.047 1 93.31 140 PRO B C 1
ATOM 2657 O O . PRO B 1 140 ? 6.98 20.094 9.352 1 93.31 140 PRO B O 1
ATOM 2660 N N . PRO B 1 141 ? 4.855 19.438 9.641 1 96.44 141 PRO B N 1
ATOM 2661 C CA . PRO B 1 141 ? 4.797 19.094 8.219 1 96.44 141 PRO B CA 1
ATOM 2662 C C . PRO B 1 141 ? 4.965 20.312 7.305 1 96.44 141 PRO B C 1
ATOM 2664 O O . PRO B 1 141 ? 4.465 21.391 7.617 1 96.44 141 PRO B O 1
ATOM 2667 N N . ARG B 1 142 ? 5.598 20.141 6.23 1 96.81 142 ARG B N 1
ATOM 2668 C CA . ARG B 1 142 ? 5.805 21.203 5.254 1 96.81 142 ARG B CA 1
ATOM 2669 C C . ARG B 1 142 ? 4.723 21.172 4.18 1 96.81 142 ARG B C 1
ATOM 2671 O O . ARG B 1 142 ? 4.551 22.141 3.443 1 96.81 142 ARG B O 1
ATOM 2678 N N . SER B 1 143 ? 4.047 20.109 4.023 1 97.94 143 SER B N 1
ATOM 2679 C CA . SER B 1 143 ? 2.887 19.922 3.158 1 97.94 143 SER B CA 1
ATOM 2680 C C . SER B 1 143 ? 1.977 18.812 3.68 1 97.94 143 SER B C 1
ATOM 2682 O O . SER B 1 143 ? 2.277 18.188 4.695 1 97.94 143 SER B O 1
ATOM 2684 N N . ALA B 1 144 ? 0.871 18.672 3.033 1 98.62 144 ALA B N 1
ATOM 2685 C CA . ALA B 1 144 ? -0.072 17.594 3.338 1 98.62 144 ALA B CA 1
ATOM 2686 C C . ALA B 1 144 ? -0.771 17.109 2.072 1 98.62 144 ALA B C 1
ATOM 2688 O O . ALA B 1 144 ? -1.028 17.891 1.155 1 98.62 144 ALA B O 1
ATOM 2689 N N . ILE B 1 145 ? -0.986 15.852 2.033 1 98.88 145 ILE B N 1
ATOM 2690 C CA . ILE B 1 145 ? -1.899 15.297 1.039 1 98.88 145 ILE B CA 1
ATOM 2691 C C . ILE B 1 145 ? -3.342 15.469 1.511 1 98.88 145 ILE B C 1
ATOM 2693 O O . ILE B 1 145 ? -3.703 15.016 2.598 1 98.88 145 ILE B O 1
ATOM 2697 N N . VAL B 1 146 ? -4.125 16.156 0.725 1 98.94 146 VAL B N 1
ATOM 2698 C CA . VAL B 1 146 ? -5.555 16.281 0.994 1 98.94 146 VAL B CA 1
ATOM 2699 C C . VAL B 1 146 ? -6.344 15.367 0.062 1 98.94 146 VAL B C 1
ATOM 2701 O O . VAL B 1 146 ? -6.109 15.352 -1.149 1 98.94 146 VAL B O 1
ATOM 2704 N N . VAL B 1 147 ? -7.289 14.609 0.641 1 98.94 147 VAL B N 1
ATOM 2705 C CA . VAL B 1 147 ? -8 13.594 -0.126 1 98.94 147 VAL B CA 1
ATOM 2706 C C . VAL B 1 147 ? -9.5 13.883 -0.095 1 98.94 147 VAL B C 1
ATOM 2708 O O . VAL B 1 147 ? -10.078 14.062 0.978 1 98.94 147 VAL B O 1
ATOM 2711 N N . ALA B 1 148 ? -10.062 13.992 -1.271 1 98.94 148 ALA B N 1
ATOM 2712 C CA . ALA B 1 148 ? -11.516 13.93 -1.409 1 98.94 148 ALA B CA 1
ATOM 2713 C C . ALA B 1 148 ? -12 12.492 -1.515 1 98.94 148 ALA B C 1
ATOM 2715 O O . ALA B 1 148 ? -11.812 11.836 -2.543 1 98.94 148 ALA B O 1
ATOM 2716 N N . VAL B 1 149 ? -12.711 12.023 -0.501 1 98.81 149 VAL B N 1
ATOM 2717 C CA . VAL B 1 149 ? -13.109 10.633 -0.365 1 98.81 149 VAL B CA 1
ATOM 2718 C C . VAL B 1 149 ? -14.195 10.305 -1.389 1 98.81 149 VAL B C 1
ATOM 2720 O O . VAL B 1 149 ? -15.219 10.984 -1.454 1 98.81 149 VAL B O 1
ATOM 2723 N N . GLU B 1 150 ? -13.938 9.258 -2.158 1 98.69 150 GLU B N 1
ATOM 2724 C CA . GLU B 1 150 ? -14.93 8.828 -3.145 1 98.69 150 GLU B CA 1
ATOM 2725 C C . GLU B 1 150 ? -15.43 7.422 -2.85 1 98.69 150 GLU B C 1
ATOM 2727 O O . GLU B 1 150 ? -16.562 7.074 -3.191 1 98.69 150 GLU B O 1
ATOM 2732 N N . GLU B 1 151 ? -14.617 6.582 -2.281 1 97.94 151 GLU B N 1
ATOM 2733 C CA . GLU B 1 151 ? -15.008 5.234 -1.884 1 97.94 151 GLU B CA 1
ATOM 2734 C C . GLU B 1 151 ? -14.352 4.836 -0.563 1 97.94 151 GLU B C 1
ATOM 2736 O O . GLU B 1 151 ? -13.195 5.172 -0.313 1 97.94 151 GLU B O 1
ATOM 2741 N N . VAL B 1 152 ? -15.086 4.141 0.234 1 98.31 152 VAL B N 1
ATOM 2742 C CA . VAL B 1 152 ? -14.672 3.617 1.531 1 98.31 152 VAL B CA 1
ATOM 2743 C C . VAL B 1 152 ? -15.203 2.199 1.71 1 98.31 152 VAL B C 1
ATOM 2745 O O . VAL B 1 152 ? -16.406 1.951 1.537 1 98.31 152 VAL B O 1
ATOM 2748 N N . TYR B 1 153 ? -14.375 1.27 2.023 1 96.44 153 TYR B N 1
ATOM 2749 C CA . TYR B 1 153 ? -14.844 -0.085 2.295 1 96.44 153 TYR B CA 1
ATOM 2750 C C . TYR B 1 153 ? -13.789 -0.879 3.062 1 96.44 153 TYR B C 1
ATOM 2752 O O . TYR B 1 153 ? -12.594 -0.623 2.932 1 96.44 153 TYR B O 1
ATOM 2760 N N . ALA B 1 154 ? -14.273 -1.824 3.822 1 94.56 154 ALA B N 1
ATOM 2761 C CA . ALA B 1 154 ? -13.383 -2.713 4.562 1 94.56 154 ALA B CA 1
ATOM 2762 C C . ALA B 1 154 ? -12.695 -3.703 3.627 1 94.56 154 ALA B C 1
ATOM 2764 O O . ALA B 1 154 ? -13.25 -4.07 2.588 1 94.56 154 ALA B O 1
ATOM 2765 N N . HIS B 1 155 ? -11.492 -4.031 3.965 1 92.56 155 HIS B N 1
ATOM 2766 C CA . HIS B 1 155 ? -10.75 -5.07 3.264 1 92.56 155 HIS B CA 1
ATOM 2767 C C . HIS B 1 155 ? -10.609 -6.324 4.125 1 92.56 155 HIS B C 1
ATOM 2769 O O . HIS B 1 155 ? -10.32 -6.234 5.316 1 92.56 155 HIS B O 1
ATOM 2775 N N . CYS B 1 156 ? -10.82 -7.398 3.578 1 90.31 156 CYS B N 1
ATOM 2776 C CA . CYS B 1 156 ? -10.773 -8.664 4.297 1 90.31 156 CYS B CA 1
ATOM 2777 C C . CYS B 1 156 ? -9.438 -8.852 5 1 90.31 156 CYS B C 1
ATOM 2779 O O . CYS B 1 156 ? -8.391 -8.484 4.457 1 90.31 156 CYS B O 1
ATOM 2781 N N . PRO B 1 157 ? -9.43 -9.555 6.156 1 92.94 157 PRO B N 1
ATOM 2782 C CA . PRO B 1 157 ? -8.227 -9.672 6.98 1 92.94 157 PRO B CA 1
ATOM 2783 C C . PRO B 1 157 ? -7.281 -10.773 6.492 1 92.94 157 PRO B C 1
ATOM 2785 O O . PRO B 1 157 ? -6.188 -10.938 7.035 1 92.94 157 PRO B O 1
ATOM 2788 N N . LYS B 1 158 ? -7.547 -11.5 5.508 1 93.06 158 LYS B N 1
ATOM 2789 C CA . LYS B 1 158 ? -6.902 -12.766 5.168 1 93.06 158 LYS B CA 1
ATOM 2790 C C . LYS B 1 158 ? -5.422 -12.562 4.867 1 93.06 158 LYS B C 1
ATOM 2792 O O . LYS B 1 158 ? -4.586 -13.383 5.254 1 93.06 158 LYS B O 1
ATOM 2797 N N . ALA B 1 159 ? -5.121 -11.5 4.172 1 95.5 159 ALA B N 1
ATOM 2798 C CA . ALA B 1 159 ? -3.721 -11.297 3.814 1 95.5 159 ALA B CA 1
ATOM 2799 C C . ALA B 1 159 ? -2.844 -11.195 5.062 1 95.5 159 ALA B C 1
ATOM 2801 O O . ALA B 1 159 ? -1.781 -11.82 5.129 1 95.5 159 ALA B O 1
ATOM 2802 N N . PHE B 1 160 ? -3.275 -10.422 6.059 1 96.5 160 PHE B N 1
ATOM 2803 C CA . PHE B 1 160 ? -2.516 -10.227 7.289 1 96.5 160 PHE B CA 1
ATOM 2804 C C . PHE B 1 160 ? -2.455 -11.516 8.102 1 96.5 160 PHE B C 1
ATOM 2806 O O . PHE B 1 160 ? -1.437 -11.82 8.727 1 96.5 160 PHE B O 1
ATOM 2813 N N . LEU B 1 161 ? -3.559 -12.258 8.062 1 94.75 161 LEU B N 1
ATOM 2814 C CA . LEU B 1 161 ? -3.59 -13.547 8.75 1 94.75 161 LEU B CA 1
ATOM 2815 C C . LEU B 1 161 ? -2.643 -14.539 8.086 1 94.75 161 LEU B C 1
ATOM 2817 O O . LEU B 1 161 ? -1.824 -15.172 8.766 1 94.75 161 LEU B O 1
ATOM 2821 N N . ARG B 1 162 ? -2.68 -14.648 6.812 1 94.81 162 ARG B N 1
ATOM 2822 C CA . ARG B 1 162 ? -1.875 -15.594 6.051 1 94.81 162 ARG B CA 1
ATOM 2823 C C . ARG B 1 162 ? -0.392 -15.258 6.141 1 94.81 162 ARG B C 1
ATOM 2825 O O . ARG B 1 162 ? 0.459 -16.141 6.117 1 94.81 162 ARG B O 1
ATOM 2832 N N . GLY B 1 163 ? -0.149 -13.977 6.254 1 95.81 163 GLY B N 1
ATOM 2833 C CA . GLY B 1 163 ? 1.229 -13.523 6.355 1 95.81 163 GLY B CA 1
ATOM 2834 C C . GLY B 1 163 ? 1.737 -13.477 7.785 1 95.81 163 GLY B C 1
ATOM 2835 O O . GLY B 1 163 ? 2.877 -13.078 8.031 1 95.81 163 GLY B O 1
ATOM 2836 N N . SER B 1 164 ? 0.894 -13.82 8.734 1 96.88 164 SER B N 1
ATOM 2837 C CA . SER B 1 164 ? 1.224 -13.773 10.148 1 96.88 164 SER B CA 1
ATOM 2838 C C . SER B 1 164 ? 1.719 -12.391 10.562 1 96.88 164 SER B C 1
ATOM 2840 O O . SER B 1 164 ? 2.674 -12.273 11.336 1 96.88 164 SER B O 1
ATOM 2842 N N . ALA B 1 165 ? 1.109 -11.344 10.016 1 97 165 ALA B N 1
ATOM 2843 C CA . ALA B 1 165 ? 1.589 -9.977 10.195 1 97 165 ALA B CA 1
ATOM 2844 C C . ALA B 1 165 ? 1.665 -9.609 11.672 1 97 165 ALA B C 1
ATOM 2846 O O . ALA B 1 165 ? 2.637 -8.992 12.117 1 97 165 ALA B O 1
ATOM 2847 N N . TRP B 1 166 ? 0.665 -10.055 12.453 1 97.5 166 TRP B N 1
ATOM 2848 C CA . TRP B 1 166 ? 0.568 -9.602 13.836 1 97.5 166 TRP B CA 1
ATOM 2849 C C . TRP B 1 166 ? 0.732 -10.766 14.805 1 97.5 166 TRP B C 1
ATOM 2851 O O . TRP B 1 166 ? 0.076 -10.812 15.844 1 97.5 166 TRP B O 1
ATOM 2861 N N . GLN B 1 167 ? 1.541 -11.719 14.383 1 97.19 167 GLN B N 1
ATOM 2862 C CA . GLN B 1 167 ? 1.853 -12.883 15.195 1 97.19 167 GLN B CA 1
ATOM 2863 C C . GLN B 1 167 ? 3.352 -12.977 15.477 1 97.19 167 GLN B C 1
ATOM 2865 O O . GLN B 1 167 ? 4.059 -13.75 14.828 1 97.19 167 GLN B O 1
ATOM 2870 N N . PRO B 1 168 ? 3.816 -12.297 16.516 1 97.06 168 PRO B N 1
ATOM 2871 C CA . PRO B 1 168 ? 5.258 -12.211 16.781 1 97.06 168 PRO B CA 1
ATOM 2872 C C . PRO B 1 168 ? 5.918 -13.578 16.938 1 97.06 168 PRO B C 1
ATOM 2874 O O . PRO B 1 168 ? 7.078 -13.75 16.547 1 97.06 168 PRO B O 1
ATOM 2877 N N . ASP B 1 169 ? 5.223 -14.531 17.453 1 96.75 169 ASP B N 1
ATOM 2878 C CA . ASP B 1 169 ? 5.785 -15.859 17.672 1 96.75 169 ASP B CA 1
ATOM 2879 C C . ASP B 1 169 ? 6.023 -16.578 16.344 1 96.75 169 ASP B C 1
ATOM 2881 O O . ASP B 1 169 ? 6.734 -17.594 16.297 1 96.75 169 ASP B O 1
ATOM 2885 N N . ARG B 1 170 ? 5.48 -16.047 15.227 1 96.44 170 ARG B N 1
ATOM 2886 C CA . ARG B 1 170 ? 5.602 -16.688 13.922 1 96.44 170 ARG B CA 1
ATOM 2887 C C . ARG B 1 170 ? 6.496 -15.883 12.992 1 96.44 170 ARG B C 1
ATOM 2889 O O . ARG B 1 170 ? 6.664 -16.234 11.82 1 96.44 170 ARG B O 1
ATOM 2896 N N . TRP B 1 171 ? 7.059 -14.812 13.516 1 97.06 171 TRP B N 1
ATOM 2897 C CA . TRP B 1 171 ? 7.941 -14 12.688 1 97.06 171 TRP B CA 1
ATOM 2898 C C . TRP B 1 171 ? 9.266 -14.711 12.43 1 97.06 171 TRP B C 1
ATOM 2900 O O . TRP B 1 171 ? 9.719 -15.508 13.258 1 97.06 171 TRP B O 1
ATOM 2910 N N . LEU B 1 172 ? 9.844 -14.461 11.258 1 94.94 172 LEU B N 1
ATOM 2911 C CA . LEU B 1 172 ? 11.156 -15.016 10.945 1 94.94 172 LEU B CA 1
ATOM 2912 C C . LEU B 1 172 ? 12.203 -14.531 11.945 1 94.94 172 LEU B C 1
ATOM 2914 O O . LEU B 1 172 ? 12.086 -13.438 12.5 1 94.94 172 LEU B O 1
ATOM 2918 N N . ALA B 1 173 ? 13.211 -15.305 12.039 1 93.38 173 ALA B N 1
ATOM 2919 C CA . ALA B 1 173 ? 14.352 -14.898 12.867 1 93.38 173 ALA B CA 1
ATOM 2920 C C . ALA B 1 173 ? 15 -13.633 12.32 1 93.38 173 ALA B C 1
ATOM 2922 O O . ALA B 1 173 ? 14.953 -13.383 11.109 1 93.38 173 ALA B O 1
ATOM 2923 N N . GLU B 1 174 ? 15.555 -12.867 13.203 1 85.62 174 GLU B N 1
ATOM 2924 C CA . GLU B 1 174 ? 16.125 -11.57 12.844 1 85.62 174 GLU B CA 1
ATOM 2925 C C . GLU B 1 174 ? 17.156 -11.711 11.734 1 85.62 174 GLU B C 1
ATOM 2927 O O . GLU B 1 174 ? 17.266 -10.844 10.859 1 85.62 174 GLU B O 1
ATOM 2932 N N . ASP B 1 175 ? 17.875 -12.719 11.719 1 88.06 175 ASP B N 1
ATOM 2933 C CA . ASP B 1 175 ? 18.984 -12.867 10.773 1 88.06 175 ASP B CA 1
ATOM 2934 C C . ASP B 1 175 ? 18.547 -13.648 9.539 1 88.06 175 ASP B C 1
ATOM 2936 O O . ASP B 1 175 ? 19.375 -14.016 8.703 1 88.06 175 ASP B O 1
ATOM 2940 N N . ALA B 1 176 ? 17.266 -13.914 9.453 1 90.25 176 ALA B N 1
ATOM 2941 C CA . ALA B 1 176 ? 16.766 -14.695 8.328 1 90.25 176 ALA B CA 1
ATOM 2942 C C . ALA B 1 176 ? 16.703 -13.852 7.059 1 90.25 176 ALA B C 1
ATOM 2944 O O . ALA B 1 176 ? 16.719 -14.391 5.949 1 90.25 176 ALA B O 1
ATOM 2945 N N . GLN B 1 177 ? 16.609 -12.57 7.238 1 90.75 177 GLN B N 1
ATOM 2946 C CA . GLN B 1 177 ? 16.469 -11.695 6.078 1 90.75 177 GLN B CA 1
ATOM 2947 C C . GLN B 1 177 ? 17.672 -10.766 5.938 1 90.75 177 GLN B C 1
ATOM 2949 O O . GLN B 1 177 ? 18.359 -10.469 6.922 1 90.75 177 GLN B O 1
ATOM 2954 N N . PRO B 1 178 ? 17.875 -10.312 4.668 1 92.25 178 PRO B N 1
ATOM 2955 C CA . PRO B 1 178 ? 18.875 -9.266 4.52 1 92.25 178 PRO B CA 1
ATOM 2956 C C . PRO B 1 178 ? 18.516 -7.977 5.258 1 92.25 178 PRO B C 1
ATOM 2958 O O . PRO B 1 178 ? 17.328 -7.637 5.363 1 92.25 178 PRO B O 1
ATOM 2961 N N . SER B 1 179 ? 19.609 -7.348 5.734 1 90.38 179 SER B N 1
ATOM 2962 C CA . SER B 1 179 ? 19.391 -6.055 6.367 1 90.38 179 SER B CA 1
ATOM 2963 C C . SER B 1 179 ? 19.203 -4.953 5.328 1 90.38 179 SER B C 1
ATOM 2965 O O . SER B 1 179 ? 19.516 -5.145 4.152 1 90.38 179 SER B O 1
ATOM 2967 N N . SER B 1 180 ? 18.641 -3.854 5.797 1 89.88 180 SER B N 1
ATOM 2968 C CA . SER B 1 180 ? 18.516 -2.682 4.938 1 89.88 180 SER B CA 1
ATOM 2969 C C . SER B 1 180 ? 19.859 -2.268 4.363 1 89.88 180 SER B C 1
ATOM 2971 O O . SER B 1 180 ? 19.953 -1.908 3.189 1 89.88 180 SER B O 1
ATOM 2973 N N . ALA B 1 181 ? 20.844 -2.357 5.152 1 91.25 181 ALA B N 1
ATOM 2974 C CA . ALA B 1 181 ? 22.188 -1.972 4.727 1 91.25 181 ALA B CA 1
ATOM 2975 C C . ALA B 1 181 ? 22.703 -2.898 3.627 1 91.25 181 ALA B C 1
ATOM 2977 O O . ALA B 1 181 ? 23.359 -2.451 2.689 1 91.25 181 ALA B O 1
ATOM 2978 N N . GLU B 1 182 ? 22.438 -4.156 3.727 1 93.31 182 GLU B N 1
ATOM 2979 C CA . GLU B 1 182 ? 22.844 -5.109 2.699 1 93.31 182 GLU B CA 1
ATOM 2980 C C . GLU B 1 182 ? 22.156 -4.812 1.366 1 93.31 182 GLU B C 1
ATOM 2982 O O . GLU B 1 182 ? 22.797 -4.855 0.313 1 93.31 182 GLU B O 1
ATOM 2987 N N . VAL B 1 183 ? 20.891 -4.527 1.403 1 92.38 183 VAL B N 1
ATOM 2988 C CA . VAL B 1 183 ? 20.156 -4.203 0.189 1 92.38 183 VAL B CA 1
ATOM 2989 C C . VAL B 1 183 ? 20.719 -2.936 -0.442 1 92.38 183 VAL B C 1
ATOM 2991 O O . VAL B 1 183 ? 21.016 -2.908 -1.64 1 92.38 183 VAL B O 1
ATOM 2994 N N . THR B 1 184 ? 20.891 -1.896 0.436 1 91.56 184 THR B N 1
ATOM 2995 C CA . THR B 1 184 ? 21.406 -0.62 -0.042 1 91.56 184 THR B CA 1
ATOM 2996 C C . THR B 1 184 ? 22.781 -0.8 -0.678 1 91.56 184 THR B C 1
ATOM 2998 O O . THR B 1 184 ? 23.047 -0.277 -1.764 1 91.56 184 THR B O 1
ATOM 3001 N N . LEU B 1 185 ? 23.594 -1.531 -0.041 1 92.44 185 LEU B N 1
ATOM 3002 C CA . LEU B 1 185 ? 24.938 -1.775 -0.566 1 92.44 185 LEU B CA 1
ATOM 3003 C C . LEU B 1 185 ? 24.875 -2.482 -1.916 1 92.44 185 LEU B C 1
ATOM 3005 O O . LEU B 1 185 ? 25.609 -2.139 -2.838 1 92.44 185 LEU B O 1
ATOM 3009 N N . SER B 1 186 ? 24.047 -3.43 -2.023 1 92.69 186 SER B N 1
ATOM 3010 C CA . SER B 1 186 ? 23.922 -4.191 -3.264 1 92.69 186 SER B CA 1
ATOM 3011 C C . SER B 1 186 ? 23.453 -3.303 -4.414 1 92.69 186 SER B C 1
ATOM 3013 O O . SER B 1 186 ? 23.766 -3.568 -5.574 1 92.69 186 SER B O 1
ATOM 3015 N N . HIS B 1 187 ? 22.719 -2.258 -4.16 1 93.44 187 HIS B N 1
ATOM 3016 C CA . HIS B 1 187 ? 22.188 -1.368 -5.188 1 93.44 187 HIS B CA 1
ATOM 3017 C C . HIS B 1 187 ? 23.203 -0.288 -5.559 1 93.44 187 HIS B C 1
ATOM 3019 O O . HIS B 1 187 ? 23.297 0.102 -6.727 1 93.44 187 HIS B O 1
ATOM 3025 N N . LEU B 1 188 ? 23.906 0.204 -4.605 1 89.94 188 LEU B N 1
ATOM 3026 C CA . LEU B 1 188 ? 24.812 1.318 -4.84 1 89.94 188 LEU B CA 1
ATOM 3027 C C . LEU B 1 188 ? 26.016 0.868 -5.652 1 89.94 188 LEU B C 1
ATOM 3029 O O . LEU B 1 188 ? 26.641 1.671 -6.355 1 89.94 188 LEU B O 1
ATOM 3033 N N . ARG B 1 189 ? 26.438 -0.376 -5.645 1 85 189 ARG B N 1
ATOM 3034 C CA . ARG B 1 189 ? 27.578 -0.936 -6.344 1 85 189 ARG B CA 1
ATOM 3035 C C . ARG B 1 189 ? 28.797 -0.033 -6.195 1 85 189 ARG B C 1
ATOM 3037 O O . ARG B 1 189 ? 29.469 0.282 -7.184 1 85 189 ARG B O 1
ATOM 3044 N N . ASP B 1 190 ? 29.016 0.548 -5.113 1 87.19 190 ASP B N 1
ATOM 3045 C CA . ASP B 1 190 ? 30.141 1.39 -4.738 1 87.19 190 ASP B CA 1
ATOM 3046 C C . ASP B 1 190 ? 31.141 0.62 -3.873 1 87.19 190 ASP B C 1
ATOM 3048 O O . ASP B 1 190 ? 30.875 0.349 -2.701 1 87.19 190 ASP B O 1
ATOM 3052 N N . ASP B 1 191 ? 32.219 0.3 -4.395 1 89.38 191 ASP B N 1
ATOM 3053 C CA . ASP B 1 191 ? 33.219 -0.571 -3.75 1 89.38 191 ASP B CA 1
ATOM 3054 C C . ASP B 1 191 ? 33.844 0.12 -2.551 1 89.38 191 ASP B C 1
ATOM 3056 O O . ASP B 1 191 ? 34.5 -0.529 -1.733 1 89.38 191 ASP B O 1
ATOM 3060 N N . SER B 1 192 ? 33.656 1.36 -2.494 1 92.75 192 SER B N 1
ATOM 3061 C CA . SER B 1 192 ? 34.25 2.098 -1.384 1 92.75 192 SER B CA 1
ATOM 3062 C C . SER B 1 192 ? 33.375 2.033 -0.141 1 92.75 192 SER B C 1
ATOM 3064 O O . SER B 1 192 ? 33.812 2.406 0.952 1 92.75 192 SER B O 1
ATOM 3066 N N . LEU B 1 193 ? 32.219 1.543 -0.3 1 91.94 193 LEU B N 1
ATOM 3067 C CA . LEU B 1 193 ? 31.281 1.471 0.819 1 91.94 193 LEU B CA 1
ATOM 3068 C C . LEU B 1 193 ? 31.297 0.082 1.449 1 91.94 193 LEU B C 1
ATOM 3070 O O . LEU B 1 193 ? 31.406 -0.923 0.744 1 91.94 193 LEU B O 1
ATOM 3074 N N . THR B 1 194 ? 31.219 0.093 2.785 1 93.94 194 THR B N 1
ATOM 3075 C CA . THR B 1 194 ? 31.031 -1.146 3.531 1 93.94 194 THR B CA 1
ATOM 3076 C C . THR B 1 194 ? 29.641 -1.178 4.18 1 93.94 194 THR B C 1
ATOM 3078 O O . THR B 1 194 ? 28.984 -0.145 4.289 1 93.94 194 THR B O 1
ATOM 3081 N N . ILE B 1 195 ? 29.25 -2.348 4.566 1 92.88 195 ILE B N 1
ATOM 3082 C CA . ILE B 1 195 ? 27.969 -2.506 5.234 1 92.88 195 ILE B CA 1
ATOM 3083 C C . ILE B 1 195 ? 27.922 -1.655 6.5 1 92.88 195 ILE B C 1
ATOM 3085 O O . ILE B 1 195 ? 26.922 -1.021 6.805 1 92.88 195 ILE B O 1
ATOM 3089 N N . GLU B 1 196 ? 29.016 -1.615 7.172 1 93.94 196 GLU B N 1
ATOM 3090 C CA . GLU B 1 196 ? 29.109 -0.87 8.422 1 93.94 196 GLU B CA 1
ATOM 3091 C C . GLU B 1 196 ? 28.922 0.627 8.188 1 93.94 196 GLU B C 1
ATOM 3093 O O . GLU B 1 196 ? 28.297 1.312 8.992 1 93.94 196 GLU B O 1
ATOM 3098 N N . MET B 1 197 ? 29.5 1.118 7.137 1 93.44 197 MET B N 1
ATOM 3099 C CA . MET B 1 197 ? 29.359 2.533 6.805 1 93.44 197 MET B CA 1
ATOM 3100 C C . MET B 1 197 ? 27.906 2.887 6.531 1 93.44 197 MET B C 1
ATOM 3102 O O . MET B 1 197 ? 27.422 3.922 6.988 1 93.44 197 MET B O 1
ATOM 3106 N N . ILE B 1 198 ? 27.25 1.992 5.863 1 90.94 198 ILE B N 1
ATOM 3107 C CA . ILE B 1 198 ? 25.859 2.229 5.527 1 90.94 198 ILE B CA 1
ATOM 3108 C C . ILE B 1 198 ? 25 2.141 6.789 1 90.94 198 ILE B C 1
ATOM 3110 O O . ILE B 1 198 ? 24.109 2.973 7.008 1 90.94 198 ILE B O 1
ATOM 3114 N N . GLU B 1 199 ? 25.281 1.186 7.602 1 90.94 199 GLU B N 1
ATOM 3115 C CA . GLU B 1 199 ? 24.547 1.039 8.859 1 90.94 199 GLU B CA 1
ATOM 3116 C C . GLU B 1 199 ? 24.688 2.293 9.719 1 90.94 199 GLU B C 1
ATOM 3118 O O . GLU B 1 199 ? 23.719 2.723 10.352 1 90.94 199 GLU B O 1
ATOM 3123 N N . GLN B 1 200 ? 25.844 2.828 9.734 1 90.19 200 GLN B N 1
ATOM 3124 C CA . GLN B 1 200 ? 26.094 4.043 10.508 1 90.19 200 GLN B CA 1
ATOM 3125 C C . GLN B 1 200 ? 25.281 5.215 9.953 1 90.19 200 GLN B C 1
ATOM 3127 O O . GLN B 1 200 ? 24.688 5.988 10.719 1 90.19 200 GLN B O 1
ATOM 3132 N N . THR B 1 201 ? 25.297 5.301 8.703 1 85.62 201 THR B N 1
ATOM 3133 C CA . THR B 1 201 ? 24.531 6.363 8.055 1 85.62 201 THR B CA 1
ATOM 3134 C C . THR B 1 201 ? 23.031 6.215 8.359 1 85.62 201 THR B C 1
ATOM 3136 O O . THR B 1 201 ? 22.359 7.203 8.648 1 85.62 201 THR B O 1
ATOM 3139 N N . GLU B 1 202 ? 22.547 4.996 8.305 1 85.88 202 GLU B N 1
ATOM 3140 C CA . GLU B 1 202 ? 21.141 4.727 8.586 1 85.88 202 GLU B CA 1
ATOM 3141 C C . GLU B 1 202 ? 20.797 5.031 10.039 1 85.88 202 GLU B C 1
ATOM 3143 O O . GLU B 1 202 ? 19.734 5.59 10.336 1 85.88 202 GLU B O 1
ATOM 3148 N N . ARG B 1 203 ? 21.703 4.652 10.938 1 85.69 203 ARG B N 1
ATOM 3149 C CA . ARG B 1 203 ? 21.5 4.93 12.352 1 85.69 203 ARG B CA 1
ATOM 3150 C C . ARG B 1 203 ? 21.422 6.43 12.617 1 85.69 203 ARG B C 1
ATOM 3152 O O . ARG B 1 203 ? 20.562 6.898 13.359 1 85.69 203 ARG B O 1
ATOM 3159 N N . GLU B 1 204 ? 22.25 7.145 12.023 1 82.62 204 GLU B N 1
ATOM 3160 C CA . GLU B 1 204 ? 22.297 8.594 12.195 1 82.62 204 GLU B CA 1
ATOM 3161 C C . GLU B 1 204 ? 21.031 9.25 11.625 1 82.62 204 GLU B C 1
ATOM 3163 O O . GLU B 1 204 ? 20.516 10.203 12.203 1 82.62 204 GLU B O 1
ATOM 3168 N N . ALA B 1 205 ? 20.641 8.664 10.531 1 77.69 205 ALA B N 1
ATOM 3169 C CA . ALA B 1 205 ? 19.438 9.188 9.914 1 77.69 205 ALA B CA 1
ATOM 3170 C C . ALA B 1 205 ? 18.219 8.953 10.805 1 77.69 205 ALA B C 1
ATOM 3172 O O . ALA B 1 205 ? 17.281 9.758 10.812 1 77.69 205 ALA B O 1
ATOM 3173 N N . LEU B 1 206 ? 18.219 7.887 11.562 1 79.62 206 LEU B N 1
ATOM 3174 C CA . LEU B 1 206 ? 17.094 7.535 12.43 1 79.62 206 LEU B CA 1
ATOM 3175 C C . LEU B 1 206 ? 17.156 8.305 13.742 1 79.62 206 LEU B C 1
ATOM 3177 O O . LEU B 1 206 ? 16.125 8.656 14.312 1 79.62 206 LEU B O 1
ATOM 3181 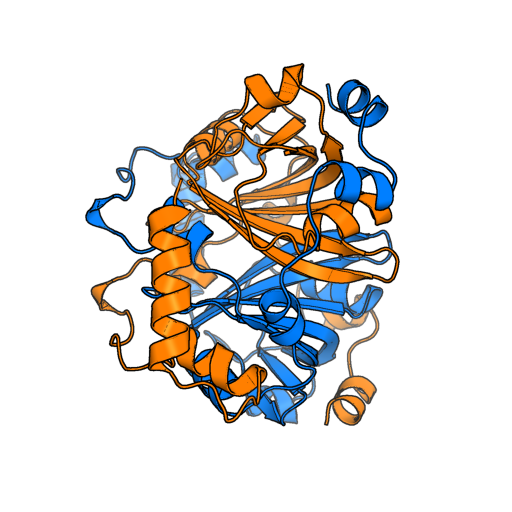N N . LEU B 1 207 ? 18.312 8.406 14.336 1 66.31 207 LEU B N 1
ATOM 3182 C CA . LEU B 1 207 ? 18.516 9.102 15.609 1 66.31 207 LEU B CA 1
ATOM 3183 C C . LEU B 1 207 ? 18.203 10.586 15.477 1 66.31 207 LEU B C 1
ATOM 3185 O O . LEU B 1 207 ? 17.531 11.164 16.328 1 66.31 207 LEU B O 1
ATOM 3189 N N . TYR B 1 208 ? 18.844 11.164 14.555 1 52.09 208 TYR B N 1
ATOM 3190 C CA . TYR B 1 208 ? 18.75 12.617 14.484 1 52.09 208 TYR B CA 1
ATOM 3191 C C . TYR B 1 208 ? 17.484 13.047 13.766 1 52.09 208 TYR B C 1
ATOM 3193 O O . TYR B 1 208 ? 17.078 14.211 13.852 1 52.09 208 TYR B O 1
ATOM 3201 N N . ARG B 1 209 ? 16.859 12.047 13.109 1 51.72 209 ARG B N 1
ATOM 3202 C CA . ARG B 1 209 ? 15.773 12.508 12.258 1 51.72 209 ARG B CA 1
ATOM 3203 C C . ARG B 1 209 ? 14.453 11.844 12.633 1 51.72 209 ARG B C 1
ATOM 3205 O O . ARG B 1 209 ? 13.5 11.852 11.859 1 51.72 209 ARG B O 1
ATOM 3212 N N . TYR B 1 210 ? 14.484 10.906 13.758 1 49.84 210 TYR B N 1
ATOM 3213 C CA . TYR B 1 210 ? 13.18 10.352 14.102 1 49.84 210 TYR B CA 1
ATOM 3214 C C . TYR B 1 210 ? 12.188 11.461 14.422 1 49.84 210 TYR B C 1
ATOM 3216 O O . TYR B 1 210 ? 10.969 11.258 14.336 1 49.84 210 TYR B O 1
ATOM 3224 N N . GLU B 1 211 ? 12.758 12.633 14.781 1 44.66 211 GLU B N 1
ATOM 3225 C CA . GLU B 1 211 ? 11.914 13.797 15.023 1 44.66 211 GLU B CA 1
ATOM 3226 C C . GLU B 1 211 ? 11.594 14.523 13.727 1 44.66 211 GLU B C 1
ATOM 3228 O O . GLU B 1 211 ? 12.391 14.516 12.789 1 44.66 211 GLU B O 1
#

pLDDT: mean 93.91, std 7.84, range [44.66, 98.94]

Radius of gyration: 20.38 Å; Cα contacts (8 Å, |Δi|>4): 1007; chains: 2; bounding box: 66×52×49 Å

Nearest PDB structures (foldseek):
  7kq2-assembly1_A  TM=7.771E-01  e=1.297E-09  Streptococcus sp.
  7kpz-assembly1_A  TM=7.874E-01  e=1.094E-08  Streptococcus sp.
  2i02-assembly1_B  TM=7.138E-01  e=8.254E-07  Nostoc punctiforme PCC 73102
  2i02-assembly1_A  TM=7.067E-01  e=2.698E-06  Nostoc punctiforme PCC 73102
  2ou5-assembly1_B  TM=6.309E-01  e=7.440E-05  Jannaschia sp. CCS1

Organism: Streptomyces rubellomurinus (strain ATCC 31215) (NCBI:txid359131)

Solvent-accessible surface area (backbone atoms only — not comparable to full-atom values): 21363 Å² total; per-residue (Å²): 110,52,70,66,51,51,73,67,27,56,73,46,72,67,59,51,53,75,76,38,66,79,45,52,72,63,69,58,47,33,52,34,58,47,55,48,71,56,50,50,48,36,45,42,48,15,15,32,35,37,42,9,26,25,34,75,87,43,56,23,35,44,48,71,45,35,17,55,59,33,35,49,40,74,78,52,54,42,26,37,36,38,50,38,54,79,72,66,50,74,52,61,62,61,49,15,22,52,59,46,28,19,27,6,28,33,40,32,30,50,78,50,54,53,33,38,35,44,24,29,40,32,37,41,30,61,50,66,76,61,49,72,71,47,56,58,38,48,45,76,39,78,34,26,45,36,33,34,45,51,36,28,32,75,45,79,40,58,26,43,60,48,27,36,51,73,34,77,92,71,39,71,60,82,81,72,42,69,50,60,36,54,42,47,52,67,44,51,74,49,88,87,61,49,58,66,58,44,44,50,52,53,49,50,53,47,69,74,42,64,69,112,52,68,65,50,51,73,68,26,58,74,46,71,69,59,51,55,74,76,38,67,80,46,52,69,61,70,56,46,31,51,33,59,48,55,48,72,57,50,52,48,37,46,43,48,15,15,33,34,37,41,10,26,25,32,74,89,46,56,23,35,46,47,73,45,35,18,56,62,32,36,48,41,75,78,53,55,42,26,37,36,38,49,37,54,79,73,66,50,74,52,62,63,60,49,15,22,51,59,47,28,19,27,6,28,33,38,32,29,49,76,49,54,52,34,38,35,41,25,30,40,32,36,40,31,62,50,64,76,60,47,73,74,48,56,58,38,50,43,76,39,78,37,26,44,34,32,37,45,52,36,29,32,75,45,80,39,58,25,42,61,49,26,37,51,70,34,77,92,72,39,71,59,83,81,72,42,69,49,60,36,54,42,47,50,67,43,50,73,49,86,88,62,48,57,67,58,44,44,50,52,52,49,50,53,48,69,75,43,63,68